Protein AF-A0A1M5CLH4-F1 (afdb_monomer_lite)

InterPro domains:
  IPR026444 Secretion system, C-terminal sorting domain [PF18962] (395-452)
  IPR026444 Secretion system, C-terminal sorting domain [TIGR04183] (397-453)

pLDDT: mean 80.22, std 15.1, range [28.3, 97.81]

Organism: Salegentibacter echinorum (NCBI:txid1073325)

Foldseek 3Di:
DPDQVPADFDKDKDWDWDAAFADPDFFAWGIWTWIWIWGQHVVPDTDIDTPDTDIDTHDPPDDRQFPFDAAWAQVVVVDPLVPDDPVVSVPCPDRDITHPGQPCRVQCFQVVVDDDDPCNRNDDAFLVCADDPSRGGPDNHDAQDADQPPVDRHHHHPPDDDPLVVVCVVCVVVVNNDGHDLPLVVPVWAFDWDQEDLAFKTKTFGPDFPKDKDKPDVCQWDWDDDTRMIIIHGDHFDKMKIKIWAPADSNYHIDIHIHIHGYHWDWDWDWDQDPALFKTKIKIDIPAQPDQKDKDWPDKDADKDWDWDDDPPRIIIIMIGHPGQPMKTWMWIWTQGPSGIDIDTDITGHDHPDPDFDWAFDAPDVQKTFTDGPPNTPVRPPPDPPDPDDDDDDDDDDPDPPWFKKKWKAFPVRDTDDIDRDRMDGRPPPDFHKMKIWMATPNDIDIDIDGRD

Sequence (453 aa):
MFFTGILPGSSKYNYDIWAKTVPTSSNQQVYKGRIVYTKKLLFLFPIDVVVMNKNLNAPAGSLPIETYPGGYYNVKSQIDLDSLPSFIGDRITHIENFNFIPVTSSLDIGEGNLNLDEQDYLRAYSGVTPPSSPRQTPFDNFITAFNTNLNLNANQQHISFEVRNANWLADELKNNFPIAGCTYLCNVSEIVGPSVICNGTKIYSFPASNITWSISNSSQASIVPNGNTVAVTRKTNGTVKLRADIPKSDCGPAITIFKTIALGSSVKMRLLPDVRSTEAKLHITGHGITTTPTYTVLSGSGYATLSMRNNYNGSYTLWGRGSTNNWDKWVRITVKSSCGTSTSDNRITPPAASGGCTYVLSSTAQNIYALRPPIDDPCGSNLGTATLAGISNGTISANTTRDTFSIKVFNMSGALILETDTQSIDLKDLKKGIYIIKAIWNGNEITKKIAKK

Secondary structure (DSSP, 8-state):
--SSSSS-S-EEEEEEEEE-PPPSSTT-EEEEEEEEEEEEETTTEEEEEEEEEEEEEPPTT---GGGSSEEEEEGGGT--GGGS-HHHHTT-----EEEEEEHHHHTTTTTTSS---HHHHHS---TTSPPPTTS--S-SS----EESTTSS-EEPBTTPPPHHHHHHHHHHTTT-------HHHHTTPPPBS-SEE-SSEEEEE-S-SS-EEEES-TTTEEEEEETTEEEEEE-SSEEEEEEEEEPPBTTBS-EEEEEEEEES--EEEEEEPPSSTTEEEEEEEETTB-SPPEEEEEEEES-EEEEEEEETTTEEEEEEEESSS--EEEEEEEEEETTEEEEEEEEE-PPP--SSPPPEEEEEETTEEEEE--TT-GGGG-S---------S--------PPPEEEEEEETTS-EEEEESSSEEE-TTSPSEEEEEEEEETTEEEEEEEEE-

Radius of gyration: 39.67 Å; chains: 1; bounding box: 79×84×104 Å

Structure (mmCIF, N/CA/C/O backbone):
data_AF-A0A1M5CLH4-F1
#
_entry.id   AF-A0A1M5CLH4-F1
#
loop_
_atom_site.group_PDB
_atom_site.id
_atom_site.type_symbol
_atom_site.label_atom_id
_atom_site.label_alt_id
_atom_site.label_comp_id
_atom_site.label_asym_id
_atom_site.label_entity_id
_atom_site.label_seq_id
_atom_site.pdbx_PDB_ins_code
_atom_site.Cartn_x
_atom_site.Cartn_y
_atom_site.Cartn_z
_atom_site.occupancy
_atom_site.B_iso_or_equiv
_atom_site.auth_seq_id
_atom_site.auth_comp_id
_atom_site.auth_asym_id
_atom_site.auth_atom_id
_atom_site.pdbx_PDB_model_num
ATOM 1 N N . MET A 1 1 ? 19.577 11.589 -63.924 1.00 47.91 1 MET A N 1
ATOM 2 C CA . MET A 1 1 ? 19.720 12.606 -62.858 1.00 47.91 1 MET A CA 1
ATOM 3 C C . MET A 1 1 ? 21.054 13.351 -63.024 1.00 47.91 1 MET A C 1
ATOM 5 O O . MET A 1 1 ? 21.918 13.214 -62.179 1.00 47.91 1 MET A O 1
ATOM 9 N N . PHE A 1 2 ? 21.269 14.076 -64.135 1.00 49.38 2 PHE A N 1
ATOM 10 C CA . PHE A 1 2 ? 22.594 14.665 -64.446 1.00 49.38 2 PHE A CA 1
ATOM 11 C C . PHE A 1 2 ? 22.580 16.082 -65.064 1.00 49.38 2 PHE A C 1
ATOM 13 O O . PHE A 1 2 ? 23.643 16.655 -65.263 1.00 49.38 2 PHE A O 1
ATOM 20 N N . PHE A 1 3 ? 21.420 16.707 -65.307 1.00 54.44 3 PHE A N 1
ATOM 21 C CA . PHE A 1 3 ? 21.358 18.032 -65.959 1.00 54.44 3 PHE A CA 1
ATOM 22 C C . PHE A 1 3 ? 21.243 19.237 -65.004 1.00 54.44 3 PHE A C 1
ATOM 24 O O . PHE A 1 3 ? 21.340 20.379 -65.441 1.00 54.44 3 PHE A O 1
ATOM 31 N N . THR A 1 4 ? 21.069 19.029 -63.696 1.00 54.56 4 THR A N 1
ATOM 32 C CA . THR A 1 4 ? 20.827 20.122 -62.730 1.00 54.56 4 THR A CA 1
ATOM 33 C C . THR A 1 4 ? 22.097 20.765 -62.158 1.00 54.56 4 THR A C 1
ATOM 35 O O . THR A 1 4 ? 22.025 21.876 -61.632 1.00 54.56 4 THR A O 1
ATOM 38 N N . GLY A 1 5 ? 23.259 20.110 -62.275 1.00 58.59 5 GLY A N 1
ATOM 39 C CA . GLY A 1 5 ? 24.538 20.610 -61.745 1.00 58.59 5 GLY A CA 1
ATOM 40 C C . GLY A 1 5 ? 25.197 21.707 -62.591 1.00 58.59 5 GLY A C 1
ATOM 41 O O . GLY A 1 5 ? 25.944 22.518 -62.057 1.00 58.59 5 GLY A O 1
ATOM 42 N N . ILE A 1 6 ? 24.883 21.761 -63.889 1.00 65.00 6 ILE A N 1
ATOM 43 C CA . ILE A 1 6 ? 25.520 22.661 -64.871 1.00 65.00 6 ILE A CA 1
ATOM 44 C C . ILE A 1 6 ? 24.808 24.026 -64.932 1.00 65.00 6 ILE A C 1
ATOM 46 O O . ILE A 1 6 ? 25.347 25.009 -65.433 1.00 65.00 6 ILE A O 1
ATOM 50 N N . LEU A 1 7 ? 23.590 24.118 -64.392 1.00 68.81 7 LEU A N 1
ATOM 51 C CA . LEU A 1 7 ? 22.785 25.334 -64.460 1.00 68.81 7 LEU A CA 1
ATOM 52 C C . LEU A 1 7 ? 23.230 26.357 -63.392 1.00 68.81 7 LEU A C 1
ATOM 54 O O . LEU A 1 7 ? 23.355 25.993 -62.216 1.00 68.81 7 LEU A O 1
ATOM 58 N N . PRO A 1 8 ? 23.447 27.638 -63.750 1.00 69.69 8 PRO A N 1
ATOM 59 C CA . PRO A 1 8 ? 23.852 28.675 -62.804 1.00 69.69 8 PRO A CA 1
ATOM 60 C C . PRO A 1 8 ? 22.743 29.001 -61.790 1.00 69.69 8 PRO A C 1
ATOM 62 O O . PRO A 1 8 ? 21.552 29.001 -62.113 1.00 69.69 8 PRO A O 1
ATOM 65 N N . GLY A 1 9 ? 23.154 29.292 -60.552 1.00 76.94 9 GLY A N 1
ATOM 66 C CA . GLY A 1 9 ? 22.278 29.664 -59.436 1.00 76.94 9 GLY A CA 1
ATOM 67 C C . GLY A 1 9 ? 22.494 28.824 -58.173 1.00 76.94 9 GLY A C 1
ATOM 68 O O . GLY A 1 9 ? 23.304 27.890 -58.156 1.00 76.94 9 GLY A O 1
ATOM 69 N N . SER A 1 10 ? 21.781 29.154 -57.093 1.00 82.50 10 SER A N 1
ATOM 70 C CA . SER A 1 10 ? 21.969 28.523 -55.780 1.00 82.50 10 SER A CA 1
ATOM 71 C C . SER A 1 10 ? 21.236 27.188 -55.646 1.00 82.50 10 SER A C 1
ATOM 73 O O . SER A 1 10 ? 20.193 26.955 -56.260 1.00 82.50 10 SER A O 1
ATOM 75 N N . SER A 1 11 ? 21.800 26.299 -54.830 1.00 83.75 11 SER A N 1
ATOM 76 C CA . SER A 1 11 ? 21.244 24.974 -54.553 1.00 83.75 11 SER A CA 1
ATOM 77 C C . SER A 1 11 ? 20.995 24.821 -53.058 1.00 83.75 11 SER A C 1
ATOM 79 O O . SER A 1 11 ? 21.797 25.291 -52.253 1.00 83.75 11 SER A O 1
ATOM 81 N N . LYS A 1 12 ? 19.910 24.148 -52.683 1.00 85.00 12 LYS A N 1
ATOM 82 C CA . LYS A 1 12 ? 19.581 23.833 -51.293 1.00 85.00 12 LYS A CA 1
ATOM 83 C C . LYS A 1 12 ? 19.116 22.387 -51.186 1.00 85.00 12 LYS A C 1
ATOM 85 O O . LYS A 1 12 ? 18.342 21.927 -52.017 1.00 85.00 12 LYS A O 1
ATOM 90 N N . TYR A 1 13 ? 19.541 21.701 -50.133 1.00 83.50 13 TYR A N 1
ATOM 91 C CA . TYR A 1 13 ? 18.959 20.426 -49.730 1.00 83.50 13 TYR A CA 1
ATOM 92 C C . TYR A 1 13 ? 18.005 20.655 -48.559 1.00 83.50 13 TYR A C 1
ATOM 94 O O . TYR A 1 13 ? 18.352 21.321 -47.584 1.00 83.50 13 TYR A O 1
ATOM 102 N N . ASN A 1 14 ? 16.802 20.103 -48.660 1.00 84.38 14 ASN A N 1
ATOM 103 C CA . ASN A 1 14 ? 15.844 20.022 -47.570 1.00 84.38 14 ASN A CA 1
ATOM 104 C C . ASN A 1 14 ? 15.685 18.549 -47.189 1.00 84.38 14 ASN A C 1
ATOM 106 O O . ASN A 1 14 ? 15.376 17.714 -48.041 1.00 84.38 14 ASN A O 1
ATOM 110 N N . TYR A 1 15 ? 15.896 18.246 -45.913 1.00 85.12 15 TYR A N 1
ATOM 111 C CA . TYR A 1 15 ? 15.773 16.908 -45.350 1.00 85.12 15 TYR A CA 1
ATOM 112 C C . TYR A 1 15 ? 14.713 16.905 -44.246 1.00 85.12 15 TYR A C 1
ATOM 114 O O . TYR A 1 15 ? 14.671 17.808 -43.412 1.00 85.12 15 TYR A O 1
ATOM 122 N N . ASP A 1 16 ? 13.861 15.887 -44.263 1.00 86.25 16 ASP A N 1
ATOM 123 C CA . ASP A 1 16 ? 12.889 15.555 -43.221 1.00 86.25 16 ASP A CA 1
ATOM 124 C C . ASP A 1 16 ? 12.977 14.042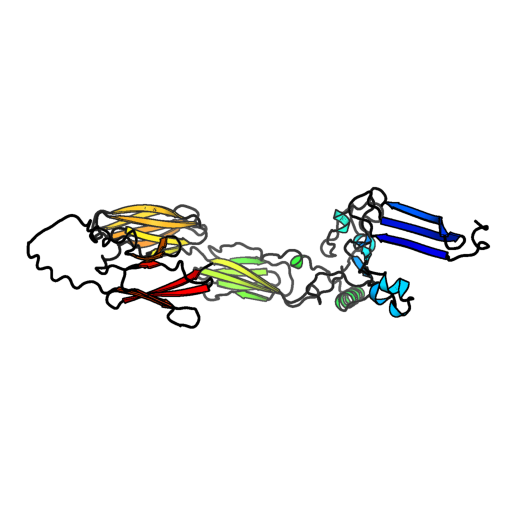 -43.011 1.00 86.25 16 ASP A C 1
ATOM 126 O O . ASP A 1 16 ? 12.440 13.255 -43.797 1.00 86.25 16 ASP A O 1
ATOM 130 N N . ILE A 1 17 ? 13.785 13.653 -42.025 1.00 83.88 17 ILE A N 1
ATOM 131 C CA . ILE A 1 17 ? 14.105 12.261 -41.724 1.00 83.88 17 ILE A CA 1
ATOM 132 C C . ILE A 1 17 ? 13.844 12.033 -40.243 1.00 83.88 17 ILE A C 1
ATOM 134 O O . ILE A 1 17 ? 14.424 12.715 -39.401 1.00 83.88 17 ILE A O 1
ATOM 138 N N . TRP A 1 18 ? 12.991 11.065 -39.936 1.00 83.06 18 TRP A N 1
ATOM 139 C CA . TRP A 1 18 ? 12.760 10.605 -38.576 1.00 83.06 18 TRP A CA 1
ATOM 140 C C . TRP A 1 18 ? 12.371 9.131 -38.559 1.00 83.06 18 TRP A C 1
ATOM 142 O O . TRP A 1 18 ? 11.772 8.603 -39.501 1.00 83.06 18 TRP A O 1
ATOM 152 N N . ALA A 1 19 ? 12.701 8.487 -37.448 1.00 81.88 19 ALA A N 1
ATOM 153 C CA . ALA A 1 19 ? 12.267 7.149 -37.099 1.00 81.88 19 ALA A CA 1
ATOM 154 C C . ALA A 1 19 ? 11.668 7.193 -35.689 1.00 81.88 19 ALA A C 1
ATOM 156 O O . ALA A 1 19 ? 12.137 7.950 -34.841 1.00 81.88 19 ALA A O 1
ATOM 157 N N . LYS A 1 20 ? 10.612 6.420 -35.465 1.00 77.94 20 LYS A N 1
ATOM 158 C CA . LYS A 1 20 ? 9.930 6.267 -34.180 1.00 77.94 20 LYS A CA 1
ATOM 159 C C . LYS A 1 20 ? 9.991 4.809 -33.757 1.00 77.94 20 LYS A C 1
ATOM 161 O O . LYS A 1 20 ? 10.123 3.926 -34.604 1.00 77.94 20 LYS A O 1
ATOM 166 N N . THR A 1 21 ? 9.841 4.585 -32.461 1.00 75.94 21 THR A N 1
ATOM 167 C CA . THR A 1 21 ? 9.568 3.258 -31.922 1.00 75.94 21 THR A CA 1
ATOM 168 C C . THR A 1 21 ? 8.246 2.721 -32.479 1.00 75.94 21 THR A C 1
ATOM 170 O O . THR A 1 21 ? 7.328 3.474 -32.829 1.00 75.94 21 THR A O 1
ATOM 173 N N . VAL A 1 22 ? 8.181 1.404 -32.619 1.00 79.12 22 VAL A N 1
ATOM 174 C CA . VAL A 1 22 ? 6.982 0.637 -32.909 1.00 79.12 22 VAL A CA 1
ATOM 175 C C . VAL A 1 22 ? 5.950 0.956 -31.821 1.00 79.12 22 VAL A C 1
ATOM 177 O O . VAL A 1 22 ? 6.252 0.863 -30.632 1.00 79.12 22 VAL A O 1
ATOM 180 N N . PRO A 1 23 ? 4.733 1.375 -32.191 1.00 72.31 23 PRO A N 1
ATOM 181 C CA . PRO A 1 23 ? 3.687 1.668 -31.226 1.00 72.31 23 PRO A CA 1
ATOM 182 C C . PRO A 1 23 ? 2.939 0.402 -30.810 1.00 72.31 23 PRO A C 1
ATOM 184 O O . PRO A 1 23 ? 2.889 -0.584 -31.540 1.00 72.31 23 PRO A O 1
ATOM 187 N N . THR A 1 24 ? 2.233 0.483 -29.683 1.00 65.94 24 THR A N 1
ATOM 188 C CA . THR A 1 24 ? 1.294 -0.549 -29.201 1.00 65.94 24 THR A CA 1
ATOM 189 C C . THR A 1 24 ? 0.068 -0.746 -30.108 1.00 65.94 24 THR A C 1
ATOM 191 O O . THR A 1 24 ? -0.718 -1.663 -29.897 1.00 65.94 24 THR A O 1
ATOM 194 N N . SER A 1 25 ? -0.125 0.102 -31.128 1.00 61.47 25 SER A N 1
ATOM 195 C CA . SER A 1 25 ? -1.231 0.007 -32.091 1.00 61.47 25 SER A CA 1
ATOM 196 C C . SER A 1 25 ? -0.710 -0.105 -33.524 1.00 61.47 25 SER A C 1
ATOM 198 O O . SER A 1 25 ? 0.170 0.645 -33.949 1.00 61.47 25 SER A O 1
ATOM 200 N N . SER A 1 26 ? -1.267 -1.046 -34.289 1.00 64.56 26 SER A N 1
ATOM 201 C CA . SER A 1 26 ? -0.883 -1.288 -35.684 1.00 64.56 26 SER A CA 1
ATOM 202 C C . SER A 1 26 ? -1.195 -0.090 -36.595 1.00 64.56 26 SER A C 1
ATOM 204 O O . SER A 1 26 ? -2.162 0.632 -36.356 1.00 64.56 26 SER A O 1
ATOM 206 N N . ASN A 1 27 ? -0.441 0.056 -37.693 1.00 68.75 27 ASN A N 1
ATOM 207 C CA . ASN A 1 27 ? -0.623 1.044 -38.774 1.00 68.75 27 ASN A CA 1
ATOM 208 C C . ASN A 1 27 ? -0.208 2.500 -38.497 1.00 68.75 27 ASN A C 1
ATOM 210 O O . ASN A 1 27 ? -0.526 3.381 -39.299 1.00 68.75 27 ASN A O 1
ATOM 214 N N . GLN A 1 28 ? 0.543 2.789 -37.434 1.00 81.44 28 GLN A N 1
ATOM 215 C CA . GLN A 1 28 ? 1.144 4.120 -37.288 1.00 81.44 28 GLN A CA 1
ATOM 216 C C . GLN A 1 28 ? 2.433 4.252 -38.111 1.00 81.44 28 GLN A C 1
ATOM 218 O O . GLN A 1 28 ? 3.182 3.288 -38.284 1.00 81.44 28 GLN A O 1
ATOM 223 N N . GLN A 1 29 ? 2.710 5.461 -38.605 1.00 86.00 29 GLN A N 1
ATOM 224 C CA . GLN A 1 29 ? 3.935 5.754 -39.346 1.00 86.00 29 GLN A CA 1
ATOM 225 C C . GLN A 1 29 ? 5.149 5.758 -38.405 1.00 86.00 29 GLN A C 1
ATOM 227 O O . GLN A 1 29 ? 5.263 6.634 -37.545 1.00 86.00 29 GLN A O 1
ATOM 232 N N . VAL A 1 30 ? 6.067 4.812 -38.612 1.00 87.62 30 VAL A N 1
ATOM 233 C CA . VAL A 1 30 ? 7.299 4.645 -37.817 1.00 87.62 30 VAL A CA 1
ATOM 234 C C . VAL A 1 30 ? 8.525 5.233 -38.500 1.00 87.62 30 VAL A C 1
ATOM 236 O O . VAL A 1 30 ? 9.524 5.493 -37.845 1.00 87.62 30 VAL A O 1
ATOM 239 N N . TYR A 1 31 ? 8.460 5.493 -39.805 1.00 90.00 31 TYR A N 1
ATOM 240 C CA . TYR A 1 31 ? 9.568 6.095 -40.537 1.00 90.00 31 TYR A CA 1
ATOM 241 C C . TYR A 1 31 ? 9.084 7.091 -41.583 1.00 90.00 31 TYR A C 1
ATOM 243 O O . TYR A 1 31 ? 8.127 6.842 -42.328 1.00 90.00 31 TYR A O 1
ATOM 251 N N . LYS A 1 32 ? 9.816 8.198 -41.679 1.00 92.12 32 LYS A N 1
ATOM 252 C CA . LYS A 1 32 ? 9.760 9.145 -42.785 1.00 92.12 32 LYS A CA 1
ATOM 253 C C . LYS A 1 32 ? 11.177 9.469 -43.213 1.00 92.12 32 LYS A C 1
ATOM 255 O O . LYS A 1 32 ? 11.998 9.860 -42.394 1.00 92.12 32 LYS A O 1
ATOM 260 N N . GLY A 1 33 ? 11.439 9.347 -44.503 1.00 92.31 33 GLY A N 1
ATOM 261 C CA . GLY A 1 33 ? 12.671 9.795 -45.128 1.00 92.31 33 GLY A CA 1
ATOM 262 C C . GLY A 1 33 ? 12.340 10.592 -46.373 1.00 92.31 33 GLY A C 1
ATOM 263 O O . GLY A 1 33 ? 11.959 10.019 -47.396 1.00 92.31 33 GLY A O 1
ATOM 264 N N . ARG A 1 34 ? 12.474 11.915 -46.294 1.00 92.00 34 ARG A N 1
ATOM 265 C CA . ARG A 1 34 ? 12.271 12.811 -47.428 1.00 92.00 34 ARG A CA 1
ATOM 266 C C . ARG A 1 34 ? 13.494 13.694 -47.639 1.00 92.00 34 ARG A C 1
ATOM 268 O O . ARG A 1 34 ? 13.889 14.439 -46.749 1.00 92.00 34 ARG A O 1
ATOM 275 N N . ILE A 1 35 ? 14.047 13.637 -48.847 1.00 89.31 35 ILE A N 1
ATOM 276 C CA . ILE A 1 35 ? 15.159 14.473 -49.303 1.00 89.31 35 ILE A CA 1
ATOM 277 C C . ILE A 1 35 ? 14.715 15.180 -50.579 1.00 89.31 35 ILE A C 1
ATOM 279 O O . ILE A 1 35 ? 14.391 14.540 -51.583 1.00 89.31 35 ILE A O 1
ATOM 283 N N . VAL A 1 36 ? 14.698 16.508 -50.532 1.00 91.25 36 VAL A N 1
ATOM 284 C CA . VAL A 1 36 ? 14.361 17.373 -51.663 1.00 91.25 36 VAL A CA 1
ATOM 285 C C . VAL A 1 36 ? 15.558 18.251 -51.979 1.00 91.25 36 VAL A C 1
ATOM 287 O O . VAL A 1 36 ? 16.062 18.969 -51.117 1.00 91.25 36 VAL A O 1
ATOM 290 N N . TYR A 1 37 ? 16.002 18.196 -53.225 1.00 88.44 37 TYR A N 1
ATOM 291 C CA . TYR A 1 37 ? 16.996 19.097 -53.777 1.00 88.44 37 TYR A CA 1
ATOM 292 C C . TYR A 1 37 ? 16.288 20.236 -54.507 1.00 88.44 37 TYR A C 1
ATOM 294 O O . TYR A 1 37 ? 15.591 19.999 -55.487 1.00 88.44 37 TYR A O 1
ATOM 302 N N . THR A 1 38 ? 16.476 21.466 -54.045 1.00 87.88 38 THR A N 1
ATOM 303 C CA . THR A 1 38 ? 15.936 22.673 -54.673 1.00 87.88 38 THR A CA 1
ATOM 304 C C . THR A 1 38 ? 17.059 23.409 -55.397 1.00 87.88 38 THR A C 1
ATOM 306 O O . THR A 1 38 ? 18.019 23.858 -54.764 1.00 87.88 38 THR A O 1
ATOM 309 N N . LYS A 1 39 ? 16.936 23.593 -56.712 1.00 86.06 39 LYS A N 1
ATOM 310 C CA . LYS A 1 39 ? 17.845 24.412 -57.528 1.00 86.06 39 LYS A CA 1
ATOM 311 C C . LYS A 1 39 ? 17.131 25.673 -57.982 1.00 86.06 39 LYS A C 1
ATOM 313 O O . LYS A 1 39 ? 16.108 25.584 -58.645 1.00 86.06 39 LYS A O 1
ATOM 318 N N . LYS A 1 40 ? 17.672 26.851 -57.673 1.00 85.50 40 LYS A N 1
ATOM 319 C CA . LYS A 1 40 ? 17.176 28.106 -58.250 1.00 85.50 40 LYS A CA 1
ATOM 320 C C . LYS A 1 40 ? 17.868 28.361 -59.581 1.00 85.50 40 LYS A C 1
ATOM 322 O O . LYS A 1 40 ? 19.051 28.690 -59.594 1.00 85.50 40 LYS A O 1
ATOM 327 N N . LEU A 1 41 ? 17.138 28.232 -60.682 1.00 79.62 41 LEU A N 1
ATOM 328 C CA . LEU A 1 41 ? 17.630 28.599 -62.005 1.00 79.62 41 LEU A CA 1
ATOM 329 C C . LEU A 1 41 ? 17.681 30.126 -62.123 1.00 79.62 41 LEU A C 1
ATOM 331 O O . LEU A 1 41 ? 16.668 30.791 -61.893 1.00 79.62 41 LEU A O 1
ATOM 335 N N . LEU A 1 42 ? 18.858 30.675 -62.454 1.00 79.88 42 LEU A N 1
ATOM 336 C CA . LEU A 1 42 ? 19.076 32.122 -62.626 1.00 79.88 42 LEU A CA 1
ATOM 337 C C . LEU A 1 42 ? 18.568 32.961 -61.437 1.00 79.88 42 LEU A C 1
ATOM 339 O O . LEU A 1 42 ? 18.110 34.083 -61.610 1.00 79.88 42 LEU A O 1
ATOM 343 N N . PHE A 1 43 ? 18.609 32.401 -60.222 1.00 71.31 43 PHE A N 1
ATOM 344 C CA . PHE A 1 43 ? 18.116 33.021 -58.980 1.00 71.31 43 PHE A CA 1
ATOM 345 C C . PHE A 1 43 ? 16.596 33.283 -58.906 1.00 71.31 43 PHE A C 1
ATOM 347 O O . PHE A 1 43 ? 16.117 33.689 -57.847 1.00 71.31 43 PHE A O 1
ATOM 354 N N . LEU A 1 44 ? 15.836 32.992 -59.966 1.00 76.56 44 LEU A N 1
ATOM 355 C CA . LEU A 1 44 ? 14.420 33.350 -60.111 1.00 76.56 44 LEU A CA 1
ATOM 356 C C . LEU A 1 44 ? 13.480 32.163 -59.876 1.00 76.56 44 LEU A C 1
ATOM 358 O O . LEU A 1 44 ? 12.518 32.282 -59.121 1.00 76.56 44 LEU A O 1
ATOM 362 N N . PHE A 1 45 ? 13.769 31.006 -60.478 1.00 80.75 45 PHE A N 1
ATOM 363 C CA . PHE A 1 45 ? 12.817 29.892 -60.527 1.00 80.75 45 PHE A CA 1
ATOM 364 C C . PHE A 1 45 ? 13.319 28.687 -59.723 1.00 80.75 45 PHE A C 1
ATOM 366 O O . PHE A 1 45 ? 14.330 28.089 -60.106 1.00 80.75 45 PHE A O 1
ATOM 373 N N . PRO A 1 46 ? 12.664 28.317 -58.605 1.00 83.62 46 PRO A N 1
ATOM 374 C CA . PRO A 1 46 ? 13.016 27.113 -57.865 1.00 83.62 46 PRO A CA 1
ATOM 375 C C . PRO A 1 46 ? 12.533 25.859 -58.606 1.00 83.62 46 PRO A C 1
ATOM 377 O O . PRO A 1 46 ? 11.372 25.756 -58.991 1.00 83.62 46 PRO A O 1
ATOM 380 N N . ILE A 1 47 ? 13.434 24.896 -58.775 1.00 83.81 47 ILE A N 1
ATOM 381 C CA . ILE A 1 47 ? 13.168 23.560 -59.306 1.00 83.81 47 ILE A CA 1
ATOM 382 C C . ILE A 1 47 ? 13.414 22.567 -58.176 1.00 83.81 47 ILE A C 1
ATOM 384 O O . ILE A 1 47 ? 14.553 22.409 -57.730 1.00 83.81 47 ILE A O 1
ATOM 388 N N . ASP A 1 48 ? 12.354 21.897 -57.736 1.00 86.94 48 ASP A N 1
ATOM 389 C CA . ASP A 1 48 ? 12.420 20.872 -56.700 1.00 86.94 48 ASP A CA 1
ATOM 390 C C . ASP A 1 48 ? 12.534 19.482 -57.325 1.00 86.94 48 ASP A C 1
ATOM 392 O O . ASP A 1 48 ? 11.667 19.030 -58.071 1.00 86.94 48 ASP A O 1
ATOM 396 N N . VAL A 1 49 ? 13.604 18.778 -56.979 1.00 87.00 49 VAL A N 1
ATOM 397 C CA . VAL A 1 49 ? 13.822 17.376 -57.317 1.00 87.00 49 VAL A CA 1
ATOM 398 C C . VAL A 1 49 ? 13.713 16.570 -56.035 1.00 87.00 49 VAL A C 1
ATOM 400 O O . VAL A 1 49 ? 14.544 16.680 -55.132 1.00 87.00 49 VAL A O 1
ATOM 403 N N . VAL A 1 50 ? 12.676 15.744 -55.945 1.00 88.31 50 VAL A N 1
ATOM 404 C CA . VAL A 1 50 ? 12.543 14.778 -54.855 1.00 88.31 50 VAL A CA 1
ATOM 405 C C . VAL A 1 50 ? 13.534 13.647 -55.112 1.00 88.31 50 VAL A C 1
ATOM 407 O O . VAL A 1 50 ? 13.356 12.853 -56.029 1.00 88.31 50 VAL A O 1
ATOM 410 N N . VAL A 1 51 ? 14.596 13.600 -54.312 1.00 88.31 51 VAL A N 1
ATOM 411 C CA . VAL A 1 51 ? 15.633 12.560 -54.386 1.00 88.31 51 VAL A CA 1
ATOM 412 C C . VAL A 1 51 ? 15.147 11.294 -53.688 1.00 88.31 51 VAL A C 1
ATOM 414 O O . VAL A 1 51 ? 15.346 10.187 -54.176 1.00 88.31 51 VAL A O 1
ATOM 417 N N . MET A 1 52 ? 14.476 11.467 -52.549 1.00 90.00 52 MET A N 1
ATOM 418 C CA . MET A 1 52 ? 13.909 10.384 -51.757 1.00 90.00 52 MET A CA 1
ATOM 419 C C . MET A 1 52 ? 12.607 10.855 -51.117 1.00 90.00 52 MET A C 1
ATOM 421 O O . MET A 1 52 ? 12.531 11.970 -50.602 1.00 90.00 52 MET A O 1
ATOM 425 N N . ASN A 1 53 ? 11.588 10.002 -51.133 1.00 92.69 53 ASN A N 1
ATOM 426 C CA . ASN A 1 53 ? 10.363 10.193 -50.366 1.00 92.69 53 ASN A CA 1
ATOM 427 C C . ASN A 1 53 ? 9.801 8.823 -49.996 1.00 92.69 53 ASN A C 1
ATOM 429 O O . ASN A 1 53 ? 9.145 8.175 -50.810 1.00 92.69 53 ASN A O 1
ATOM 433 N N . LYS A 1 54 ? 10.115 8.363 -48.787 1.00 93.69 54 LYS A N 1
ATOM 434 C CA . LYS A 1 54 ? 9.688 7.062 -48.286 1.00 93.69 54 LYS A CA 1
ATOM 435 C C . LYS A 1 54 ? 9.041 7.211 -46.920 1.00 93.69 54 LYS A C 1
ATOM 437 O O . LYS A 1 54 ? 9.620 7.798 -46.012 1.00 93.69 54 LYS A O 1
ATOM 442 N N . ASN A 1 55 ? 7.855 6.634 -46.796 1.00 91.88 55 ASN A N 1
ATOM 443 C CA . ASN A 1 55 ? 7.114 6.509 -45.551 1.00 91.88 55 ASN A CA 1
ATOM 444 C C . ASN A 1 55 ? 6.915 5.020 -45.285 1.00 91.88 55 ASN A C 1
ATOM 446 O O . ASN A 1 55 ? 6.592 4.281 -46.217 1.00 91.88 55 ASN A O 1
ATOM 450 N N . LEU A 1 56 ? 7.119 4.583 -44.046 1.00 90.19 56 LEU A N 1
ATOM 451 C CA . LEU A 1 56 ? 6.829 3.211 -43.635 1.00 90.19 56 LEU A CA 1
ATOM 452 C C . LEU A 1 56 ? 5.982 3.231 -42.366 1.00 90.19 56 LEU A C 1
ATOM 454 O O . LEU A 1 56 ? 6.266 3.982 -41.427 1.00 90.19 56 LEU A O 1
ATOM 458 N N . ASN A 1 57 ? 4.953 2.389 -42.361 1.00 88.31 57 ASN A N 1
ATOM 459 C CA . ASN A 1 57 ? 4.111 2.135 -41.201 1.00 88.31 57 ASN A CA 1
ATOM 460 C C . ASN A 1 57 ? 4.593 0.881 -40.470 1.00 88.31 57 ASN A C 1
ATOM 462 O O . ASN A 1 57 ? 5.219 0.014 -41.081 1.00 88.31 57 ASN A O 1
ATOM 466 N N . ALA A 1 58 ? 4.287 0.792 -39.176 1.00 84.69 58 ALA A N 1
ATOM 467 C CA . ALA A 1 58 ? 4.500 -0.422 -38.400 1.00 84.69 58 ALA A CA 1
ATOM 468 C C . ALA A 1 58 ? 3.740 -1.600 -39.048 1.00 84.69 58 ALA A C 1
ATOM 470 O O . ALA A 1 58 ? 2.559 -1.430 -39.380 1.00 84.69 58 ALA A O 1
ATOM 471 N N . PRO A 1 59 ? 4.382 -2.768 -39.240 1.00 83.12 59 PRO A N 1
ATOM 472 C CA . PRO A 1 59 ? 3.704 -3.978 -39.697 1.00 83.12 59 PRO A CA 1
ATOM 473 C C . PRO A 1 59 ? 2.516 -4.349 -38.798 1.00 83.12 59 PRO A C 1
ATOM 475 O O . PRO A 1 59 ? 2.517 -4.088 -37.597 1.00 83.12 59 PRO A O 1
ATOM 478 N N . ALA A 1 60 ? 1.489 -4.988 -39.358 1.00 79.12 60 ALA A N 1
ATOM 479 C CA . ALA A 1 60 ? 0.388 -5.499 -38.545 1.00 79.12 60 ALA A CA 1
ATOM 480 C C . ALA A 1 60 ? 0.892 -6.601 -37.596 1.00 79.12 60 ALA A C 1
ATOM 482 O O . ALA A 1 60 ? 1.657 -7.470 -38.009 1.00 79.12 60 ALA A O 1
ATOM 483 N N . GLY A 1 61 ? 0.464 -6.558 -36.331 1.00 75.81 61 GLY A N 1
ATOM 484 C CA . GLY A 1 61 ? 0.884 -7.525 -35.311 1.00 75.81 61 GLY A CA 1
ATOM 485 C C . GLY A 1 61 ? 2.304 -7.320 -34.770 1.00 75.81 61 GLY A C 1
ATOM 486 O O . GLY A 1 61 ? 2.776 -8.162 -34.014 1.00 75.81 61 GLY A O 1
ATOM 487 N N . SER A 1 62 ? 2.993 -6.228 -35.125 1.00 79.81 62 SER A N 1
ATOM 488 C CA . SER A 1 62 ? 4.287 -5.905 -34.521 1.00 79.81 62 SER A CA 1
ATOM 489 C C . SER A 1 62 ? 4.115 -5.522 -33.052 1.00 79.81 62 SER A C 1
ATOM 491 O O . SER A 1 62 ? 3.355 -4.602 -32.744 1.00 79.81 62 SER A O 1
ATOM 493 N N . LEU A 1 63 ? 4.854 -6.187 -32.168 1.00 83.19 63 LEU A N 1
ATOM 494 C CA . LEU A 1 63 ? 4.930 -5.815 -30.762 1.00 83.19 63 LEU A CA 1
ATOM 495 C C . LEU A 1 63 ? 6.010 -4.737 -30.544 1.00 83.19 63 LEU A C 1
ATOM 497 O O . LEU A 1 63 ? 7.057 -4.797 -31.193 1.00 83.19 63 LEU A O 1
ATOM 501 N N . PRO A 1 64 ? 5.796 -3.772 -29.633 1.00 85.25 64 PRO A N 1
ATOM 502 C CA . PRO A 1 64 ? 6.758 -2.719 -29.307 1.00 85.25 64 PRO A CA 1
ATOM 503 C C . PRO A 1 64 ? 7.861 -3.226 -28.359 1.00 85.25 64 PRO A C 1
ATOM 505 O O . PRO A 1 64 ? 7.964 -2.800 -27.205 1.00 85.25 64 PRO A O 1
ATOM 508 N N . ILE A 1 65 ? 8.677 -4.165 -28.843 1.00 84.31 65 ILE A N 1
ATOM 509 C CA . ILE A 1 65 ? 9.697 -4.909 -28.081 1.00 84.31 65 ILE A CA 1
ATOM 510 C C . ILE A 1 65 ? 10.654 -3.980 -27.316 1.00 84.31 65 ILE A C 1
ATOM 512 O O . ILE A 1 65 ? 11.025 -4.252 -26.173 1.00 84.31 65 ILE A O 1
ATOM 516 N N . GLU A 1 66 ? 11.008 -2.856 -27.924 1.00 79.50 66 GLU A N 1
ATOM 517 C CA . GLU A 1 66 ? 11.890 -1.822 -27.389 1.00 79.50 66 GLU A CA 1
ATOM 518 C C . GLU A 1 66 ? 11.320 -1.073 -26.171 1.00 79.50 66 GLU A C 1
ATOM 520 O O . GLU A 1 66 ? 12.075 -0.407 -25.462 1.00 79.50 66 GLU A O 1
ATOM 525 N N . THR A 1 67 ? 10.011 -1.185 -25.921 1.00 80.44 67 THR A N 1
ATOM 526 C CA . THR A 1 67 ? 9.318 -0.549 -24.785 1.00 80.44 67 THR A CA 1
ATOM 527 C C . THR A 1 67 ? 9.044 -1.508 -23.631 1.00 80.44 67 THR A C 1
ATOM 529 O O . THR A 1 67 ? 8.702 -1.071 -22.531 1.00 80.44 67 THR A O 1
ATOM 532 N N . TYR A 1 68 ? 9.193 -2.814 -23.858 1.00 85.75 68 TYR A N 1
ATOM 533 C CA . TYR A 1 68 ? 8.911 -3.812 -22.837 1.00 85.75 68 TYR A CA 1
ATOM 534 C C . TYR A 1 68 ? 10.016 -3.916 -21.780 1.00 85.75 68 TYR A C 1
ATOM 536 O O . TYR A 1 68 ? 11.160 -3.524 -22.022 1.00 85.75 68 TYR A O 1
ATOM 544 N N . PRO A 1 69 ? 9.698 -4.456 -20.588 1.00 83.06 69 PRO A N 1
ATOM 545 C CA . PRO A 1 69 ? 10.695 -4.722 -19.564 1.00 83.06 69 PRO A CA 1
ATOM 546 C C . PRO A 1 69 ? 11.833 -5.635 -20.050 1.00 83.06 69 PRO A C 1
ATOM 548 O O . PRO A 1 69 ? 11.619 -6.654 -20.712 1.00 83.06 69 PRO A O 1
ATOM 551 N N . GLY A 1 70 ? 13.058 -5.285 -19.669 1.00 83.62 70 GLY A N 1
ATOM 552 C CA . GLY A 1 70 ? 14.286 -5.966 -20.068 1.00 83.62 70 GLY A CA 1
ATOM 553 C C . GLY A 1 70 ? 15.508 -5.087 -19.831 1.00 83.62 70 GLY A C 1
ATOM 554 O O . GLY A 1 70 ? 15.386 -3.957 -19.357 1.00 83.62 70 GLY A O 1
ATOM 555 N N . GLY A 1 71 ? 16.698 -5.609 -20.119 1.00 83.69 71 GLY A N 1
ATOM 556 C CA . GLY A 1 71 ? 17.932 -4.844 -19.939 1.00 83.69 71 GLY A CA 1
ATOM 557 C C . GLY A 1 71 ? 17.945 -3.620 -20.855 1.00 83.69 71 GLY A C 1
ATOM 558 O O . GLY A 1 71 ? 17.793 -3.762 -22.068 1.00 83.69 71 GLY A O 1
ATOM 559 N N . TYR A 1 72 ? 18.124 -2.420 -20.298 1.00 80.56 72 TYR A N 1
ATOM 560 C CA . TYR A 1 72 ? 18.126 -1.200 -21.108 1.00 80.56 72 TYR A CA 1
ATOM 561 C C . TYR A 1 72 ? 19.522 -0.882 -21.642 1.00 80.56 72 TYR A C 1
ATOM 563 O O . TYR A 1 72 ? 20.534 -1.204 -21.018 1.00 80.56 72 TYR A O 1
ATOM 571 N N . TYR A 1 73 ? 19.584 -0.184 -22.769 1.00 80.25 73 TYR A N 1
ATOM 572 C CA . TYR A 1 73 ? 20.817 0.387 -23.292 1.00 80.25 73 TYR A CA 1
ATOM 573 C C . TYR A 1 73 ? 20.720 1.913 -23.319 1.00 80.25 73 TYR A C 1
ATOM 575 O O . TYR A 1 73 ? 19.773 2.480 -23.868 1.00 80.25 73 TYR A O 1
ATOM 583 N N . ASN A 1 74 ? 21.693 2.589 -22.701 1.00 76.94 74 ASN A N 1
ATOM 584 C CA . ASN A 1 74 ? 21.739 4.049 -22.657 1.00 76.94 74 ASN A CA 1
ATOM 585 C C . ASN A 1 74 ? 22.482 4.595 -23.878 1.00 76.94 74 ASN A C 1
ATOM 587 O O . ASN A 1 74 ? 23.703 4.767 -23.854 1.00 76.94 74 ASN A O 1
ATOM 591 N N . VAL A 1 75 ? 21.729 4.918 -24.926 1.00 73.62 75 VAL A N 1
ATOM 592 C CA . VAL A 1 75 ? 22.271 5.471 -26.176 1.00 73.62 75 VAL A CA 1
ATOM 593 C C . VAL A 1 75 ? 22.940 6.826 -25.959 1.00 73.62 75 VAL A C 1
ATOM 595 O O . VAL A 1 75 ? 23.956 7.118 -26.585 1.00 73.62 75 VAL A O 1
ATOM 598 N N . LYS A 1 76 ? 22.427 7.644 -25.032 1.00 70.31 76 LYS A N 1
ATOM 599 C CA . LYS A 1 76 ? 22.964 8.984 -24.761 1.00 70.31 76 LYS A CA 1
ATOM 600 C C . LYS A 1 76 ? 24.405 8.932 -24.259 1.00 70.31 76 LYS A C 1
ATOM 602 O O . LYS A 1 76 ? 25.181 9.827 -24.556 1.00 70.31 76 LYS A O 1
ATOM 607 N N . SER A 1 77 ? 24.764 7.883 -23.523 1.00 68.62 77 SER A N 1
ATOM 608 C CA . SER A 1 77 ? 26.136 7.691 -23.038 1.00 68.62 77 SER A CA 1
ATOM 609 C C . SER A 1 77 ? 27.138 7.280 -24.125 1.00 68.62 77 SER A C 1
ATOM 611 O O . SER A 1 77 ? 28.335 7.303 -23.868 1.00 68.62 77 SER A O 1
ATOM 613 N N . GLN A 1 78 ? 26.658 6.874 -25.306 1.00 70.38 78 GLN A N 1
ATOM 614 C CA . GLN A 1 78 ? 27.476 6.279 -26.372 1.00 70.38 78 GLN A CA 1
ATOM 615 C C . GLN A 1 78 ? 27.584 7.162 -27.619 1.00 70.38 78 GLN A C 1
ATOM 617 O O . GLN A 1 78 ? 28.454 6.934 -28.455 1.00 70.38 78 GLN A O 1
ATOM 622 N N . ILE A 1 79 ? 26.706 8.157 -27.764 1.00 71.50 79 ILE A N 1
ATOM 623 C CA . ILE A 1 79 ? 26.776 9.127 -28.856 1.00 71.50 79 ILE A CA 1
ATOM 624 C C . ILE A 1 79 ? 27.468 10.382 -28.335 1.00 71.50 79 ILE A C 1
ATOM 626 O O . ILE A 1 79 ? 26.900 11.124 -27.535 1.00 71.50 79 ILE A O 1
ATOM 630 N N . ASP A 1 80 ? 28.674 10.636 -28.836 1.00 73.25 80 ASP A N 1
ATOM 631 C CA . ASP A 1 80 ? 29.333 11.929 -28.684 1.00 73.25 80 ASP A CA 1
ATOM 632 C C . ASP A 1 80 ? 28.638 12.949 -29.599 1.00 73.25 80 ASP A C 1
ATOM 634 O O . ASP A 1 80 ? 28.973 13.098 -30.776 1.00 73.25 80 ASP A O 1
ATOM 638 N N . LEU A 1 81 ? 27.612 13.613 -29.065 1.00 70.25 81 LEU A N 1
ATOM 639 C CA . LEU A 1 81 ? 26.868 14.645 -29.786 1.00 70.25 81 LEU A CA 1
ATOM 640 C C . LEU A 1 81 ? 27.745 15.841 -30.163 1.00 70.25 81 LEU A C 1
ATOM 642 O O . LEU A 1 81 ? 27.450 16.494 -31.162 1.00 70.25 81 LEU A O 1
ATOM 646 N N . ASP A 1 82 ? 28.825 16.087 -29.419 1.00 71.88 82 ASP A N 1
ATOM 647 C CA . ASP A 1 82 ? 29.749 17.193 -29.665 1.00 71.88 82 ASP A CA 1
ATOM 648 C C . ASP A 1 82 ? 30.687 16.889 -30.847 1.00 71.88 82 ASP A C 1
ATOM 650 O O . ASP A 1 82 ? 31.163 17.803 -31.522 1.00 71.88 82 ASP A O 1
ATOM 654 N N . SER A 1 83 ? 30.897 15.603 -31.161 1.00 75.81 83 SER A N 1
ATOM 655 C CA . SER A 1 83 ? 31.588 15.164 -32.383 1.00 75.81 83 SER A CA 1
ATOM 656 C C . SER A 1 83 ? 30.739 15.289 -33.653 1.00 75.81 83 SER A C 1
ATOM 658 O O . SER A 1 83 ? 31.272 15.253 -34.769 1.00 75.81 83 SER A O 1
ATOM 660 N N . LEU A 1 84 ? 29.416 15.431 -33.514 1.00 74.62 84 LEU A N 1
ATOM 661 C CA . LEU A 1 84 ? 28.532 15.609 -34.657 1.00 74.62 84 LEU A CA 1
ATOM 662 C C . LEU A 1 84 ? 28.557 17.073 -35.112 1.00 74.62 84 LEU A C 1
ATOM 664 O O . LEU A 1 84 ? 28.540 17.989 -34.291 1.00 74.62 84 LEU A O 1
ATOM 668 N N . PRO A 1 85 ? 28.521 17.339 -36.429 1.00 78.38 85 PRO A N 1
ATOM 669 C CA . PRO A 1 85 ? 28.312 18.692 -36.921 1.00 78.38 85 PRO A CA 1
ATOM 670 C C . PRO A 1 85 ? 27.065 19.317 -36.283 1.00 78.38 85 PRO A C 1
ATOM 672 O O . PRO A 1 85 ? 26.015 18.674 -36.231 1.00 78.38 85 PRO A O 1
ATOM 675 N N . SER A 1 86 ? 27.148 20.579 -35.852 1.00 72.50 86 SER A N 1
ATOM 676 C CA . SER A 1 86 ? 26.075 21.266 -35.105 1.00 72.50 86 SER A CA 1
ATOM 677 C C . SER A 1 86 ? 24.705 21.210 -35.795 1.00 72.50 86 SER A C 1
ATOM 679 O O . SER A 1 86 ? 23.676 21.043 -35.149 1.00 72.50 86 SER A O 1
ATOM 681 N N . PHE A 1 87 ? 24.677 21.224 -37.133 1.00 68.62 87 PHE A N 1
ATOM 682 C CA . PHE A 1 87 ? 23.441 21.098 -37.916 1.00 68.62 87 PHE A CA 1
ATOM 683 C C . PHE A 1 87 ? 22.737 19.726 -37.802 1.00 68.62 87 PHE A C 1
ATOM 685 O O . PHE A 1 87 ? 21.575 19.606 -38.212 1.00 68.62 87 PHE A O 1
ATOM 692 N N . ILE A 1 88 ? 23.435 18.706 -37.290 1.00 67.50 88 ILE A N 1
ATOM 693 C CA . ILE A 1 88 ? 22.932 17.366 -36.956 1.00 67.50 88 ILE A CA 1
ATOM 694 C C . ILE A 1 88 ? 22.684 17.269 -35.448 1.00 67.50 88 ILE A C 1
ATOM 696 O O . ILE A 1 88 ? 21.582 16.885 -35.060 1.00 67.50 88 ILE A O 1
ATOM 700 N N . GLY A 1 89 ? 23.670 17.649 -34.623 1.00 65.12 89 GLY A N 1
ATOM 701 C CA . GLY A 1 89 ? 23.607 17.547 -33.158 1.00 65.12 89 GLY A CA 1
ATOM 702 C C . GLY A 1 89 ? 22.378 18.240 -32.561 1.00 65.12 89 GLY A C 1
ATOM 703 O O . GLY A 1 89 ? 21.614 17.609 -31.833 1.00 65.12 89 GLY A O 1
ATOM 704 N N . ASP A 1 90 ? 22.090 19.475 -32.990 1.00 66.44 90 ASP A N 1
ATOM 705 C CA . ASP A 1 90 ? 20.949 20.274 -32.507 1.00 66.44 90 ASP A CA 1
ATOM 706 C C . ASP A 1 90 ? 19.573 19.706 -32.911 1.00 66.44 90 ASP A C 1
ATOM 708 O O . ASP A 1 90 ? 18.531 20.158 -32.432 1.00 66.44 90 ASP A O 1
ATOM 712 N N . ARG A 1 91 ? 19.537 18.734 -33.834 1.00 64.12 91 ARG A N 1
ATOM 713 C CA . ARG A 1 91 ? 18.301 18.138 -34.370 1.00 64.12 91 ARG A CA 1
ATOM 714 C C . ARG A 1 91 ? 17.998 16.750 -33.811 1.00 64.12 91 ARG A C 1
ATOM 716 O O . ARG A 1 91 ? 16.944 16.199 -34.128 1.00 64.12 91 ARG A O 1
ATOM 723 N N . ILE A 1 92 ? 18.873 16.194 -32.973 1.00 67.00 92 ILE A N 1
ATOM 724 C CA . ILE A 1 92 ? 18.625 14.945 -32.249 1.00 67.00 92 ILE A CA 1
ATOM 725 C C . ILE A 1 92 ? 17.920 15.304 -30.936 1.00 67.00 92 ILE A C 1
ATOM 727 O O . ILE A 1 92 ? 18.548 15.619 -29.932 1.00 67.00 92 ILE A O 1
ATOM 731 N N . THR A 1 93 ? 16.586 15.314 -30.957 1.00 61.25 93 THR A N 1
ATOM 732 C CA . THR A 1 93 ? 15.783 15.870 -29.853 1.00 61.25 93 THR A CA 1
ATOM 733 C C . THR A 1 93 ? 15.381 14.852 -28.786 1.00 61.25 93 THR A C 1
ATOM 735 O O . THR A 1 93 ? 15.004 15.270 -27.697 1.00 61.25 93 THR A O 1
ATOM 738 N N . HIS A 1 94 ? 15.452 13.544 -29.063 1.00 60.69 94 HIS A N 1
ATOM 739 C CA . HIS A 1 94 ? 15.115 12.473 -28.114 1.00 60.69 94 HIS A CA 1
ATOM 740 C C . HIS A 1 94 ? 16.108 11.312 -28.251 1.00 60.69 94 HIS A C 1
ATOM 742 O O . HIS A 1 94 ? 16.075 10.573 -29.233 1.00 60.69 94 HIS A O 1
ATOM 748 N N . ILE A 1 95 ? 16.991 11.158 -27.262 1.00 61.97 95 ILE A N 1
ATOM 749 C CA . ILE A 1 95 ? 17.827 9.965 -27.088 1.00 61.97 95 ILE A CA 1
ATOM 750 C C . ILE A 1 95 ? 17.360 9.294 -25.803 1.00 61.97 95 ILE A C 1
ATOM 752 O O . ILE A 1 95 ? 17.718 9.723 -24.705 1.00 61.97 95 ILE A O 1
ATOM 756 N N . GLU A 1 96 ? 16.503 8.291 -25.950 1.00 66.75 96 GLU A N 1
ATOM 757 C CA . GLU A 1 96 ? 15.935 7.548 -24.828 1.00 66.75 96 GLU A CA 1
ATOM 758 C C . GLU A 1 96 ? 16.734 6.269 -24.543 1.00 66.75 96 GLU A C 1
ATOM 760 O O . GLU A 1 96 ? 17.545 5.811 -25.354 1.00 66.75 96 GLU A O 1
ATOM 765 N N . ASN A 1 97 ? 16.504 5.692 -23.363 1.00 73.69 97 ASN A N 1
ATOM 766 C CA . ASN A 1 97 ? 16.896 4.315 -23.095 1.00 73.69 97 ASN A CA 1
ATOM 767 C C . ASN A 1 97 ? 15.954 3.399 -23.881 1.00 73.69 97 ASN A C 1
ATOM 769 O O . ASN A 1 97 ? 14.741 3.563 -23.782 1.00 73.69 97 ASN A O 1
ATOM 773 N N . PHE A 1 98 ? 16.492 2.423 -24.607 1.00 77.06 98 PHE A N 1
ATOM 774 C CA . PHE A 1 98 ? 15.677 1.398 -25.261 1.00 77.06 98 PHE A CA 1
ATOM 775 C C . PHE A 1 98 ? 15.934 0.034 -24.625 1.00 77.06 98 PHE A C 1
ATOM 777 O O . PHE A 1 98 ? 17.032 -0.227 -24.119 1.00 77.06 98 PHE A O 1
ATOM 784 N N . ASN A 1 99 ? 14.923 -0.833 -24.630 1.00 80.44 99 ASN A N 1
ATOM 785 C CA . ASN A 1 99 ? 15.094 -2.221 -24.227 1.00 80.44 99 ASN A CA 1
ATOM 786 C C . ASN A 1 99 ? 15.955 -2.956 -25.264 1.00 80.44 99 ASN A C 1
ATOM 788 O O . ASN A 1 99 ? 15.574 -3.057 -26.429 1.00 80.44 99 ASN A O 1
ATOM 792 N N . PHE A 1 100 ? 17.114 -3.453 -24.840 1.00 76.19 100 PHE A N 1
ATOM 793 C CA . PHE A 1 100 ? 18.051 -4.154 -25.712 1.00 76.19 100 PHE A CA 1
ATOM 794 C C . PHE A 1 100 ? 17.618 -5.604 -25.934 1.00 76.19 100 PHE A C 1
ATOM 796 O O . PHE A 1 100 ? 17.545 -6.059 -27.073 1.00 76.19 100 PHE A O 1
ATOM 803 N N . ILE A 1 101 ? 17.291 -6.313 -24.847 1.00 85.88 101 ILE A N 1
ATOM 804 C CA . ILE A 1 101 ? 16.758 -7.679 -24.877 1.00 85.88 101 ILE A CA 1
ATOM 805 C C . ILE A 1 101 ? 15.642 -7.781 -23.821 1.00 85.88 101 ILE A C 1
ATOM 807 O O . ILE A 1 101 ? 15.921 -7.630 -22.624 1.00 85.88 101 ILE A O 1
ATOM 811 N N . PRO A 1 102 ? 14.389 -8.070 -24.226 1.00 87.69 102 PRO A N 1
ATOM 812 C CA . PRO A 1 102 ? 13.291 -8.312 -23.296 1.00 87.69 102 PRO A CA 1
ATOM 813 C C . PRO A 1 102 ? 13.556 -9.477 -22.348 1.00 87.69 102 PRO A C 1
ATOM 815 O O . PRO A 1 102 ? 14.259 -10.434 -22.686 1.00 87.69 102 PRO A O 1
ATOM 818 N N . VAL A 1 103 ? 12.901 -9.448 -21.186 1.00 88.19 103 VAL A N 1
ATOM 819 C CA . VAL A 1 103 ? 12.960 -10.557 -20.216 1.00 88.19 103 VAL A CA 1
ATOM 820 C C . VAL A 1 103 ? 12.507 -11.876 -20.846 1.00 88.19 103 VAL A C 1
ATOM 822 O O . VAL A 1 103 ? 13.163 -12.894 -20.653 1.00 88.19 103 VAL A O 1
ATOM 825 N N . THR A 1 104 ? 11.440 -11.859 -21.648 1.00 90.94 104 THR A N 1
ATOM 826 C CA . THR A 1 104 ? 10.909 -13.056 -22.321 1.00 90.94 104 THR A CA 1
ATOM 827 C C . THR A 1 104 ? 11.920 -13.715 -23.255 1.00 90.94 104 THR A C 1
ATOM 829 O O . THR A 1 104 ? 12.035 -14.935 -23.259 1.00 90.94 104 THR A O 1
ATOM 832 N N . SER A 1 105 ? 12.689 -12.915 -24.000 1.00 90.19 105 SER A N 1
ATOM 833 C CA . SER A 1 105 ? 13.764 -13.416 -24.861 1.00 90.19 105 SER A CA 1
ATOM 834 C C . SER A 1 105 ? 14.963 -13.902 -24.051 1.00 90.19 105 SER A C 1
ATOM 836 O O . SER A 1 105 ? 15.574 -14.896 -24.421 1.00 90.19 105 SER A O 1
ATOM 838 N N . SER A 1 106 ? 15.305 -13.217 -22.956 1.00 89.50 106 SER A N 1
ATOM 839 C CA . SER A 1 106 ? 16.439 -13.597 -22.100 1.00 89.50 106 SER A CA 1
ATOM 840 C C . SER A 1 106 ? 16.195 -14.916 -21.364 1.00 89.50 106 SER A C 1
ATOM 842 O O . SER A 1 106 ? 17.138 -15.650 -21.092 1.00 89.50 106 SER A O 1
ATOM 844 N N . LEU A 1 107 ? 14.935 -15.200 -21.026 1.00 90.81 107 LEU A N 1
ATOM 845 C CA . LEU A 1 107 ? 14.510 -16.411 -20.325 1.00 90.81 107 LEU A CA 1
ATOM 846 C C . LEU A 1 107 ? 14.012 -17.517 -21.264 1.00 90.81 107 LEU A C 1
ATOM 848 O O . LEU A 1 107 ? 13.566 -18.546 -20.768 1.00 90.81 107 LEU A O 1
ATOM 852 N N . ASP A 1 108 ? 14.054 -17.305 -22.581 1.00 93.06 108 ASP A N 1
ATOM 853 C CA . ASP A 1 108 ? 13.529 -18.238 -23.587 1.00 93.06 108 ASP A CA 1
ATOM 854 C C . ASP A 1 108 ? 12.117 -18.757 -23.245 1.00 93.06 108 ASP A C 1
ATOM 856 O O . ASP A 1 108 ? 11.844 -19.955 -23.151 1.00 93.06 108 ASP A O 1
ATOM 860 N N . ILE A 1 109 ? 11.208 -17.820 -22.961 1.00 93.19 109 ILE A N 1
ATOM 861 C CA . ILE A 1 109 ? 9.840 -18.147 -22.550 1.00 93.19 109 ILE A CA 1
ATOM 862 C C . ILE A 1 109 ? 9.102 -18.839 -23.697 1.00 93.19 109 ILE A C 1
ATOM 864 O O . ILE A 1 109 ? 8.898 -18.255 -24.760 1.00 93.19 109 ILE A O 1
ATOM 868 N N . GLY A 1 110 ? 8.656 -20.072 -23.452 1.00 91.44 110 GLY A N 1
ATOM 869 C CA . GLY A 1 110 ? 7.991 -20.905 -24.452 1.00 91.44 110 GLY A CA 1
ATOM 870 C C . GLY A 1 110 ? 8.943 -21.591 -25.438 1.00 91.44 110 GLY A C 1
ATOM 871 O O . GLY A 1 110 ? 8.460 -22.137 -26.432 1.00 91.44 110 GLY A O 1
ATOM 872 N N . GLU A 1 111 ? 10.258 -21.576 -25.176 1.00 91.25 111 GLU A N 1
ATOM 873 C CA . GLU A 1 111 ? 11.291 -22.337 -25.907 1.00 91.25 111 GLU A CA 1
ATOM 874 C C . GLU A 1 111 ? 11.263 -22.107 -27.431 1.00 91.25 111 GLU A C 1
ATOM 876 O O . GLU A 1 111 ? 11.391 -23.038 -28.229 1.00 91.25 111 GLU A O 1
ATOM 881 N N . GLY A 1 112 ? 10.967 -20.875 -27.857 1.00 85.12 112 GLY A N 1
ATOM 882 C CA . GLY A 1 112 ? 10.818 -20.502 -29.271 1.00 85.12 112 GLY A CA 1
ATOM 883 C C . GLY A 1 112 ? 9.638 -21.146 -30.019 1.00 85.12 112 GLY A C 1
ATOM 884 O O . GLY A 1 112 ? 9.447 -20.872 -31.203 1.00 85.12 112 GLY A O 1
ATOM 885 N N . ASN A 1 113 ? 8.825 -21.970 -29.353 1.00 86.69 113 ASN A N 1
ATOM 886 C CA . ASN A 1 113 ? 7.711 -22.712 -29.954 1.00 86.69 113 ASN A CA 1
ATOM 887 C C . ASN A 1 113 ? 6.353 -22.019 -29.768 1.00 86.69 113 ASN A C 1
ATOM 889 O O . ASN A 1 113 ? 5.339 -22.470 -30.307 1.00 86.69 113 ASN A O 1
ATOM 893 N N . LEU A 1 114 ? 6.319 -20.932 -28.995 1.00 90.88 114 LEU A N 1
ATOM 894 C CA . LEU A 1 114 ? 5.112 -20.187 -28.670 1.00 90.88 114 LEU A CA 1
ATOM 895 C C . LEU A 1 114 ? 5.186 -18.759 -29.219 1.00 90.88 114 LEU A C 1
ATOM 897 O O . LEU A 1 114 ? 6.155 -18.040 -28.995 1.00 90.88 114 LEU A O 1
ATOM 901 N N . ASN A 1 115 ? 4.112 -18.320 -29.876 1.00 89.75 115 ASN A N 1
ATOM 902 C CA . ASN A 1 115 ? 3.922 -16.904 -30.177 1.00 89.75 115 ASN A CA 1
ATOM 903 C C . ASN A 1 115 ? 3.517 -16.178 -28.889 1.00 89.75 115 ASN A C 1
ATOM 905 O O . ASN A 1 115 ? 2.409 -16.385 -28.392 1.00 89.75 115 ASN A O 1
ATOM 909 N N . LEU A 1 116 ? 4.420 -15.356 -28.359 1.00 90.31 116 LEU A N 1
ATOM 910 C CA . LEU A 1 116 ? 4.179 -14.545 -27.168 1.00 90.31 116 LEU A CA 1
ATOM 911 C C . LEU A 1 116 ? 3.348 -13.306 -27.508 1.00 90.31 116 LEU A C 1
ATOM 913 O O . LEU A 1 116 ? 3.516 -12.707 -28.572 1.00 90.31 116 LEU A O 1
ATOM 917 N N . ASP A 1 117 ? 2.476 -12.912 -26.585 1.00 89.12 117 ASP A N 1
ATOM 918 C CA . ASP A 1 117 ? 1.663 -11.703 -26.699 1.00 89.12 117 ASP A CA 1
ATOM 919 C C . ASP A 1 117 ? 2.130 -10.593 -25.742 1.00 89.12 117 ASP A C 1
ATOM 921 O O . ASP A 1 117 ? 3.055 -10.758 -24.949 1.00 89.12 117 ASP A O 1
ATOM 925 N N . GLU A 1 118 ? 1.483 -9.429 -25.804 1.00 87.06 118 GLU A N 1
ATOM 926 C CA . GLU A 1 118 ? 1.806 -8.289 -24.940 1.00 87.06 118 GLU A CA 1
ATOM 927 C C . GLU A 1 118 ? 1.754 -8.625 -23.437 1.00 87.06 118 GLU A C 1
ATOM 929 O O . GLU A 1 118 ? 2.568 -8.113 -22.666 1.00 87.06 118 GLU A O 1
ATOM 934 N N . GLN A 1 119 ? 0.846 -9.506 -23.001 1.00 88.44 119 GLN A N 1
ATOM 935 C CA . GLN A 1 119 ? 0.754 -9.888 -21.590 1.00 88.44 119 GLN A CA 1
ATOM 936 C C . GLN A 1 119 ? 1.981 -10.688 -21.160 1.00 88.44 119 GLN A C 1
ATOM 938 O O . GLN A 1 119 ? 2.478 -10.494 -20.049 1.00 88.44 119 GLN A O 1
ATOM 943 N N . ASP A 1 120 ? 2.499 -11.543 -22.041 1.00 90.12 120 ASP A N 1
ATOM 944 C CA . ASP A 1 120 ? 3.719 -12.306 -21.792 1.00 90.12 120 ASP A CA 1
ATOM 945 C C . ASP A 1 120 ? 4.939 -11.391 -21.622 1.00 90.12 120 ASP A C 1
ATOM 947 O O . ASP A 1 120 ? 5.752 -11.617 -20.722 1.00 90.12 120 ASP A O 1
ATOM 951 N N . TYR A 1 121 ? 5.049 -10.328 -22.424 1.00 88.81 121 TYR A N 1
ATOM 952 C CA . TYR A 1 121 ? 6.139 -9.349 -22.318 1.00 88.81 121 TYR A CA 1
ATOM 953 C C . TYR A 1 121 ? 6.024 -8.418 -21.103 1.00 88.81 121 TYR A C 1
ATOM 955 O O . TYR A 1 121 ? 7.045 -7.966 -20.584 1.00 88.81 121 TYR A O 1
ATOM 963 N N . LEU A 1 122 ? 4.809 -8.139 -20.626 1.00 85.94 122 LEU A N 1
ATOM 964 C CA . LEU A 1 122 ? 4.569 -7.307 -19.438 1.00 85.94 122 LEU A CA 1
ATOM 965 C C . LEU A 1 122 ? 4.588 -8.101 -18.123 1.00 85.94 122 LEU A C 1
ATOM 967 O O . LEU A 1 122 ? 4.548 -7.515 -17.037 1.00 85.94 122 LEU A O 1
ATOM 971 N N . ARG A 1 123 ? 4.645 -9.433 -18.194 1.00 82.56 123 ARG A N 1
ATOM 972 C CA . ARG A 1 123 ? 4.652 -10.306 -17.021 1.00 82.56 123 ARG A CA 1
ATOM 973 C C . ARG A 1 123 ? 5.958 -10.184 -16.231 1.00 82.56 123 ARG A C 1
ATOM 975 O O . ARG A 1 123 ? 7.053 -10.154 -16.784 1.00 82.56 123 ARG A O 1
ATOM 982 N N . ALA A 1 124 ? 5.844 -10.203 -14.903 1.00 78.69 124 ALA A N 1
ATOM 983 C CA . ALA A 1 124 ? 6.991 -10.355 -14.015 1.00 78.69 124 ALA A CA 1
ATOM 984 C C . ALA A 1 124 ? 7.392 -11.835 -13.899 1.00 78.69 124 ALA A C 1
ATOM 986 O O . ALA A 1 124 ? 6.579 -12.679 -13.512 1.00 78.69 124 ALA A O 1
ATOM 987 N N . TYR A 1 125 ? 8.656 -12.135 -14.193 1.00 80.50 125 TYR A N 1
ATOM 988 C CA . TYR A 1 125 ? 9.242 -13.470 -14.072 1.00 80.50 125 TYR A CA 1
ATOM 989 C C . TYR A 1 125 ? 10.150 -13.546 -12.838 1.00 80.50 125 TYR A C 1
ATOM 991 O O . TYR A 1 125 ? 10.892 -12.608 -12.533 1.00 80.50 125 TYR A O 1
ATOM 999 N N . SER A 1 126 ? 10.092 -14.668 -12.120 1.00 79.38 126 SER A N 1
ATOM 1000 C CA . SER A 1 126 ? 10.922 -14.944 -10.943 1.00 79.38 126 SER A CA 1
ATOM 1001 C C . SER A 1 126 ? 11.270 -16.426 -10.881 1.00 79.38 126 SER A C 1
ATOM 1003 O O . SER A 1 126 ? 10.397 -17.260 -11.119 1.00 79.38 126 SER A O 1
ATOM 1005 N N . GLY A 1 127 ? 12.510 -16.737 -10.490 1.00 75.62 127 GLY A N 1
ATOM 1006 C CA . GLY A 1 127 ? 12.974 -18.112 -10.290 1.00 75.62 127 GLY A CA 1
ATOM 1007 C C . GLY A 1 127 ? 12.240 -18.872 -9.176 1.00 75.62 127 GLY A C 1
ATOM 1008 O O . GLY A 1 127 ? 12.304 -20.091 -9.136 1.00 75.62 127 GLY A O 1
ATOM 1009 N N . VAL A 1 128 ? 11.488 -18.194 -8.293 1.00 73.44 128 VAL A N 1
ATOM 1010 C CA . VAL A 1 128 ? 10.656 -18.859 -7.260 1.00 73.44 128 VAL A CA 1
ATOM 1011 C C . VAL A 1 128 ? 9.454 -19.571 -7.881 1.00 73.44 128 VAL A C 1
ATOM 1013 O O . VAL A 1 128 ? 9.006 -20.607 -7.400 1.00 73.44 128 VAL A O 1
ATOM 1016 N N . THR A 1 129 ? 8.872 -18.953 -8.906 1.00 72.00 129 THR A N 1
ATOM 1017 C CA . THR A 1 129 ? 7.644 -19.408 -9.560 1.00 72.00 129 THR A CA 1
ATOM 1018 C C . THR A 1 129 ? 7.846 -19.317 -11.069 1.00 72.00 129 THR A C 1
ATOM 1020 O O . THR A 1 129 ? 7.245 -18.440 -11.708 1.00 72.00 129 THR A O 1
ATOM 1023 N N . PRO A 1 130 ? 8.728 -20.159 -11.641 1.00 78.81 130 PRO A N 1
ATOM 1024 C CA . PRO A 1 130 ? 8.916 -20.202 -13.079 1.00 78.81 130 PRO A CA 1
ATOM 1025 C C . PRO A 1 130 ? 7.572 -20.530 -13.749 1.00 78.81 130 PRO A C 1
ATOM 1027 O O . PRO A 1 130 ? 6.748 -21.253 -13.172 1.00 78.81 130 PRO A O 1
ATOM 1030 N N . PRO A 1 131 ? 7.287 -19.972 -14.934 1.00 81.69 131 PRO A N 1
ATOM 1031 C CA . PRO A 1 131 ? 6.046 -20.288 -15.619 1.00 81.69 131 PRO A CA 1
ATOM 1032 C C . PRO A 1 131 ? 6.014 -21.774 -15.996 1.00 81.69 131 PRO A C 1
ATOM 1034 O O . PRO A 1 131 ? 7.037 -22.373 -16.313 1.00 81.69 131 PRO A O 1
ATOM 1037 N N . SER A 1 132 ? 4.826 -22.372 -15.966 1.00 83.94 132 SER A N 1
ATOM 1038 C CA . SER A 1 132 ? 4.614 -23.752 -16.398 1.00 83.94 132 SER A CA 1
ATOM 1039 C C . SER A 1 132 ? 4.332 -23.832 -17.899 1.00 83.94 132 SER A C 1
ATOM 1041 O O . SER A 1 132 ? 4.021 -22.829 -18.550 1.00 83.94 132 SER A O 1
ATOM 1043 N N . SER A 1 133 ? 4.353 -25.055 -18.432 1.00 84.94 133 SER A N 1
ATOM 1044 C CA . SER A 1 133 ? 3.977 -25.315 -19.821 1.00 84.94 133 SER A CA 1
ATOM 1045 C C . SER A 1 133 ? 2.611 -24.722 -20.191 1.00 84.94 133 SER A C 1
ATOM 1047 O O . SER A 1 133 ? 1.690 -24.792 -19.369 1.00 84.94 133 SER A O 1
ATOM 1049 N N . PRO A 1 134 ? 2.463 -24.083 -21.376 1.00 87.00 134 PRO A N 1
ATOM 1050 C CA . PRO A 1 134 ? 3.410 -24.009 -22.507 1.00 87.00 134 PRO A CA 1
ATOM 1051 C C . PRO A 1 134 ? 4.370 -22.800 -22.503 1.00 87.00 134 PRO A C 1
ATOM 1053 O O . PRO A 1 134 ? 5.022 -22.539 -23.507 1.00 87.00 134 PRO A O 1
ATOM 1056 N N . ARG A 1 135 ? 4.429 -22.018 -21.418 1.00 89.50 135 ARG A N 1
ATOM 1057 C CA . ARG A 1 135 ? 5.272 -20.808 -21.299 1.00 89.50 135 ARG A CA 1
ATOM 1058 C C . ARG A 1 135 ? 6.514 -21.054 -20.449 1.00 89.50 135 ARG A C 1
ATOM 1060 O O . ARG A 1 135 ? 7.037 -20.120 -19.845 1.00 89.50 135 ARG A O 1
ATOM 1067 N N . GLN A 1 136 ? 6.931 -22.310 -20.326 1.00 90.12 136 GLN A N 1
ATOM 1068 C CA . GLN A 1 136 ? 8.059 -22.655 -19.478 1.00 90.12 136 GLN A CA 1
ATOM 1069 C C . GLN A 1 136 ? 9.348 -21.985 -19.958 1.00 90.12 136 GLN A C 1
ATOM 1071 O O . GLN A 1 136 ? 9.454 -21.549 -21.103 1.00 90.12 136 GLN A O 1
ATOM 1076 N N . THR A 1 137 ? 10.303 -21.891 -19.046 1.00 90.88 137 THR A N 1
ATOM 1077 C CA . THR A 1 137 ? 11.680 -21.504 -19.337 1.00 90.88 137 THR A CA 1
ATOM 1078 C C . THR A 1 137 ? 12.563 -22.745 -19.201 1.00 90.88 137 THR A C 1
ATOM 1080 O O . THR A 1 137 ? 12.288 -23.560 -18.316 1.00 90.88 137 THR A O 1
ATOM 1083 N N . PRO A 1 138 ? 13.611 -22.907 -20.028 1.00 91.69 138 PRO A N 1
ATOM 1084 C CA . PRO A 1 138 ? 14.554 -24.017 -19.896 1.00 91.69 138 PRO A CA 1
ATOM 1085 C C . PRO A 1 138 ? 15.521 -23.849 -18.712 1.00 91.69 138 PRO A C 1
ATOM 1087 O O . PRO A 1 138 ? 16.301 -24.753 -18.428 1.00 91.69 138 PRO A O 1
ATOM 1090 N N . PHE A 1 139 ? 15.521 -22.691 -18.041 1.00 89.19 139 PHE A N 1
ATOM 1091 C CA . PHE A 1 139 ? 16.409 -22.424 -16.915 1.00 89.19 139 PHE A CA 1
ATOM 1092 C C . PHE A 1 139 ? 15.841 -22.989 -15.609 1.00 89.19 139 PHE A C 1
ATOM 1094 O O . PHE A 1 139 ? 14.768 -22.576 -15.167 1.00 89.19 139 PHE A O 1
ATOM 1101 N N . ASP A 1 140 ? 16.611 -23.860 -14.950 1.00 84.31 140 ASP A N 1
ATOM 1102 C CA . ASP A 1 140 ? 16.274 -24.402 -13.625 1.00 84.31 140 ASP A CA 1
ATOM 1103 C C . ASP A 1 140 ? 16.191 -23.303 -12.550 1.00 84.31 140 ASP A C 1
ATOM 1105 O O . ASP A 1 140 ? 15.368 -23.371 -11.636 1.00 84.31 140 ASP A O 1
ATOM 1109 N N . ASN A 1 141 ? 17.032 -22.268 -12.665 1.00 84.25 141 ASN A N 1
ATOM 1110 C CA . ASN A 1 141 ? 17.055 -21.109 -11.779 1.00 84.25 141 ASN A CA 1
ATOM 1111 C C . ASN A 1 141 ? 17.518 -19.859 -12.541 1.00 84.25 141 ASN A C 1
ATOM 1113 O O . ASN A 1 141 ? 18.360 -19.928 -13.437 1.00 84.25 141 ASN A O 1
ATOM 1117 N N . PHE A 1 142 ? 16.967 -18.698 -12.193 1.00 86.81 142 PHE A N 1
ATOM 1118 C CA . PHE A 1 142 ? 17.329 -17.427 -12.816 1.00 86.81 142 PHE A CA 1
ATOM 1119 C C . PHE A 1 142 ? 17.029 -16.242 -11.899 1.00 86.81 142 PHE A C 1
ATOM 1121 O O . PHE A 1 142 ? 16.091 -16.254 -11.097 1.00 86.81 142 PHE A O 1
ATOM 1128 N N . ILE A 1 143 ? 17.789 -15.164 -12.089 1.00 81.88 143 ILE A N 1
ATOM 1129 C CA . ILE A 1 143 ? 17.574 -13.875 -11.434 1.00 81.88 143 ILE A CA 1
ATOM 1130 C C . ILE A 1 143 ? 17.153 -12.820 -12.454 1.00 81.88 143 ILE A C 1
ATOM 1132 O O . ILE A 1 143 ? 17.810 -12.604 -13.468 1.00 81.88 143 ILE A O 1
ATOM 1136 N N . THR A 1 144 ? 16.069 -12.105 -12.158 1.00 78.94 144 THR A N 1
ATOM 1137 C CA . THR A 1 144 ? 15.733 -10.859 -12.853 1.00 78.94 144 THR A CA 1
ATOM 1138 C C . THR A 1 144 ? 16.361 -9.689 -12.105 1.00 78.94 144 THR A C 1
ATOM 1140 O O . THR A 1 144 ? 16.286 -9.592 -10.873 1.00 78.94 144 THR A O 1
ATOM 1143 N N . ALA A 1 145 ? 17.055 -8.824 -12.842 1.00 73.31 145 ALA A N 1
ATOM 1144 C CA . ALA A 1 145 ? 17.855 -7.751 -12.276 1.00 73.31 145 ALA A CA 1
ATOM 1145 C C . ALA A 1 145 ? 17.138 -6.402 -12.419 1.00 73.31 145 ALA A C 1
ATOM 1147 O O . ALA A 1 145 ? 16.665 -6.040 -13.494 1.00 73.31 145 ALA A O 1
ATOM 1148 N N . PHE A 1 146 ? 17.063 -5.655 -11.321 1.00 71.69 146 PHE A N 1
ATOM 1149 C CA . PHE A 1 146 ? 16.457 -4.327 -11.262 1.00 71.69 146 PHE A CA 1
ATOM 1150 C C . PHE A 1 146 ? 17.324 -3.404 -10.407 1.00 71.69 146 PHE A C 1
ATOM 1152 O O . PHE A 1 146 ? 18.083 -3.855 -9.544 1.00 71.69 146 PHE A O 1
ATOM 1159 N N . ASN A 1 147 ? 17.272 -2.108 -10.687 1.00 66.12 147 ASN A N 1
ATOM 1160 C CA . ASN A 1 147 ? 18.039 -1.110 -9.963 1.00 66.12 147 ASN A CA 1
ATOM 1161 C C . ASN A 1 147 ? 17.285 -0.705 -8.688 1.00 66.12 147 ASN A C 1
ATOM 1163 O O . ASN A 1 147 ? 16.237 -0.067 -8.748 1.00 66.12 147 ASN A O 1
ATOM 1167 N N . THR A 1 148 ? 17.829 -1.061 -7.524 1.00 58.38 148 THR A N 1
ATOM 1168 C CA . THR A 1 148 ? 17.250 -0.721 -6.213 1.00 58.38 148 THR A CA 1
ATOM 1169 C C . THR A 1 148 ? 17.596 0.691 -5.737 1.00 58.38 148 THR A C 1
ATOM 1171 O O . THR A 1 148 ? 17.019 1.161 -4.760 1.00 58.38 148 THR A O 1
ATOM 1174 N N . ASN A 1 149 ? 18.561 1.363 -6.372 1.00 56.00 149 ASN A N 1
ATOM 1175 C CA . ASN A 1 149 ? 19.140 2.617 -5.880 1.00 56.00 149 ASN A CA 1
ATOM 1176 C C . ASN A 1 149 ? 18.341 3.866 -6.280 1.00 56.00 149 ASN A C 1
ATOM 1178 O O . ASN A 1 149 ? 18.626 4.945 -5.767 1.00 56.00 149 ASN A O 1
ATOM 1182 N N . LEU A 1 150 ? 17.351 3.753 -7.173 1.00 49.19 150 LEU A N 1
ATOM 1183 C CA . LEU A 1 150 ? 16.703 4.922 -7.781 1.00 49.19 150 LEU A CA 1
ATOM 1184 C C . LEU A 1 150 ? 15.267 5.216 -7.318 1.00 49.19 150 LEU A C 1
ATOM 1186 O O . LEU A 1 150 ? 14.631 6.074 -7.919 1.00 49.19 150 LEU A O 1
ATOM 1190 N N . ASN A 1 151 ? 14.718 4.558 -6.284 1.00 47.50 151 ASN A N 1
ATOM 1191 C CA . ASN A 1 151 ? 13.278 4.649 -5.921 1.00 47.50 151 ASN A CA 1
ATOM 1192 C C . ASN A 1 151 ? 12.312 4.374 -7.098 1.00 47.50 151 ASN A C 1
ATOM 1194 O O . ASN A 1 151 ? 11.110 4.618 -7.017 1.00 47.50 151 ASN A O 1
ATOM 1198 N N . LEU A 1 152 ? 12.849 3.850 -8.191 1.00 50.81 152 LEU A N 1
ATOM 1199 C CA . LEU A 1 152 ? 12.176 3.475 -9.411 1.00 50.81 152 LEU A CA 1
ATOM 1200 C C . LEU A 1 152 ? 12.586 2.025 -9.597 1.00 50.81 152 LEU A C 1
ATOM 1202 O O . LEU A 1 152 ? 13.779 1.748 -9.698 1.00 50.81 152 LEU A O 1
ATOM 1206 N N . ASN A 1 153 ? 11.620 1.109 -9.590 1.00 57.19 153 ASN A N 1
ATOM 1207 C CA . ASN A 1 153 ? 11.820 -0.285 -9.984 1.00 57.19 153 ASN A CA 1
ATOM 1208 C C . ASN A 1 153 ? 12.174 -0.320 -11.480 1.00 57.19 153 ASN A C 1
ATOM 1210 O O . ASN A 1 153 ? 11.347 -0.663 -12.319 1.00 57.19 153 ASN A O 1
ATOM 1214 N N . ALA A 1 154 ? 13.369 0.151 -11.816 1.00 66.19 154 ALA A N 1
ATOM 1215 C CA . ALA A 1 154 ? 13.856 0.297 -13.170 1.00 66.19 154 ALA A CA 1
ATOM 1216 C C . ALA A 1 154 ? 14.696 -0.923 -13.526 1.00 66.19 154 ALA A C 1
ATOM 1218 O O . ALA A 1 154 ? 15.393 -1.488 -12.677 1.00 66.19 154 ALA A O 1
ATOM 1219 N N . ASN A 1 155 ? 14.656 -1.315 -14.793 1.00 74.62 155 ASN A N 1
ATOM 1220 C CA . ASN A 1 155 ? 15.547 -2.350 -15.292 1.00 74.62 155 ASN A CA 1
ATOM 1221 C C . ASN A 1 155 ? 17.007 -1.906 -15.138 1.00 74.62 155 ASN A C 1
ATOM 1223 O O . ASN A 1 155 ? 17.291 -0.712 -15.064 1.00 74.62 155 ASN A O 1
ATOM 1227 N N . GLN A 1 156 ? 17.937 -2.855 -15.077 1.00 78.56 156 GLN A N 1
ATOM 1228 C CA . GLN A 1 156 ? 19.370 -2.548 -15.098 1.00 78.56 156 GLN A CA 1
ATOM 1229 C C . GLN A 1 156 ? 19.872 -2.337 -16.531 1.00 78.56 156 GLN A C 1
ATOM 1231 O O . GLN A 1 156 ? 19.226 -2.754 -17.498 1.00 78.56 156 GLN A O 1
ATOM 1236 N N . GLN A 1 157 ? 21.034 -1.694 -16.662 1.00 78.75 157 GLN A N 1
ATOM 1237 C CA . GLN A 1 157 ? 21.703 -1.564 -17.948 1.00 78.75 157 GLN A CA 1
ATOM 1238 C C . GLN A 1 157 ? 22.199 -2.941 -18.421 1.00 78.75 157 GLN A C 1
ATOM 1240 O O . GLN A 1 157 ? 22.761 -3.725 -17.659 1.00 78.75 157 GLN A O 1
ATOM 1245 N N . HIS A 1 158 ? 22.012 -3.251 -19.695 1.00 75.69 158 HIS A N 1
ATOM 1246 C CA . HIS A 1 158 ? 22.645 -4.403 -20.334 1.00 75.69 158 HIS A CA 1
ATOM 1247 C C . HIS A 1 158 ? 24.061 -4.009 -20.794 1.00 75.69 158 HIS A C 1
ATOM 1249 O O . HIS A 1 158 ? 24.224 -2.928 -21.355 1.00 75.69 158 HIS A O 1
ATOM 1255 N N . ILE A 1 159 ? 25.157 -4.756 -20.628 1.00 74.88 159 ILE A N 1
ATOM 1256 C CA . ILE A 1 159 ? 25.502 -6.071 -20.043 1.00 74.88 159 ILE A CA 1
ATOM 1257 C C . ILE A 1 159 ? 26.183 -5.902 -18.665 1.00 74.88 159 ILE A C 1
ATOM 1259 O O . ILE A 1 159 ? 27.227 -6.497 -18.395 1.00 74.88 159 ILE A O 1
ATOM 1263 N N . SER A 1 160 ? 25.681 -5.013 -17.806 1.00 75.50 160 SER A N 1
ATOM 1264 C CA . SER A 1 160 ? 26.358 -4.752 -16.530 1.00 75.50 160 SER A CA 1
ATOM 1265 C C . SER A 1 160 ? 26.003 -5.789 -15.465 1.00 75.50 160 SER A C 1
ATOM 1267 O O . SER A 1 160 ? 24.843 -6.175 -15.314 1.00 75.50 160 SER A O 1
ATOM 1269 N N . PHE A 1 161 ? 27.007 -6.189 -14.686 1.00 76.94 161 PHE A N 1
ATOM 1270 C CA . PHE A 1 161 ? 26.796 -6.872 -13.417 1.00 76.94 161 PHE A CA 1
ATOM 1271 C C . PHE A 1 161 ? 26.756 -5.835 -12.301 1.00 76.94 161 PHE A C 1
ATOM 1273 O O . PHE A 1 161 ? 27.716 -5.100 -12.081 1.00 76.94 161 PHE A O 1
ATOM 1280 N N . GLU A 1 162 ? 25.643 -5.800 -11.590 1.00 77.56 162 GLU A N 1
ATOM 1281 C CA . GLU A 1 162 ? 25.525 -5.136 -10.305 1.00 77.56 162 GLU A CA 1
ATOM 1282 C C . GLU A 1 162 ? 25.948 -6.103 -9.190 1.00 77.56 162 GLU A C 1
ATOM 1284 O O . GLU A 1 162 ? 26.042 -7.320 -9.365 1.00 77.56 162 GLU A O 1
ATOM 1289 N N . VAL A 1 163 ? 26.183 -5.577 -7.990 1.00 80.12 163 VAL A N 1
ATOM 1290 C CA . VAL A 1 163 ? 26.636 -6.406 -6.857 1.00 80.12 163 VAL A CA 1
ATOM 1291 C C . VAL A 1 163 ? 25.658 -7.556 -6.567 1.00 80.12 163 VAL A C 1
ATOM 1293 O O . VAL A 1 163 ? 26.081 -8.667 -6.261 1.00 80.12 163 VAL A O 1
ATOM 1296 N N . ARG A 1 164 ? 24.348 -7.321 -6.718 1.00 79.69 164 ARG A N 1
ATOM 1297 C CA . ARG A 1 164 ? 23.300 -8.320 -6.456 1.00 79.69 164 ARG A CA 1
ATOM 1298 C C . ARG A 1 164 ? 23.379 -9.528 -7.391 1.00 79.69 164 ARG A C 1
ATOM 1300 O O . ARG A 1 164 ? 23.422 -10.656 -6.916 1.00 79.69 164 ARG A O 1
ATOM 1307 N N . ASN A 1 165 ? 23.346 -9.310 -8.706 1.00 82.62 165 ASN A N 1
ATOM 1308 C CA . ASN A 1 165 ? 23.395 -10.406 -9.678 1.00 82.62 165 ASN A CA 1
ATOM 1309 C C . ASN A 1 165 ? 24.791 -11.034 -9.748 1.00 82.62 165 ASN A C 1
ATOM 1311 O O . ASN A 1 165 ? 24.875 -12.236 -9.972 1.00 82.62 165 ASN A O 1
ATOM 1315 N N . ALA A 1 166 ? 25.862 -10.276 -9.479 1.00 86.06 166 ALA A N 1
ATOM 1316 C CA . ALA A 1 166 ? 27.203 -10.840 -9.329 1.00 86.06 166 ALA A CA 1
ATOM 1317 C C . ALA A 1 166 ? 27.297 -11.805 -8.134 1.00 86.06 166 ALA A C 1
ATOM 1319 O O . ALA A 1 166 ? 27.786 -12.920 -8.293 1.00 86.06 166 ALA A O 1
ATOM 1320 N N . ASN A 1 167 ? 26.797 -11.411 -6.956 1.00 85.12 167 ASN A N 1
ATOM 1321 C CA . ASN A 1 167 ? 26.796 -12.270 -5.769 1.00 85.12 167 ASN A CA 1
ATOM 1322 C C . ASN A 1 167 ? 25.884 -13.485 -5.947 1.00 85.12 167 ASN A C 1
ATOM 1324 O O . ASN A 1 167 ? 26.304 -14.594 -5.643 1.00 85.12 167 ASN A O 1
ATOM 1328 N N . TRP A 1 168 ? 24.679 -13.289 -6.496 1.00 86.56 168 TRP A N 1
ATOM 1329 C CA . TRP A 1 168 ? 23.766 -14.389 -6.812 1.00 86.56 168 TRP A CA 1
ATOM 1330 C C . TRP A 1 168 ? 24.426 -15.414 -7.741 1.00 86.56 168 TRP A C 1
ATOM 1332 O O . TRP A 1 168 ? 24.418 -16.602 -7.440 1.00 86.56 168 TRP A O 1
ATOM 1342 N N . LEU A 1 169 ? 25.072 -14.954 -8.820 1.00 88.75 169 LEU A N 1
ATOM 1343 C CA . LEU A 1 169 ? 25.788 -15.833 -9.746 1.00 88.75 169 LEU A CA 1
ATOM 1344 C C . LEU A 1 169 ? 26.968 -16.531 -9.058 1.00 88.75 169 LEU A C 1
ATOM 1346 O O . LEU A 1 169 ? 27.198 -17.716 -9.276 1.00 88.75 169 LEU A O 1
ATOM 1350 N N . ALA A 1 170 ? 27.720 -15.813 -8.221 1.00 89.88 170 ALA A N 1
ATOM 1351 C CA . ALA A 1 170 ? 28.841 -16.382 -7.481 1.00 89.88 170 ALA A CA 1
ATOM 1352 C C . ALA A 1 170 ? 28.403 -17.447 -6.464 1.00 89.88 170 ALA A C 1
ATOM 1354 O O . ALA A 1 170 ? 29.147 -18.400 -6.241 1.00 89.88 170 ALA A O 1
ATOM 1355 N N . ASP A 1 171 ? 27.233 -17.290 -5.845 1.00 88.56 171 ASP A N 1
ATOM 1356 C CA . ASP A 1 171 ? 26.647 -18.290 -4.954 1.00 88.56 171 ASP A CA 1
ATOM 1357 C C . ASP A 1 171 ? 26.171 -19.513 -5.743 1.00 88.56 171 ASP A C 1
ATOM 1359 O O . ASP A 1 171 ? 26.555 -20.631 -5.387 1.00 88.56 171 ASP A O 1
ATOM 1363 N N . GLU A 1 172 ? 25.465 -19.305 -6.861 1.00 88.25 172 GLU A N 1
ATOM 1364 C CA . GLU A 1 172 ? 25.004 -20.383 -7.748 1.00 88.25 172 GLU A CA 1
ATOM 1365 C C . GLU A 1 172 ? 26.186 -21.253 -8.215 1.00 88.25 172 GLU A C 1
ATOM 1367 O O . GLU A 1 172 ? 26.161 -22.479 -8.109 1.00 88.25 172 GLU A O 1
ATOM 1372 N N . LEU A 1 173 ? 27.294 -20.617 -8.622 1.00 90.81 173 LEU A N 1
ATOM 1373 C CA . LEU A 1 173 ? 28.537 -21.296 -9.015 1.00 90.81 173 LEU A CA 1
ATOM 1374 C C . LEU A 1 173 ? 29.220 -22.061 -7.866 1.00 90.81 173 LEU A C 1
ATOM 1376 O O . LEU A 1 173 ? 30.036 -22.947 -8.118 1.00 90.81 173 LEU A O 1
ATOM 1380 N N . LYS A 1 174 ? 28.910 -21.739 -6.606 1.00 93.12 174 LYS A N 1
ATOM 1381 C CA . LYS A 1 174 ? 29.400 -22.450 -5.412 1.00 93.12 174 LYS A CA 1
ATOM 1382 C C . LYS A 1 174 ? 28.460 -23.572 -4.956 1.00 93.12 174 LYS A C 1
ATOM 1384 O O . LYS A 1 174 ? 28.705 -24.147 -3.895 1.00 93.12 174 LYS A O 1
ATOM 1389 N N . ASN A 1 175 ? 27.414 -23.898 -5.719 1.00 85.50 175 ASN A N 1
ATOM 1390 C CA . ASN A 1 175 ? 26.334 -24.815 -5.324 1.00 85.50 175 ASN A CA 1
ATOM 1391 C C . ASN A 1 175 ? 25.559 -24.359 -4.074 1.00 85.50 175 ASN A C 1
ATOM 1393 O O . ASN A 1 175 ? 24.942 -25.168 -3.380 1.00 85.50 175 ASN A O 1
ATOM 1397 N N . ASN A 1 176 ? 25.603 -23.066 -3.759 1.00 83.00 176 ASN A N 1
ATOM 1398 C CA . ASN A 1 176 ? 24.622 -22.445 -2.888 1.00 83.00 176 ASN A CA 1
ATOM 1399 C C . ASN A 1 176 ? 23.559 -21.917 -3.845 1.00 83.00 176 ASN A C 1
ATOM 1401 O O . ASN A 1 176 ? 23.901 -21.052 -4.626 1.00 83.00 176 ASN A O 1
ATOM 1405 N N . PHE A 1 177 ? 22.343 -22.466 -3.868 1.00 79.44 177 PHE A N 1
ATOM 1406 C CA . PHE A 1 177 ? 21.337 -22.128 -4.888 1.00 79.44 177 PHE A CA 1
ATOM 1407 C C . PHE A 1 177 ? 20.371 -21.041 -4.377 1.00 79.44 177 PHE A C 1
ATOM 1409 O O . PHE A 1 177 ? 19.277 -21.374 -3.898 1.00 79.44 177 PHE A O 1
ATOM 1416 N N . PRO A 1 178 ? 20.744 -19.741 -4.365 1.00 72.06 178 PRO A N 1
ATOM 1417 C CA . PRO A 1 178 ? 19.881 -18.690 -3.860 1.00 72.06 178 PRO A CA 1
ATOM 1418 C C . PRO A 1 178 ? 18.642 -18.551 -4.738 1.00 72.06 178 PRO A C 1
ATOM 1420 O O . PRO A 1 178 ? 18.702 -18.342 -5.952 1.00 72.06 178 PRO A O 1
ATOM 1423 N N . ILE A 1 179 ? 17.483 -18.578 -4.093 1.00 67.94 179 ILE A N 1
ATOM 1424 C CA . ILE A 1 179 ? 16.218 -18.333 -4.773 1.00 67.94 179 ILE A CA 1
ATOM 1425 C C . ILE A 1 179 ? 16.072 -16.822 -5.012 1.00 67.94 179 ILE A C 1
ATOM 1427 O O . ILE A 1 179 ? 15.911 -16.039 -4.072 1.00 67.94 179 ILE A O 1
ATOM 1431 N N . ALA A 1 180 ? 16.084 -16.398 -6.277 1.00 67.75 180 ALA A N 1
ATOM 1432 C CA . ALA A 1 180 ? 15.880 -15.001 -6.658 1.00 67.75 180 ALA A CA 1
ATOM 1433 C C . ALA A 1 180 ? 14.382 -14.636 -6.710 1.00 67.75 180 ALA A C 1
ATOM 1435 O O . ALA A 1 180 ? 13.713 -14.729 -7.747 1.00 67.75 180 ALA A O 1
ATOM 1436 N N . GLY A 1 181 ? 13.847 -14.187 -5.571 1.00 67.31 181 GLY A N 1
ATOM 1437 C CA . GLY A 1 181 ? 12.425 -13.891 -5.399 1.00 67.31 181 GLY A CA 1
ATOM 1438 C C . GLY A 1 181 ? 12.129 -12.599 -4.657 1.00 67.31 181 GLY A C 1
ATOM 1439 O O . GLY A 1 181 ? 12.222 -12.566 -3.437 1.00 67.31 181 GLY A O 1
ATOM 1440 N N . CYS A 1 182 ? 11.685 -11.564 -5.373 1.00 65.81 182 CYS A N 1
ATOM 1441 C CA . CYS A 1 182 ? 11.225 -10.300 -4.776 1.00 65.81 182 CYS A CA 1
ATOM 1442 C C . CYS A 1 182 ? 9.710 -10.094 -4.917 1.00 65.81 182 CYS A C 1
ATOM 1444 O O . CYS A 1 182 ? 9.196 -8.999 -4.699 1.00 65.81 182 CYS A O 1
ATOM 1446 N N . THR A 1 183 ? 8.980 -11.154 -5.271 1.00 63.72 183 THR A N 1
ATOM 1447 C CA . THR A 1 183 ? 7.534 -11.128 -5.537 1.00 63.72 183 THR A CA 1
ATOM 1448 C C . THR A 1 183 ? 6.711 -10.622 -4.348 1.00 63.72 183 THR A C 1
ATOM 1450 O O . THR A 1 183 ? 5.676 -9.993 -4.558 1.00 63.72 183 THR A O 1
ATOM 1453 N N . TYR A 1 184 ? 7.196 -10.794 -3.112 1.00 59.28 184 TYR A N 1
ATOM 1454 C CA . TYR A 1 184 ? 6.566 -10.255 -1.900 1.00 59.28 184 TYR A CA 1
ATOM 1455 C C . TYR A 1 184 ? 6.587 -8.721 -1.791 1.00 59.28 184 TYR A C 1
ATOM 1457 O O . TYR A 1 184 ? 5.823 -8.170 -0.998 1.00 59.28 184 TYR A O 1
ATOM 1465 N N . LEU A 1 185 ? 7.447 -8.039 -2.560 1.00 63.31 185 LEU A N 1
ATOM 1466 C CA . LEU A 1 185 ? 7.518 -6.574 -2.643 1.00 63.31 185 LEU A CA 1
ATOM 1467 C C . LEU A 1 185 ? 6.681 -5.997 -3.789 1.00 63.31 185 LEU A C 1
ATOM 1469 O O . LEU A 1 185 ? 6.267 -4.844 -3.715 1.00 63.31 185 LEU A O 1
ATOM 1473 N N . CYS A 1 186 ? 6.453 -6.772 -4.854 1.00 57.97 186 CYS A N 1
ATOM 1474 C CA . CYS A 1 186 ? 5.753 -6.300 -6.054 1.00 57.97 186 CYS A CA 1
ATOM 1475 C C . CYS A 1 186 ? 4.252 -6.094 -5.815 1.00 57.97 186 CYS A C 1
ATOM 1477 O O . CYS A 1 186 ? 3.652 -5.189 -6.386 1.00 57.97 186 CYS A O 1
ATOM 1479 N N . ASN A 1 187 ? 3.666 -6.896 -4.928 1.00 57.06 187 ASN A N 1
ATOM 1480 C CA . ASN A 1 187 ? 2.376 -6.618 -4.315 1.00 57.06 187 ASN A CA 1
ATOM 1481 C C . ASN A 1 187 ? 2.675 -6.185 -2.887 1.00 57.06 187 ASN A C 1
ATOM 1483 O O . ASN A 1 187 ? 3.449 -6.871 -2.223 1.00 57.06 187 ASN A O 1
ATOM 1487 N N . VAL A 1 188 ? 2.104 -5.077 -2.405 1.00 56.00 188 VAL A N 1
ATOM 1488 C CA . VAL A 1 188 ? 2.233 -4.677 -0.994 1.00 56.00 188 VAL A CA 1
ATOM 1489 C C . VAL A 1 188 ? 1.541 -5.754 -0.162 1.00 56.00 188 VAL A C 1
ATOM 1491 O O . VAL A 1 188 ? 0.345 -5.689 0.108 1.00 56.00 188 VAL A O 1
ATOM 1494 N N . SER A 1 189 ? 2.273 -6.825 0.123 1.00 61.34 189 SER A N 1
ATOM 1495 C CA . SER A 1 189 ? 1.734 -8.012 0.752 1.00 61.34 189 SER A CA 1
ATOM 1496 C C . SER A 1 189 ? 1.273 -7.567 2.135 1.00 61.34 189 SER A C 1
ATOM 1498 O O . SER A 1 189 ? 2.022 -6.946 2.884 1.00 61.34 189 SER A O 1
ATOM 1500 N N . GLU A 1 190 ? 0.012 -7.778 2.485 1.00 79.19 190 GLU A N 1
ATOM 1501 C CA . GLU A 1 190 ? -0.402 -7.538 3.862 1.00 79.19 190 GLU A CA 1
ATOM 1502 C C . GLU A 1 190 ? 0.087 -8.695 4.736 1.00 79.19 190 GLU A C 1
ATOM 1504 O O . GLU A 1 190 ? 0.246 -9.827 4.275 1.00 79.19 190 GLU A O 1
ATOM 1509 N N . ILE A 1 191 ? 0.299 -8.437 6.028 1.00 87.56 191 ILE A N 1
ATOM 1510 C CA . ILE A 1 191 ? 0.507 -9.525 6.987 1.00 87.56 191 ILE A CA 1
ATOM 1511 C C . ILE A 1 191 ? -0.753 -10.404 6.974 1.00 87.56 191 ILE A C 1
ATOM 1513 O O . ILE A 1 191 ? -1.855 -9.949 7.311 1.00 87.56 191 ILE A O 1
ATOM 1517 N N . VAL A 1 192 ? -0.596 -11.674 6.613 1.00 89.44 192 VAL A N 1
ATOM 1518 C CA . VAL A 1 192 ? -1.691 -12.643 6.535 1.00 89.44 192 VAL A CA 1
ATOM 1519 C C . VAL A 1 192 ? -2.022 -13.129 7.940 1.00 89.44 192 VAL A C 1
ATOM 1521 O O . VAL A 1 192 ? -1.134 -13.414 8.739 1.00 89.44 192 VAL A O 1
ATOM 1524 N N . GLY A 1 193 ? -3.311 -13.184 8.262 1.00 89.81 193 GLY A N 1
ATOM 1525 C CA . GLY A 1 193 ? -3.813 -13.606 9.567 1.00 89.81 193 GLY A CA 1
ATOM 1526 C C . GLY A 1 193 ? -5.147 -12.938 9.912 1.00 89.81 193 GLY A C 1
ATOM 1527 O O . GLY A 1 193 ? -5.548 -11.973 9.247 1.00 89.81 193 GLY A O 1
ATOM 1528 N N . PRO A 1 194 ? -5.852 -13.434 10.942 1.00 89.06 194 PRO A N 1
ATOM 1529 C CA . PRO A 1 194 ? -7.155 -12.908 11.334 1.00 89.06 194 PRO A CA 1
ATOM 1530 C C . PRO A 1 194 ? -7.055 -11.458 11.832 1.00 89.06 194 PRO A C 1
ATOM 1532 O O . PRO A 1 194 ? -6.058 -11.052 12.414 1.00 89.06 194 PRO A O 1
ATOM 1535 N N . SER A 1 195 ? -8.104 -10.659 11.638 1.00 87.88 195 SER A N 1
ATOM 1536 C CA . SER A 1 195 ? -8.178 -9.285 12.170 1.00 87.88 195 SER A CA 1
ATOM 1537 C C . SER A 1 195 ? -8.586 -9.228 13.648 1.00 87.88 195 SER A C 1
ATOM 1539 O O . SER A 1 195 ? -8.466 -8.183 14.291 1.00 87.88 195 SER A O 1
ATOM 1541 N N . VAL A 1 196 ? -9.060 -10.351 14.198 1.00 88.00 196 VAL A N 1
ATOM 1542 C CA . VAL A 1 196 ? -9.572 -10.459 15.565 1.00 88.00 196 VAL A CA 1
ATOM 1543 C C . VAL A 1 196 ? -9.068 -11.744 16.228 1.00 88.00 196 VAL A C 1
ATOM 1545 O O . VAL A 1 196 ? -9.176 -12.830 15.657 1.00 88.00 196 VAL A O 1
ATOM 1548 N N . ILE A 1 197 ? -8.562 -11.641 17.459 1.00 90.75 197 ILE A N 1
ATOM 1549 C CA . ILE A 1 197 ? -8.217 -12.785 18.312 1.00 90.75 197 ILE A CA 1
ATOM 1550 C C . ILE A 1 197 ? -9.191 -12.823 19.481 1.00 90.75 197 ILE A C 1
ATOM 1552 O O . ILE A 1 197 ? -9.053 -12.068 20.444 1.00 90.75 197 ILE A O 1
ATOM 1556 N N . CYS A 1 198 ? -10.171 -13.721 19.410 1.00 87.69 198 CYS A N 1
ATOM 1557 C CA . CYS A 1 198 ? -11.135 -13.880 20.490 1.00 87.69 198 CYS A CA 1
ATOM 1558 C C . CYS A 1 198 ? -10.521 -14.613 21.674 1.00 87.69 198 CYS A C 1
ATOM 1560 O O . CYS A 1 198 ? -10.496 -14.047 22.752 1.00 87.69 198 CYS A O 1
ATOM 1562 N N . ASN A 1 199 ? -9.952 -15.802 21.474 1.00 85.12 199 ASN A N 1
ATOM 1563 C CA . ASN A 1 199 ? -9.267 -16.572 22.514 1.00 85.12 199 ASN A CA 1
ATOM 1564 C C . ASN A 1 199 ? -8.006 -17.242 21.950 1.00 85.12 199 ASN A C 1
ATOM 1566 O O . ASN A 1 199 ? -7.943 -17.552 20.756 1.00 85.12 199 ASN A O 1
ATOM 1570 N N . GLY A 1 200 ? -7.036 -17.486 22.834 1.00 87.69 200 GLY A N 1
ATOM 1571 C CA . GLY A 1 200 ? -5.823 -18.246 22.543 1.00 87.69 200 GLY A CA 1
ATOM 1572 C C . GLY A 1 200 ? -4.814 -17.523 21.648 1.00 87.69 200 GLY A C 1
ATOM 1573 O O . GLY A 1 200 ? -4.679 -16.295 21.679 1.00 87.69 200 GLY A O 1
ATOM 1574 N N . THR A 1 201 ? -4.099 -18.329 20.867 1.00 93.88 201 THR A N 1
ATOM 1575 C CA . THR A 1 201 ? -3.000 -17.918 19.990 1.00 93.88 201 THR A CA 1
ATOM 1576 C C . THR A 1 201 ? -3.429 -18.000 18.530 1.00 93.88 201 THR A C 1
ATOM 1578 O O . THR A 1 201 ? -4.096 -18.957 18.128 1.00 93.88 201 THR A O 1
ATOM 1581 N N . LYS A 1 202 ? -3.046 -17.011 17.718 1.00 95.31 202 LYS A N 1
ATOM 1582 C CA . LYS A 1 202 ? -3.229 -17.028 16.259 1.00 95.31 202 LYS A CA 1
ATOM 1583 C C . LYS A 1 202 ? -1.901 -16.800 15.555 1.00 95.31 202 LYS A C 1
ATOM 1585 O O . LYS A 1 202 ? -1.075 -16.031 16.038 1.00 95.31 202 LYS A O 1
ATOM 1590 N N . ILE A 1 203 ? -1.715 -17.478 14.428 1.00 95.00 203 ILE A N 1
ATOM 1591 C CA . ILE A 1 203 ? -0.512 -17.359 13.609 1.00 95.00 203 ILE A CA 1
ATOM 1592 C C . ILE A 1 203 ? -0.732 -16.283 12.553 1.00 95.00 203 ILE A C 1
ATOM 1594 O O . ILE A 1 203 ? -1.797 -16.212 11.936 1.00 95.00 203 ILE A O 1
ATOM 1598 N N . TYR A 1 204 ? 0.289 -15.457 12.377 1.00 94.44 204 TYR A N 1
ATOM 1599 C CA . TYR A 1 204 ? 0.396 -14.469 11.320 1.00 94.44 204 TYR A CA 1
ATOM 1600 C C . TYR A 1 204 ? 1.632 -14.783 10.492 1.00 94.44 204 TYR A C 1
ATOM 1602 O O . TYR A 1 204 ? 2.611 -15.310 11.020 1.00 94.44 204 TYR A O 1
ATOM 1610 N N . SER A 1 205 ? 1.595 -14.465 9.207 1.00 91.12 205 SER A N 1
ATOM 1611 C CA . SER A 1 205 ? 2.695 -14.749 8.292 1.00 91.12 205 SER A CA 1
ATOM 1612 C C . SER A 1 205 ? 2.900 -13.615 7.307 1.00 91.12 205 SER A C 1
ATOM 1614 O O . SER A 1 205 ? 1.960 -12.910 6.935 1.00 91.12 205 SER A O 1
ATOM 1616 N N . PHE A 1 206 ? 4.135 -13.466 6.855 1.00 85.56 206 PHE A N 1
ATOM 1617 C CA . PHE A 1 206 ? 4.492 -12.547 5.788 1.00 85.56 206 PHE A CA 1
ATOM 1618 C C . PHE A 1 206 ? 5.522 -13.225 4.872 1.00 85.56 206 PHE A C 1
ATOM 1620 O O . PHE A 1 206 ? 6.427 -13.875 5.391 1.00 85.56 206 PHE A O 1
ATOM 1627 N N . PRO A 1 207 ? 5.399 -13.132 3.536 1.00 79.25 207 PRO A N 1
ATOM 1628 C CA . PRO A 1 207 ? 6.220 -13.909 2.606 1.00 79.25 207 PRO A CA 1
ATOM 1629 C C . PRO A 1 207 ? 7.636 -13.329 2.404 1.00 79.25 207 PRO A C 1
ATOM 1631 O O . PRO A 1 207 ? 8.068 -13.135 1.277 1.00 79.25 207 PRO A O 1
ATOM 1634 N N . ALA A 1 208 ? 8.376 -13.068 3.486 1.00 77.25 208 ALA A N 1
ATOM 1635 C CA . ALA A 1 208 ? 9.793 -12.691 3.446 1.00 77.25 208 ALA A CA 1
ATOM 1636 C C . ALA A 1 208 ? 10.619 -13.468 4.481 1.00 77.25 208 ALA A C 1
ATOM 1638 O O . ALA A 1 208 ? 10.083 -14.006 5.451 1.00 77.25 208 ALA A O 1
ATOM 1639 N N . SER A 1 209 ? 11.934 -13.520 4.279 1.00 76.56 209 SER A N 1
ATOM 1640 C CA . SER A 1 209 ? 12.896 -14.062 5.242 1.00 76.56 209 SER A CA 1
ATOM 1641 C C . SER A 1 209 ? 13.402 -12.973 6.201 1.00 76.56 209 SER A C 1
ATOM 1643 O O . SER A 1 209 ? 13.253 -11.778 5.945 1.00 76.56 209 SER A O 1
ATOM 1645 N N . ASN A 1 210 ? 13.995 -13.388 7.328 1.00 81.38 210 ASN A N 1
ATOM 1646 C CA . ASN A 1 210 ? 14.667 -12.507 8.299 1.00 81.38 210 ASN A CA 1
ATOM 1647 C C . ASN A 1 210 ? 13.796 -11.373 8.876 1.00 81.38 210 ASN A C 1
ATOM 1649 O O . ASN A 1 210 ? 14.280 -10.275 9.146 1.00 81.38 210 ASN A O 1
ATOM 1653 N N . ILE A 1 211 ? 12.506 -11.640 9.084 1.00 88.62 211 ILE A N 1
ATOM 1654 C CA . ILE A 1 211 ? 11.556 -10.655 9.608 1.00 88.62 211 ILE A CA 1
ATOM 1655 C C . ILE A 1 211 ? 11.769 -10.449 11.106 1.00 88.62 211 ILE A C 1
ATOM 1657 O O . ILE A 1 211 ? 11.733 -11.397 11.892 1.00 88.62 211 ILE A O 1
ATOM 1661 N N . THR A 1 212 ? 11.892 -9.189 11.516 1.00 94.56 212 THR A N 1
ATOM 1662 C CA . THR A 1 212 ? 11.808 -8.806 12.926 1.00 94.56 212 THR A CA 1
ATOM 1663 C C . THR A 1 212 ? 10.369 -8.435 13.267 1.00 94.56 212 THR A C 1
ATOM 1665 O O . THR A 1 212 ? 9.811 -7.472 12.743 1.00 94.56 212 THR A O 1
ATOM 1668 N N . TRP A 1 213 ? 9.750 -9.209 14.156 1.00 95.81 213 TRP A N 1
ATOM 1669 C CA . TRP A 1 213 ? 8.373 -8.986 14.591 1.00 95.81 213 TRP A CA 1
ATOM 1670 C C . TRP A 1 213 ? 8.326 -8.191 15.894 1.00 95.81 213 TRP A C 1
ATOM 1672 O O . TRP A 1 213 ? 9.061 -8.476 16.837 1.00 95.81 213 TRP A O 1
ATOM 1682 N N . SER A 1 214 ? 7.409 -7.232 15.985 1.00 96.25 214 SER A N 1
ATOM 1683 C CA . SER A 1 214 ? 7.129 -6.505 17.226 1.00 96.25 214 SER A CA 1
ATOM 1684 C C . SER A 1 214 ? 5.642 -6.182 17.374 1.00 96.25 214 SER A C 1
ATOM 1686 O O . SER A 1 214 ? 4.867 -6.245 16.419 1.00 96.25 214 SER A O 1
ATOM 1688 N N . ILE A 1 215 ? 5.212 -5.875 18.600 1.00 96.81 215 ILE A N 1
ATOM 1689 C CA . ILE A 1 215 ? 3.813 -5.576 18.919 1.00 96.81 215 ILE A CA 1
ATOM 1690 C C . ILE A 1 215 ? 3.711 -4.292 19.736 1.00 96.81 215 ILE A C 1
ATOM 1692 O O . ILE A 1 215 ? 4.504 -4.064 20.646 1.00 96.81 215 ILE A O 1
ATOM 1696 N N . SER A 1 216 ? 2.722 -3.452 19.430 1.00 95.75 216 SER A N 1
ATOM 1697 C CA . SER A 1 216 ? 2.606 -2.117 20.032 1.00 95.75 216 SER A CA 1
ATOM 1698 C C . SER A 1 216 ? 2.339 -2.108 21.540 1.00 95.75 216 SER A C 1
ATOM 1700 O O . SER A 1 216 ? 2.557 -1.084 22.177 1.00 95.75 216 SER A O 1
ATOM 1702 N N . ASN A 1 217 ? 1.805 -3.196 22.111 1.00 93.12 217 ASN A N 1
ATOM 1703 C CA . ASN A 1 217 ? 1.521 -3.279 23.543 1.00 93.12 217 ASN A CA 1
ATOM 1704 C C . ASN A 1 217 ? 1.630 -4.720 24.076 1.00 93.12 217 ASN A C 1
ATOM 1706 O O . ASN A 1 217 ? 0.706 -5.526 23.938 1.00 93.12 217 ASN A O 1
ATOM 1710 N N . SER A 1 218 ? 2.747 -5.017 24.745 1.00 93.56 218 SER A N 1
ATOM 1711 C CA . SER A 1 218 ? 3.064 -6.338 25.309 1.00 93.56 218 SER A CA 1
ATOM 1712 C C . SER A 1 218 ? 2.225 -6.728 26.540 1.00 93.56 218 SER A C 1
ATOM 1714 O O . SER A 1 218 ? 2.181 -7.908 26.920 1.00 93.56 218 SER A O 1
ATOM 1716 N N . SER A 1 219 ? 1.538 -5.755 27.157 1.00 92.19 219 SER A N 1
ATOM 1717 C CA . SER A 1 219 ? 0.577 -6.001 28.246 1.00 92.19 219 SER A CA 1
ATOM 1718 C C . SER A 1 219 ? -0.752 -6.569 27.733 1.00 92.19 219 SER A C 1
ATOM 1720 O O . SER A 1 219 ? -1.448 -7.274 28.463 1.00 92.19 219 SER A O 1
ATOM 1722 N N . GLN A 1 220 ? -1.087 -6.317 26.461 1.00 91.44 220 GLN A N 1
ATOM 1723 C CA . GLN A 1 220 ? -2.340 -6.760 25.844 1.00 91.44 220 GLN A CA 1
ATOM 1724 C C . GLN A 1 220 ? -2.187 -8.051 25.039 1.00 91.44 220 GLN A C 1
ATOM 1726 O O . GLN A 1 220 ? -3.091 -8.888 25.047 1.00 91.44 220 GLN A O 1
ATOM 1731 N N . ALA A 1 221 ? -1.035 -8.255 24.401 1.00 95.38 221 ALA A N 1
ATOM 1732 C CA . ALA A 1 221 ? -0.700 -9.493 23.706 1.00 95.38 221 ALA A CA 1
ATOM 1733 C C . ALA A 1 221 ? 0.805 -9.781 23.759 1.00 95.38 221 ALA A C 1
ATOM 1735 O O . ALA A 1 221 ? 1.617 -8.867 23.858 1.00 95.38 221 ALA A O 1
ATOM 1736 N N . SER A 1 222 ? 1.182 -11.055 23.684 1.00 96.38 222 SER A N 1
ATOM 1737 C CA . SER A 1 222 ? 2.572 -11.491 23.489 1.00 96.38 222 SER A CA 1
ATOM 1738 C C . SER A 1 222 ? 2.766 -12.069 22.098 1.00 96.38 222 SER A C 1
ATOM 1740 O O . SER A 1 222 ? 1.814 -12.559 21.491 1.00 96.38 222 SER A O 1
ATOM 1742 N N . ILE A 1 223 ? 4.009 -12.038 21.623 1.00 97.81 223 ILE A N 1
ATOM 1743 C CA . ILE A 1 223 ? 4.400 -12.628 20.348 1.00 97.81 223 ILE A CA 1
ATOM 1744 C C . ILE A 1 223 ? 5.501 -13.665 20.546 1.00 97.81 223 ILE A C 1
ATOM 1746 O O . ILE A 1 223 ? 6.361 -13.489 21.407 1.00 97.81 223 ILE A O 1
ATOM 1750 N N . VAL A 1 224 ? 5.474 -14.723 19.741 1.00 97.12 224 VAL A N 1
ATOM 1751 C CA . VAL A 1 224 ? 6.553 -15.709 19.615 1.00 97.12 224 VAL A CA 1
ATOM 1752 C C . VAL A 1 224 ? 6.912 -15.797 18.128 1.00 97.12 224 VAL A C 1
ATOM 1754 O O . VAL A 1 224 ? 6.169 -16.420 17.362 1.00 97.12 224 VAL A O 1
ATOM 1757 N N . PRO A 1 225 ? 7.971 -15.097 17.685 1.00 95.06 225 PRO A N 1
ATOM 1758 C CA . PRO A 1 225 ? 8.430 -15.141 16.299 1.00 95.06 225 PRO A CA 1
ATOM 1759 C C . PRO A 1 225 ? 8.982 -16.521 15.922 1.00 95.06 225 PRO A C 1
ATOM 1761 O O . PRO A 1 225 ? 9.652 -17.160 16.729 1.00 95.06 225 PRO A O 1
ATOM 1764 N N . ASN A 1 226 ? 8.737 -16.952 14.686 1.00 91.44 226 ASN A N 1
ATOM 1765 C CA . ASN A 1 226 ? 9.338 -18.138 14.082 1.00 91.44 226 ASN A CA 1
ATOM 1766 C C . ASN A 1 226 ? 9.574 -17.884 12.582 1.00 91.44 226 ASN A C 1
ATOM 1768 O O . ASN A 1 226 ? 8.736 -18.204 11.732 1.00 91.44 226 ASN A O 1
ATOM 1772 N N . GLY A 1 227 ? 10.696 -17.229 12.272 1.00 88.44 227 GLY A N 1
ATOM 1773 C CA . GLY A 1 227 ? 11.069 -16.852 10.909 1.00 88.44 227 GLY A CA 1
ATOM 1774 C C . GLY A 1 227 ? 10.041 -15.930 10.243 1.00 88.44 227 GLY A C 1
ATOM 1775 O O . GLY A 1 227 ? 9.783 -14.816 10.702 1.00 88.44 227 GLY A O 1
ATOM 1776 N N . ASN A 1 228 ? 9.443 -16.408 9.152 1.00 88.19 228 ASN A N 1
ATOM 1777 C CA . ASN A 1 228 ? 8.440 -15.683 8.366 1.00 88.19 228 ASN A CA 1
ATOM 1778 C C . ASN A 1 228 ? 7.029 -15.693 8.993 1.00 88.19 228 ASN A C 1
ATOM 1780 O O . ASN A 1 228 ? 6.098 -15.080 8.461 1.00 88.19 228 ASN A O 1
ATOM 1784 N N . THR A 1 229 ? 6.863 -16.378 10.126 1.00 92.81 229 THR A N 1
ATOM 1785 C CA . THR A 1 229 ? 5.617 -16.427 10.891 1.00 92.81 229 THR A CA 1
ATOM 1786 C C . THR A 1 229 ? 5.797 -15.883 12.302 1.00 92.81 229 THR A C 1
ATOM 1788 O O . THR A 1 229 ? 6.900 -15.834 12.847 1.00 92.81 229 THR A O 1
ATOM 1791 N N . VAL A 1 230 ? 4.692 -15.477 12.921 1.00 96.62 230 VAL A N 1
ATOM 1792 C CA . VAL A 1 230 ? 4.648 -15.081 14.327 1.00 96.62 230 VAL A CA 1
ATOM 1793 C C . VAL A 1 230 ? 3.355 -15.561 14.968 1.00 96.62 230 VAL A C 1
ATOM 1795 O O . VAL A 1 230 ? 2.255 -15.364 14.448 1.00 96.62 230 VAL A O 1
ATOM 1798 N N . ALA A 1 231 ? 3.483 -16.187 16.131 1.00 97.25 231 ALA A N 1
ATOM 1799 C CA . ALA A 1 231 ? 2.346 -16.528 16.965 1.00 97.25 231 ALA A CA 1
ATOM 1800 C C . ALA A 1 231 ? 2.001 -15.335 17.862 1.00 97.25 231 ALA A C 1
ATOM 1802 O O . ALA A 1 231 ? 2.850 -14.873 18.618 1.00 97.25 231 ALA A O 1
ATOM 1803 N N . VAL A 1 232 ? 0.767 -14.836 17.794 1.00 97.62 232 VAL A N 1
ATOM 1804 C CA . VAL A 1 232 ? 0.263 -13.754 18.651 1.00 97.62 232 VAL A CA 1
ATOM 1805 C C . VAL A 1 232 ? -0.747 -14.332 19.635 1.00 97.62 232 VAL A C 1
ATOM 1807 O O . VAL A 1 232 ? -1.779 -14.873 19.230 1.00 97.62 232 VAL A O 1
ATOM 1810 N N . THR A 1 233 ? -0.471 -14.187 20.928 1.00 96.12 233 THR A N 1
ATOM 1811 C CA . THR A 1 233 ? -1.320 -14.670 22.023 1.00 96.12 233 THR A CA 1
ATOM 1812 C C . THR A 1 233 ? -1.982 -13.494 22.721 1.00 96.12 233 THR A C 1
ATOM 1814 O O . THR A 1 233 ? -1.304 -12.588 23.212 1.00 96.12 233 THR A O 1
ATOM 1817 N N . ARG A 1 234 ? -3.315 -13.513 22.806 1.00 93.25 234 ARG A N 1
ATOM 1818 C CA . ARG A 1 234 ? -4.076 -12.518 23.574 1.00 93.25 234 ARG A CA 1
ATOM 1819 C C . ARG A 1 234 ? -3.826 -12.701 25.076 1.00 93.25 234 ARG A C 1
ATOM 1821 O O . ARG A 1 234 ? -3.953 -13.811 25.582 1.00 93.25 234 ARG A O 1
ATOM 1828 N N . LYS A 1 235 ? -3.561 -11.600 25.789 1.00 92.31 235 LYS A N 1
ATOM 1829 C CA . LYS A 1 235 ? -3.551 -11.541 27.263 1.00 92.31 235 LYS A CA 1
ATOM 1830 C C . LYS A 1 235 ? -4.789 -10.831 27.807 1.00 92.31 235 LYS A C 1
ATOM 1832 O O . LYS A 1 235 ? -5.455 -11.350 28.693 1.00 92.31 235 LYS A O 1
ATOM 1837 N N . THR A 1 236 ? -5.124 -9.663 27.258 1.00 89.56 236 THR A N 1
ATOM 1838 C CA . THR A 1 236 ? -6.270 -8.847 27.697 1.00 89.56 236 THR A CA 1
ATOM 1839 C C . THR A 1 236 ? -7.041 -8.268 26.506 1.00 89.56 236 THR A C 1
ATOM 1841 O O . THR A 1 236 ? -6.689 -8.498 25.347 1.00 89.56 236 THR A O 1
ATOM 1844 N N . ASN A 1 237 ? -8.156 -7.579 26.769 1.00 87.06 237 ASN A N 1
ATOM 1845 C CA . ASN A 1 237 ? -8.943 -6.913 25.727 1.00 87.06 237 ASN A CA 1
ATOM 1846 C C . ASN A 1 237 ? -8.261 -5.634 25.233 1.00 87.06 237 ASN A C 1
ATOM 1848 O O . ASN A 1 237 ? -7.672 -4.888 26.017 1.00 87.06 237 ASN A O 1
ATOM 1852 N N . GLY A 1 238 ? -8.411 -5.333 23.944 1.00 86.38 238 GLY A N 1
ATOM 1853 C CA . GLY A 1 238 ? -7.916 -4.083 23.376 1.00 86.38 238 GLY A CA 1
ATOM 1854 C C . GLY A 1 238 ? -7.623 -4.153 21.887 1.00 86.38 238 GLY A C 1
ATOM 1855 O O . GLY A 1 238 ? -8.135 -5.013 21.179 1.00 86.38 238 GLY A O 1
ATOM 1856 N N . THR A 1 239 ? -6.775 -3.239 21.426 1.00 89.44 239 THR A N 1
ATOM 1857 C CA . THR A 1 239 ? -6.335 -3.154 20.033 1.00 89.44 239 THR A CA 1
ATOM 1858 C C . THR A 1 239 ? -4.822 -3.019 20.022 1.00 89.44 239 THR A C 1
ATOM 1860 O O . THR A 1 239 ? -4.277 -2.147 20.696 1.00 89.44 239 THR A O 1
ATOM 1863 N N . VAL A 1 240 ? -4.150 -3.866 19.250 1.00 93.94 240 VAL A N 1
ATOM 1864 C CA . VAL A 1 240 ? -2.690 -3.870 19.107 1.00 93.94 240 VAL A CA 1
ATOM 1865 C C . VAL A 1 240 ? -2.306 -3.765 17.637 1.00 93.94 240 VAL A C 1
ATOM 1867 O O . VAL A 1 240 ? -3.046 -4.206 16.761 1.00 93.94 240 VAL A O 1
ATOM 1870 N N . LYS A 1 241 ? -1.145 -3.175 17.353 1.00 95.31 241 LYS A N 1
ATOM 1871 C CA . LYS A 1 241 ? -0.535 -3.190 16.022 1.00 95.31 241 LYS A CA 1
ATOM 1872 C C . LYS A 1 241 ? 0.603 -4.200 16.019 1.00 95.31 241 LYS A C 1
ATOM 1874 O O . LYS A 1 241 ? 1.534 -4.070 16.814 1.00 95.31 241 LYS A O 1
ATOM 1879 N N . LEU A 1 242 ? 0.509 -5.189 15.141 1.00 96.56 242 LEU A N 1
ATOM 1880 C CA . LEU A 1 242 ? 1.597 -6.095 14.803 1.00 96.56 242 LEU A CA 1
ATOM 1881 C C . LEU A 1 242 ? 2.454 -5.428 13.731 1.00 96.56 242 LEU A C 1
ATOM 1883 O O . LEU A 1 242 ? 1.923 -4.959 12.724 1.00 96.56 242 LEU A O 1
ATOM 1887 N N . ARG A 1 243 ? 3.757 -5.363 13.973 1.00 94.81 243 ARG A N 1
ATOM 1888 C CA . ARG A 1 243 ? 4.756 -4.748 13.104 1.00 94.81 243 ARG A CA 1
ATOM 1889 C C . ARG A 1 243 ? 5.707 -5.833 12.606 1.00 94.81 243 ARG A C 1
ATOM 1891 O O . ARG A 1 243 ? 6.208 -6.617 13.410 1.00 94.81 243 ARG A O 1
ATOM 1898 N N . ALA A 1 244 ? 5.930 -5.856 11.298 1.00 91.81 244 ALA A N 1
ATOM 1899 C CA . ALA A 1 244 ? 6.938 -6.669 10.633 1.00 91.81 244 ALA A CA 1
ATOM 1900 C C . ALA A 1 244 ? 7.977 -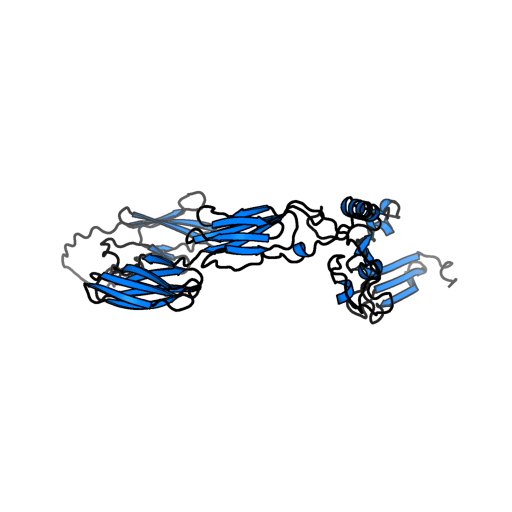5.729 10.019 1.00 91.81 244 ALA A C 1
ATOM 1902 O O . ALA A 1 244 ? 7.650 -4.945 9.127 1.00 91.81 244 ALA A O 1
ATOM 1903 N N . ASP A 1 245 ? 9.204 -5.785 10.524 1.00 89.81 245 ASP A N 1
ATOM 1904 C CA . ASP A 1 245 ? 10.352 -5.085 9.961 1.00 89.81 245 ASP A CA 1
ATOM 1905 C C . ASP A 1 245 ? 11.151 -6.071 9.111 1.00 89.81 245 ASP A C 1
ATOM 1907 O O . ASP A 1 245 ? 11.706 -7.046 9.623 1.00 89.81 245 ASP A O 1
ATOM 1911 N N . ILE A 1 246 ? 11.183 -5.825 7.804 1.00 86.00 246 ILE A N 1
ATOM 1912 C CA . ILE A 1 246 ? 11.984 -6.594 6.861 1.00 86.00 246 ILE A CA 1
ATOM 1913 C C . ILE A 1 246 ? 13.269 -5.795 6.636 1.00 86.00 246 ILE A C 1
ATOM 1915 O O . ILE A 1 246 ? 13.197 -4.649 6.171 1.00 86.00 246 ILE A O 1
ATOM 1919 N N . PRO A 1 247 ? 14.441 -6.345 7.003 1.00 81.19 247 PRO A N 1
ATOM 1920 C CA . PRO A 1 247 ? 15.703 -5.648 6.833 1.00 81.19 247 PRO A CA 1
ATOM 1921 C C . PRO A 1 247 ? 15.973 -5.394 5.351 1.00 81.19 247 PRO A C 1
ATOM 1923 O O . PRO A 1 247 ? 15.351 -5.989 4.465 1.00 81.19 247 PRO A O 1
ATOM 1926 N N . LYS A 1 248 ? 16.939 -4.512 5.082 1.00 73.19 248 LYS A N 1
ATOM 1927 C CA . LYS A 1 248 ? 17.460 -4.347 3.726 1.00 73.19 248 LYS A CA 1
ATOM 1928 C C . LYS A 1 248 ? 17.845 -5.729 3.198 1.00 73.19 248 LYS A C 1
ATOM 1930 O O . LYS A 1 248 ? 18.567 -6.469 3.862 1.00 73.19 248 LYS A O 1
ATOM 1935 N N . SER A 1 249 ? 17.330 -6.054 2.025 1.00 69.88 249 SER A N 1
ATOM 1936 C CA . SER A 1 249 ? 17.562 -7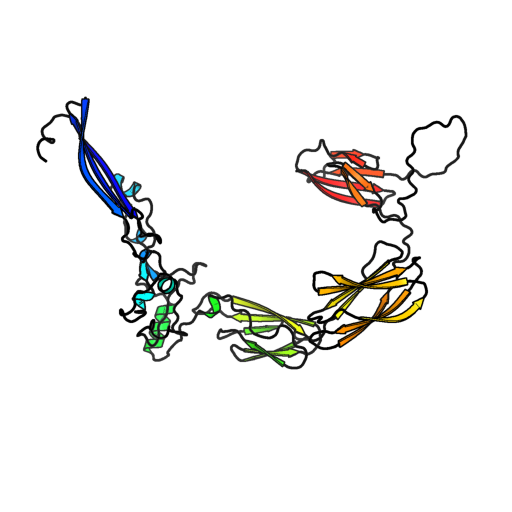.330 1.360 1.00 69.88 249 SER A CA 1
ATOM 1937 C C . SER A 1 249 ? 18.043 -7.064 -0.055 1.00 69.88 249 SER A C 1
ATOM 1939 O O . SER A 1 249 ? 17.995 -5.930 -0.539 1.00 69.88 249 SER A O 1
ATOM 1941 N N . ASP A 1 250 ? 18.425 -8.125 -0.754 1.00 62.09 250 ASP A N 1
ATOM 1942 C CA . ASP A 1 250 ? 18.702 -8.062 -2.188 1.00 62.09 250 ASP A CA 1
ATOM 1943 C C . ASP A 1 250 ? 17.493 -7.579 -2.997 1.00 62.09 250 ASP A C 1
ATOM 1945 O O . ASP A 1 250 ? 17.625 -7.230 -4.163 1.00 62.09 250 ASP A O 1
ATOM 1949 N N . CYS A 1 251 ? 16.303 -7.539 -2.399 1.00 65.56 251 CYS A N 1
ATOM 1950 C CA . CYS A 1 251 ? 15.089 -7.092 -3.054 1.00 65.56 251 CYS A CA 1
ATOM 1951 C C . CYS A 1 251 ? 14.794 -5.592 -2.901 1.00 65.56 251 CYS A C 1
ATOM 1953 O O . CYS A 1 251 ? 13.873 -5.099 -3.548 1.00 65.56 251 CYS A O 1
ATOM 1955 N N . GLY A 1 252 ? 15.556 -4.845 -2.093 1.00 65.19 252 GLY A N 1
ATOM 1956 C CA . GLY A 1 252 ? 15.352 -3.405 -1.939 1.00 65.19 252 GLY A CA 1
ATOM 1957 C C . GLY A 1 252 ? 15.653 -2.864 -0.539 1.00 65.19 252 GLY A C 1
ATOM 1958 O O . GLY A 1 252 ? 16.253 -3.555 0.294 1.00 65.19 252 GLY A O 1
ATOM 1959 N N . PRO A 1 253 ? 15.272 -1.601 -0.265 1.00 68.75 253 PRO A N 1
ATOM 1960 C CA . PRO A 1 253 ? 15.475 -0.990 1.043 1.00 68.75 253 PRO A CA 1
ATOM 1961 C C . PRO A 1 253 ? 14.716 -1.745 2.142 1.00 68.75 253 PRO A C 1
ATOM 1963 O O . PRO A 1 253 ? 13.810 -2.532 1.871 1.00 68.75 253 PRO A O 1
ATOM 1966 N N . ALA A 1 254 ? 15.086 -1.489 3.398 1.00 78.06 254 ALA A N 1
ATOM 1967 C CA . ALA A 1 254 ? 14.327 -2.001 4.533 1.00 78.06 254 ALA A CA 1
ATOM 1968 C C . ALA A 1 254 ? 12.884 -1.477 4.477 1.00 78.06 254 ALA A C 1
ATOM 1970 O O . ALA A 1 254 ? 12.662 -0.293 4.207 1.00 78.06 254 ALA A O 1
ATOM 1971 N N . ILE A 1 255 ? 11.916 -2.349 4.751 1.00 81.12 255 ILE A N 1
ATOM 1972 C CA . ILE A 1 255 ? 10.493 -2.002 4.746 1.00 81.12 255 ILE A CA 1
ATOM 1973 C C . ILE A 1 255 ? 9.854 -2.353 6.088 1.00 81.12 255 ILE A C 1
ATOM 1975 O O . ILE A 1 255 ? 10.235 -3.320 6.750 1.00 81.12 255 ILE A O 1
ATOM 1979 N N . THR A 1 256 ? 8.838 -1.583 6.471 1.00 87.19 256 THR A N 1
ATOM 1980 C CA . THR A 1 256 ? 8.048 -1.832 7.679 1.00 87.19 256 THR A CA 1
ATOM 1981 C C . THR A 1 256 ? 6.576 -1.927 7.309 1.00 87.19 256 THR A C 1
ATOM 1983 O O . THR A 1 256 ? 6.024 -1.016 6.692 1.00 87.19 256 THR A O 1
ATOM 1986 N N . ILE A 1 257 ? 5.927 -3.015 7.725 1.00 87.56 257 ILE A N 1
ATOM 1987 C CA . ILE A 1 257 ? 4.505 -3.279 7.473 1.00 87.56 257 ILE A CA 1
ATOM 1988 C C . ILE A 1 257 ? 3.772 -3.443 8.805 1.00 87.56 257 ILE A C 1
ATOM 1990 O O . ILE A 1 257 ? 4.317 -3.968 9.779 1.00 87.56 257 ILE A O 1
ATOM 1994 N N . PHE A 1 258 ? 2.516 -2.991 8.850 1.00 91.81 258 PHE A N 1
ATOM 1995 C CA . PHE A 1 258 ? 1.675 -3.040 10.043 1.00 91.81 258 PHE A CA 1
ATOM 1996 C C . PHE A 1 258 ? 0.358 -3.770 9.789 1.00 91.81 258 PHE A C 1
ATOM 1998 O O . PHE A 1 258 ? -0.268 -3.595 8.748 1.00 91.81 258 PHE A O 1
ATOM 2005 N N . LYS A 1 259 ? -0.126 -4.498 10.800 1.00 91.88 259 LYS A N 1
ATOM 2006 C CA . LYS A 1 259 ? -1.496 -5.020 10.863 1.00 91.88 259 LYS A CA 1
ATOM 2007 C C . LYS A 1 259 ? -2.126 -4.673 12.202 1.00 91.88 259 LYS A C 1
ATOM 2009 O O . LYS A 1 259 ? -1.551 -4.934 13.256 1.00 91.88 259 LYS A O 1
ATOM 2014 N N . THR A 1 260 ? -3.320 -4.092 12.168 1.00 92.69 260 THR A N 1
ATOM 2015 C CA . THR A 1 260 ? -4.094 -3.825 13.387 1.00 92.69 260 THR A CA 1
ATOM 2016 C C . THR A 1 260 ? -4.916 -5.060 13.748 1.00 92.69 260 THR A C 1
ATOM 2018 O O . THR A 1 260 ? -5.629 -5.593 12.901 1.00 92.69 260 THR A O 1
ATOM 2021 N N . ILE A 1 261 ? -4.815 -5.508 14.998 1.00 91.81 261 ILE A N 1
ATOM 2022 C CA . ILE A 1 261 ? -5.480 -6.700 15.530 1.00 91.81 261 ILE A CA 1
ATOM 2023 C C . ILE A 1 261 ? -6.354 -6.283 16.714 1.00 91.81 261 ILE A C 1
ATOM 2025 O O . ILE A 1 261 ? -5.874 -5.659 17.665 1.00 91.81 261 ILE A O 1
ATOM 2029 N N . ALA A 1 262 ? -7.633 -6.655 16.677 1.00 88.88 262 ALA A N 1
ATOM 2030 C CA . ALA A 1 262 ? -8.527 -6.531 17.824 1.00 88.88 262 ALA A CA 1
ATOM 2031 C C . ALA A 1 262 ? -8.409 -7.767 18.732 1.00 88.88 262 ALA A C 1
ATOM 2033 O O . ALA A 1 262 ? -8.428 -8.908 18.268 1.00 88.88 262 ALA A O 1
ATOM 2034 N N . LEU A 1 263 ? -8.290 -7.546 20.038 1.00 90.06 263 LEU A N 1
ATOM 2035 C CA . LEU A 1 263 ? -8.142 -8.583 21.053 1.00 90.06 263 LEU A CA 1
ATOM 2036 C C . LEU A 1 263 ? -9.420 -8.663 21.888 1.00 90.06 263 LEU A C 1
ATOM 2038 O O . LEU A 1 263 ? -9.746 -7.736 22.634 1.00 90.06 263 LEU A O 1
ATOM 2042 N N . GLY A 1 264 ? -10.115 -9.794 21.778 1.00 84.44 264 GLY A N 1
ATOM 2043 C CA . GLY A 1 264 ? -11.381 -10.053 22.452 1.00 84.44 264 GLY A CA 1
ATOM 2044 C C . GLY A 1 264 ? -12.498 -9.093 22.038 1.00 84.44 264 GLY A C 1
ATOM 2045 O O . GLY A 1 264 ? -12.461 -8.463 20.982 1.00 84.44 264 GLY A O 1
ATOM 2046 N N . SER A 1 265 ? -13.518 -8.991 22.886 1.00 77.56 265 SER A N 1
ATOM 2047 C CA . SER A 1 265 ? -14.615 -8.042 22.719 1.00 77.56 265 SER A CA 1
ATOM 2048 C C . SER A 1 265 ? -14.248 -6.708 23.374 1.00 77.56 265 SER A C 1
ATOM 2050 O O . SER A 1 265 ? -14.265 -6.571 24.598 1.00 77.56 265 SER A O 1
ATOM 2052 N N . SER A 1 266 ? -13.918 -5.698 22.572 1.00 69.69 266 SER A N 1
ATOM 2053 C CA . SER A 1 266 ? -13.731 -4.330 23.063 1.00 69.69 266 SER A CA 1
ATOM 2054 C C . SER A 1 266 ? -14.980 -3.508 22.756 1.00 69.69 266 SER A C 1
ATOM 2056 O O . SER A 1 266 ? -15.066 -2.880 21.701 1.00 69.69 266 SER A O 1
ATOM 2058 N N . VAL A 1 267 ? -15.959 -3.526 23.656 1.00 76.56 267 VAL A N 1
ATOM 2059 C CA . VAL A 1 267 ? -17.106 -2.615 23.586 1.00 76.56 267 VAL A CA 1
ATOM 2060 C C . VAL A 1 267 ? -16.813 -1.430 24.492 1.00 76.56 267 VAL A C 1
ATOM 2062 O O . VAL A 1 267 ? -16.559 -1.595 25.682 1.00 76.56 267 VAL A O 1
ATOM 2065 N N . LYS A 1 268 ? -16.823 -0.231 23.921 1.00 81.94 268 LYS A N 1
ATOM 2066 C CA . LYS A 1 268 ? -16.696 1.030 24.641 1.00 81.94 268 LYS A CA 1
ATOM 2067 C C . LYS A 1 268 ? -18.031 1.748 24.594 1.00 81.94 268 LYS A C 1
ATOM 2069 O O . LYS A 1 268 ? -18.625 1.900 23.527 1.00 81.94 268 LYS A O 1
ATOM 2074 N N . MET A 1 269 ? -18.475 2.208 25.754 1.00 85.00 269 MET A N 1
ATOM 2075 C CA . MET A 1 269 ? -19.693 2.992 25.892 1.00 85.00 269 MET A CA 1
ATOM 2076 C C . MET A 1 269 ? -19.320 4.367 26.429 1.00 85.00 269 MET A C 1
ATOM 2078 O O . MET A 1 269 ? -18.493 4.483 27.333 1.00 85.00 269 MET A O 1
ATOM 2082 N N . ARG A 1 270 ? -19.872 5.416 25.823 1.00 85.75 270 ARG A N 1
ATOM 2083 C CA . ARG A 1 270 ? -19.607 6.804 26.205 1.00 85.75 270 ARG A CA 1
ATOM 2084 C C . ARG A 1 270 ? -20.897 7.604 26.141 1.00 85.75 270 ARG A C 1
ATOM 2086 O O . ARG A 1 270 ? -21.516 7.673 25.081 1.00 85.75 270 ARG A O 1
ATOM 2093 N N . LEU A 1 271 ? -21.273 8.239 27.247 1.00 85.25 271 LEU A N 1
ATOM 2094 C CA . LEU A 1 271 ? -22.322 9.257 27.245 1.00 85.25 271 LEU A CA 1
ATOM 2095 C C . LEU A 1 271 ? -21.850 10.443 26.407 1.00 85.25 271 LEU A C 1
ATOM 2097 O O . LEU A 1 271 ? -20.755 10.967 26.620 1.00 85.25 271 LEU A O 1
ATOM 2101 N N . LEU A 1 272 ? -22.646 10.829 25.419 1.00 81.94 272 LEU A N 1
ATOM 2102 C CA . LEU A 1 272 ? -22.406 12.045 24.663 1.00 81.94 272 LEU A CA 1
ATOM 2103 C C . LEU A 1 272 ? -23.132 13.192 25.366 1.00 81.94 272 LEU A C 1
ATOM 2105 O O . LEU A 1 272 ? -24.306 13.023 25.706 1.00 81.94 272 LEU A O 1
ATOM 2109 N N . PRO A 1 273 ? -22.472 14.345 25.561 1.00 65.38 273 PRO A N 1
ATOM 2110 C CA . PRO A 1 273 ? -23.185 15.554 25.928 1.00 65.38 273 PRO A CA 1
ATOM 2111 C C . PRO A 1 273 ? -24.174 15.867 24.802 1.00 65.38 273 PRO A C 1
ATOM 2113 O O . PRO A 1 273 ? -23.786 15.951 23.634 1.00 65.38 273 PRO A O 1
ATOM 2116 N N . ASP A 1 274 ? -25.452 15.959 25.150 1.00 67.69 274 ASP A N 1
ATOM 2117 C CA . ASP A 1 274 ? -26.484 16.439 24.241 1.00 67.69 274 ASP A CA 1
ATOM 2118 C C . ASP A 1 274 ? -26.770 17.907 24.550 1.00 67.69 274 ASP A C 1
ATOM 2120 O O . ASP A 1 274 ? -26.619 18.351 25.685 1.00 67.69 274 ASP A O 1
ATOM 2124 N N . VAL A 1 275 ? -27.156 18.668 23.535 1.00 57.94 275 VAL A N 1
ATOM 2125 C CA . VAL A 1 275 ? -27.488 20.094 23.690 1.00 57.94 275 VAL A CA 1
ATOM 2126 C C . VAL A 1 275 ? -28.945 20.299 24.100 1.00 57.94 275 VAL A C 1
ATOM 2128 O O . VAL A 1 275 ? -29.323 21.380 24.536 1.00 57.94 275 VAL A O 1
ATOM 2131 N N . ARG A 1 276 ? -29.774 19.257 23.986 1.00 64.38 276 ARG A N 1
ATOM 2132 C CA . ARG A 1 276 ? -31.185 19.299 24.369 1.00 64.38 276 ARG A CA 1
ATOM 2133 C C . ARG A 1 276 ? -31.342 18.869 25.816 1.00 64.38 276 ARG A C 1
ATOM 2135 O O . ARG A 1 276 ? -30.975 17.756 26.180 1.00 64.38 276 ARG A O 1
ATOM 2142 N N . SER A 1 277 ? -31.960 19.728 26.620 1.00 71.75 277 SER A N 1
ATOM 2143 C CA . SER A 1 277 ? -32.138 19.504 28.059 1.00 71.75 277 SER A CA 1
ATOM 2144 C C . SER A 1 277 ? -32.927 18.235 28.401 1.00 71.75 277 SER A C 1
ATOM 2146 O O . SER A 1 277 ? -32.816 17.749 29.516 1.00 71.75 277 SER A O 1
ATOM 2148 N N . THR A 1 278 ? -33.704 17.665 27.477 1.00 84.06 278 THR A N 1
ATOM 2149 C CA . THR A 1 278 ? -34.537 16.475 27.730 1.00 84.06 278 THR A CA 1
ATOM 2150 C C . THR A 1 278 ? -34.017 15.187 27.088 1.00 84.06 278 THR A C 1
ATOM 2152 O O . THR A 1 278 ? -34.638 14.130 27.253 1.00 84.06 278 THR A O 1
ATOM 2155 N N . GLU A 1 279 ? -32.888 15.244 26.373 1.00 88.50 279 GLU A N 1
ATOM 2156 C CA . GLU A 1 279 ? -32.309 14.110 25.648 1.00 88.50 279 GLU A CA 1
ATOM 2157 C C . GLU A 1 279 ? -30.969 13.668 26.255 1.00 88.50 279 GLU A C 1
ATOM 2159 O O . GLU A 1 279 ? -30.206 14.457 26.806 1.00 88.50 279 GLU A O 1
ATOM 2164 N N . ALA A 1 280 ? -30.675 12.375 26.141 1.00 89.56 280 ALA A N 1
ATOM 2165 C CA . ALA A 1 280 ? -29.375 11.810 26.472 1.00 89.56 280 ALA A CA 1
ATOM 2166 C C . ALA A 1 280 ? -28.998 10.742 25.447 1.00 89.56 280 ALA A C 1
ATOM 2168 O O . ALA A 1 280 ? -29.841 9.940 25.026 1.00 89.56 280 ALA A O 1
ATOM 2169 N N . LYS A 1 281 ? -27.719 10.696 25.056 1.00 92.00 281 LYS A N 1
ATOM 2170 C CA . LYS A 1 281 ? -27.220 9.695 24.103 1.00 92.00 281 LYS A CA 1
ATOM 2171 C C . LYS A 1 281 ? -26.093 8.880 24.719 1.00 92.00 281 LYS A C 1
ATOM 2173 O O . LYS A 1 281 ? -25.095 9.436 25.169 1.00 92.00 281 LYS A O 1
ATOM 2178 N N . LEU A 1 282 ? -26.209 7.558 24.670 1.00 92.19 282 LEU A N 1
ATOM 2179 C CA . LEU A 1 282 ? -25.119 6.638 24.985 1.00 92.19 282 LEU A CA 1
ATOM 2180 C C . LEU A 1 282 ? -24.565 6.071 23.678 1.00 92.19 282 LEU A C 1
ATOM 2182 O O . LEU A 1 282 ? -25.237 5.305 22.989 1.00 92.19 282 LEU A O 1
ATOM 2186 N N . HIS A 1 283 ? -23.343 6.460 23.330 1.00 92.06 283 HIS A N 1
ATOM 2187 C CA . HIS A 1 283 ? -22.658 5.973 22.141 1.00 92.06 283 HIS A CA 1
ATOM 2188 C C . HIS A 1 283 ? -21.933 4.665 22.441 1.00 92.06 283 HIS A C 1
ATOM 2190 O O . HIS A 1 283 ? -21.137 4.588 23.376 1.00 92.06 283 HIS A O 1
ATOM 2196 N N . ILE A 1 284 ? -22.197 3.648 21.631 1.00 90.50 284 ILE A N 1
ATOM 2197 C CA . ILE A 1 284 ? -21.678 2.291 21.753 1.00 90.50 284 ILE A CA 1
ATOM 2198 C C . ILE A 1 284 ? -20.787 2.043 20.539 1.00 90.50 284 ILE A C 1
ATOM 2200 O O . ILE A 1 284 ? -21.245 2.036 19.395 1.00 90.50 284 ILE A O 1
ATOM 2204 N N . THR A 1 285 ? -19.501 1.836 20.788 1.00 86.62 285 THR A N 1
ATOM 2205 C CA . THR A 1 285 ? -18.514 1.499 19.758 1.00 86.62 285 THR A CA 1
ATOM 2206 C C . THR A 1 285 ? -17.845 0.185 20.108 1.00 86.62 285 THR A C 1
ATOM 2208 O O . THR A 1 285 ? -17.643 -0.127 21.279 1.00 86.62 285 THR A O 1
ATOM 2211 N N . GLY A 1 286 ? -17.492 -0.609 19.106 1.00 76.44 286 GLY A N 1
ATOM 2212 C CA . GLY A 1 286 ? -16.751 -1.836 19.338 1.00 76.44 286 GLY A CA 1
ATOM 2213 C C . GLY A 1 286 ? -16.354 -2.528 18.049 1.00 76.44 286 GLY A C 1
ATOM 2214 O O . GLY A 1 286 ? -16.941 -2.288 16.997 1.00 76.44 286 GLY A O 1
ATOM 2215 N N . HIS A 1 287 ? -15.331 -3.372 18.130 1.00 73.75 287 HIS A N 1
ATOM 2216 C CA . HIS A 1 287 ? -14.873 -4.154 16.989 1.00 73.75 287 HIS A CA 1
ATOM 2217 C C . HIS A 1 287 ? -15.719 -5.417 16.819 1.00 73.75 287 HIS A C 1
ATOM 2219 O O . HIS A 1 287 ? -16.026 -6.104 17.793 1.00 73.75 287 HIS A O 1
ATOM 2225 N N . GLY A 1 288 ? -16.074 -5.720 15.568 1.00 72.75 288 GLY A N 1
ATOM 2226 C CA . GLY A 1 288 ? -16.750 -6.964 15.210 1.00 72.75 288 GLY A CA 1
ATOM 2227 C C . GLY A 1 288 ? -18.148 -7.108 15.807 1.00 72.75 288 GLY A C 1
ATOM 2228 O O . GLY A 1 288 ? -18.529 -8.228 16.128 1.00 72.75 288 GLY A O 1
ATOM 2229 N N . ILE A 1 289 ? -18.897 -6.014 15.998 1.00 82.50 289 ILE A N 1
ATOM 2230 C CA . ILE A 1 289 ? -20.308 -6.081 16.409 1.00 82.50 289 ILE A CA 1
ATOM 2231 C C . ILE A 1 289 ? -21.100 -6.762 15.286 1.00 82.50 289 ILE A C 1
ATOM 2233 O O . ILE A 1 289 ? -21.157 -6.249 14.172 1.00 82.50 289 ILE A O 1
ATOM 2237 N N . THR A 1 290 ? -21.681 -7.926 15.571 1.00 82.12 290 THR A N 1
ATOM 2238 C CA . THR A 1 290 ? -22.353 -8.765 14.563 1.00 82.12 290 THR A CA 1
ATOM 2239 C C . THR A 1 290 ? -23.859 -8.554 14.519 1.00 82.12 290 THR A C 1
ATOM 2241 O O . THR A 1 290 ? -24.491 -8.874 13.517 1.00 82.12 290 THR A O 1
ATOM 2244 N N . THR A 1 291 ? -24.446 -8.012 15.586 1.00 85.38 291 THR A N 1
ATOM 2245 C CA . THR A 1 291 ? -25.881 -7.726 15.668 1.00 85.38 291 THR A CA 1
ATOM 2246 C C . THR A 1 291 ? -26.126 -6.365 16.295 1.00 85.38 291 THR A C 1
ATOM 2248 O O . THR A 1 291 ? -25.302 -5.866 17.062 1.00 85.38 291 THR A O 1
ATOM 2251 N N . THR A 1 292 ? -27.294 -5.783 16.024 1.00 90.19 292 THR A N 1
ATOM 2252 C CA . THR A 1 292 ? -27.744 -4.580 16.728 1.00 90.19 292 THR A CA 1
ATOM 2253 C C . THR A 1 292 ? -27.727 -4.828 18.244 1.00 90.19 292 THR A C 1
ATOM 2255 O O . THR A 1 292 ? -28.298 -5.826 18.692 1.00 90.19 292 THR A O 1
ATOM 2258 N N . PRO A 1 293 ? -27.062 -3.969 19.040 1.00 91.88 293 PRO A N 1
ATOM 2259 C CA . PRO A 1 293 ? -27.101 -4.040 20.492 1.00 91.88 293 PRO A CA 1
ATOM 2260 C C . PRO A 1 293 ? -28.531 -4.008 21.020 1.00 91.88 293 PRO A C 1
ATOM 2262 O O . PRO A 1 293 ? -29.359 -3.233 20.541 1.00 91.88 293 PRO A O 1
ATOM 2265 N N . THR A 1 294 ? -28.806 -4.806 22.043 1.00 94.50 294 THR A N 1
ATOM 2266 C CA . THR A 1 294 ? -30.079 -4.764 22.766 1.00 94.50 294 THR A CA 1
ATOM 2267 C C . THR A 1 294 ? -29.898 -4.050 24.098 1.00 94.50 294 THR A C 1
ATOM 2269 O O . THR A 1 294 ? -28.782 -3.937 24.616 1.00 94.50 294 THR A O 1
ATOM 2272 N N . TYR A 1 295 ? -30.992 -3.533 24.652 1.00 95.31 295 TYR A N 1
ATOM 2273 C CA . TYR A 1 295 ? -30.987 -2.913 25.970 1.00 95.31 295 TYR A CA 1
ATOM 2274 C C . TYR A 1 295 ? -32.154 -3.412 26.817 1.00 95.31 295 TYR A C 1
ATOM 2276 O O . TYR A 1 295 ? -33.235 -3.699 26.305 1.00 95.31 295 TYR A O 1
ATOM 2284 N N . THR A 1 296 ? -31.932 -3.475 28.125 1.00 96.25 296 THR A N 1
ATOM 2285 C CA . THR A 1 296 ? -32.968 -3.738 29.127 1.00 96.25 296 THR A CA 1
ATOM 2286 C C . THR A 1 296 ? -32.909 -2.641 30.177 1.00 96.25 296 THR A C 1
ATOM 2288 O O . THR A 1 296 ? -31.829 -2.316 30.669 1.00 96.25 296 THR A O 1
ATOM 2291 N N . VAL A 1 297 ? -34.053 -2.046 30.513 1.00 95.31 297 VAL A N 1
ATOM 2292 C CA . VAL A 1 297 ? -34.137 -1.077 31.613 1.00 95.31 297 VAL A CA 1
ATOM 2293 C C . VAL A 1 297 ? -34.121 -1.852 32.926 1.00 95.31 297 VAL A C 1
ATOM 2295 O O . VAL A 1 297 ? -34.971 -2.709 33.139 1.00 95.31 297 VAL A O 1
ATOM 2298 N N . LEU A 1 298 ? -33.140 -1.566 33.779 1.00 95.12 298 LEU A N 1
ATOM 2299 C CA . LEU A 1 298 ? -32.986 -2.193 35.091 1.00 95.12 298 LEU A CA 1
ATOM 2300 C C . LEU A 1 298 ? -33.760 -1.423 36.165 1.00 95.12 298 LEU A C 1
ATOM 2302 O O . LEU A 1 298 ? -34.445 -2.017 36.990 1.00 95.12 298 LEU A O 1
ATOM 2306 N N . SER A 1 299 ? -33.640 -0.095 36.154 1.00 94.38 299 SER A N 1
ATOM 2307 C CA . SER A 1 299 ? -34.295 0.815 37.098 1.00 94.38 299 SER A CA 1
ATOM 2308 C C . SER A 1 299 ? -34.270 2.253 36.564 1.00 94.38 299 SER A C 1
ATOM 2310 O O . SER A 1 299 ? -33.655 2.534 35.531 1.00 94.38 299 SER A O 1
ATOM 2312 N N . GLY A 1 300 ? -34.942 3.181 37.246 1.00 91.50 300 GLY A N 1
ATOM 2313 C CA . GLY A 1 300 ? -34.836 4.612 36.958 1.00 91.50 300 GLY A CA 1
ATOM 2314 C C . GLY A 1 300 ? -36.089 5.411 37.298 1.00 91.50 300 GLY A C 1
ATOM 2315 O O . GLY A 1 300 ? -37.162 4.843 37.493 1.00 91.50 300 GLY A O 1
ATOM 2316 N N . SER A 1 301 ? -35.959 6.733 37.318 1.00 89.06 301 SE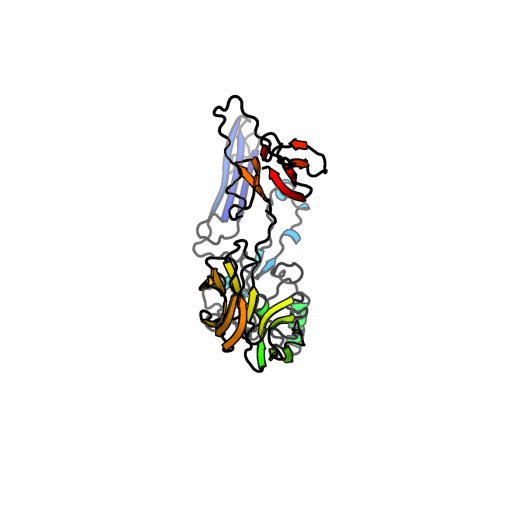R A N 1
ATOM 2317 C CA . SER A 1 301 ? -37.037 7.685 37.600 1.00 89.06 301 SER A CA 1
ATOM 2318 C C . SER A 1 301 ? -37.510 8.420 36.336 1.00 89.06 301 SER A C 1
ATOM 2320 O O . SER A 1 301 ? -36.866 8.356 35.285 1.00 89.06 301 SER A O 1
ATOM 2322 N N . GLY A 1 302 ? -38.675 9.073 36.409 1.00 88.19 302 GLY A N 1
ATOM 2323 C CA . GLY A 1 302 ? -39.241 9.882 35.321 1.00 88.19 302 GLY A CA 1
ATOM 2324 C C . GLY A 1 302 ? -39.720 9.096 34.088 1.00 88.19 302 GLY A C 1
ATOM 2325 O O . GLY A 1 302 ? -39.438 7.905 33.912 1.00 88.19 302 GLY A O 1
ATOM 2326 N N . TYR A 1 303 ? -40.462 9.774 33.209 1.00 87.75 303 TYR A N 1
ATOM 2327 C CA . TYR A 1 303 ? -40.913 9.216 31.931 1.00 87.75 303 TYR A CA 1
ATOM 2328 C C . TYR A 1 303 ? -39.902 9.538 30.828 1.00 87.75 303 TYR A C 1
ATOM 2330 O O . TYR A 1 303 ? -39.696 10.704 30.495 1.00 87.75 303 TYR A O 1
ATOM 2338 N N . ALA A 1 304 ? -39.293 8.498 30.250 1.00 89.62 304 ALA A N 1
ATOM 2339 C CA . ALA A 1 304 ? -38.399 8.618 29.104 1.00 89.62 304 ALA A CA 1
ATOM 2340 C C . ALA A 1 304 ? -38.543 7.422 28.160 1.00 89.62 304 ALA A C 1
ATOM 2342 O O . ALA A 1 304 ? -38.559 6.270 28.598 1.00 89.62 304 ALA A O 1
ATOM 2343 N N . THR A 1 305 ? -38.615 7.698 26.861 1.00 92.25 305 THR A N 1
ATOM 2344 C CA . THR A 1 305 ? -38.579 6.683 25.806 1.00 92.25 305 THR A CA 1
ATOM 2345 C C . THR A 1 305 ? -37.138 6.429 25.395 1.00 92.25 305 THR A C 1
ATOM 2347 O O . THR A 1 305 ? -36.403 7.380 25.122 1.00 92.25 305 THR A O 1
ATOM 2350 N N . LEU A 1 306 ? -36.748 5.157 25.323 1.00 94.44 306 LEU A N 1
ATOM 2351 C CA . LEU A 1 306 ? -35.437 4.735 24.842 1.00 94.44 306 LEU A CA 1
ATOM 2352 C C . LEU A 1 306 ? -35.557 4.138 23.435 1.00 94.44 306 LEU A C 1
ATOM 2354 O O . LEU A 1 306 ? -36.533 3.456 23.138 1.00 94.44 306 LEU A O 1
ATOM 2358 N N . SER A 1 307 ? -34.566 4.374 22.578 1.00 94.62 307 SER A N 1
ATOM 2359 C CA . SER A 1 307 ? -34.488 3.802 21.231 1.00 94.62 307 SER A CA 1
ATOM 2360 C C . SER A 1 307 ? -33.037 3.558 20.828 1.00 94.62 307 SER A C 1
ATOM 2362 O O . SER A 1 307 ? -32.200 4.454 20.916 1.00 94.62 307 SER A O 1
ATOM 2364 N N . MET A 1 308 ? -32.734 2.346 20.362 1.00 94.38 308 MET A N 1
ATOM 2365 C CA . MET A 1 308 ? -31.436 2.031 19.765 1.00 94.38 308 MET A CA 1
ATOM 2366 C C . MET A 1 308 ? -31.411 2.471 18.298 1.00 94.38 308 MET A C 1
ATOM 2368 O O . MET A 1 308 ? -32.300 2.115 17.526 1.00 94.38 308 MET A O 1
ATOM 2372 N N . ARG A 1 309 ? -30.376 3.213 17.897 1.00 92.06 309 ARG A N 1
ATOM 2373 C CA . ARG A 1 309 ? -30.140 3.627 16.507 1.00 92.06 309 ARG A CA 1
ATOM 2374 C C . ARG A 1 309 ? -28.791 3.129 16.007 1.00 92.06 309 ARG A C 1
ATOM 2376 O O . ARG A 1 309 ? -27.800 3.180 16.732 1.00 92.06 309 ARG A O 1
ATOM 2383 N N . ASN A 1 310 ? -28.765 2.670 14.759 1.00 90.06 310 ASN A N 1
ATOM 2384 C CA . ASN A 1 310 ? -27.537 2.333 14.046 1.00 90.06 310 ASN A CA 1
ATOM 2385 C C . ASN A 1 310 ? -26.949 3.600 13.409 1.00 90.06 310 ASN A C 1
ATOM 2387 O O . ASN A 1 310 ? -27.678 4.364 12.775 1.00 90.06 310 ASN A O 1
ATOM 2391 N N . ASN A 1 311 ? -25.649 3.820 13.572 1.00 84.56 311 ASN A N 1
ATOM 2392 C CA . ASN A 1 311 ? -24.913 4.861 12.867 1.00 84.56 311 ASN A CA 1
ATOM 2393 C C . ASN A 1 311 ? -24.157 4.221 11.689 1.00 84.56 311 ASN A C 1
ATOM 2395 O O . ASN A 1 311 ? -23.663 3.103 11.803 1.00 84.56 311 ASN A O 1
ATOM 2399 N N . TYR A 1 312 ? -23.971 4.951 10.586 1.00 74.88 312 TYR A N 1
ATOM 2400 C CA . TYR A 1 312 ? -23.381 4.442 9.331 1.00 74.88 312 TYR A CA 1
ATOM 2401 C C . TYR A 1 312 ? -21.988 3.777 9.438 1.00 74.88 312 TYR A C 1
ATOM 2403 O O . TYR A 1 312 ? -21.565 3.107 8.505 1.00 74.88 312 TYR A O 1
ATOM 2411 N N . ASN A 1 313 ? -21.295 3.891 10.576 1.00 75.38 313 ASN A N 1
ATOM 2412 C CA . ASN A 1 313 ? -19.922 3.413 10.773 1.00 75.38 313 ASN A CA 1
ATOM 2413 C C . ASN A 1 313 ? -19.816 2.184 11.696 1.00 75.38 313 ASN A C 1
ATOM 2415 O O . ASN A 1 313 ? -18.795 1.993 12.357 1.00 75.38 313 ASN A O 1
ATOM 2419 N N . GLY A 1 314 ? -20.880 1.383 11.811 1.00 74.25 314 GLY A N 1
ATOM 2420 C CA . GLY A 1 314 ? -20.888 0.203 12.686 1.00 74.25 314 GLY A CA 1
ATOM 2421 C C . GLY A 1 314 ? -20.857 0.541 14.183 1.00 74.25 314 GLY A C 1
ATOM 2422 O O . GLY A 1 314 ? -20.526 -0.309 15.009 1.00 74.25 314 GLY A O 1
ATOM 2423 N N . SER A 1 315 ? -21.194 1.784 14.538 1.00 86.75 315 SER A N 1
ATOM 2424 C CA . SER A 1 315 ? -21.443 2.211 15.913 1.00 86.75 315 SER A CA 1
ATOM 2425 C C . SER A 1 315 ? -22.937 2.359 16.152 1.00 86.75 315 SER A C 1
ATOM 2427 O O . SER A 1 315 ? -23.710 2.582 15.225 1.00 86.75 315 SER A O 1
ATOM 2429 N N . TYR A 1 316 ? -23.349 2.278 17.410 1.00 93.00 316 TYR A N 1
ATOM 2430 C CA . TYR A 1 316 ? -24.751 2.382 17.796 1.00 93.00 316 TYR A CA 1
ATOM 2431 C C . TYR A 1 316 ? -24.930 3.486 18.823 1.00 93.00 316 TYR A C 1
ATOM 2433 O O . TYR A 1 316 ? -24.005 3.837 19.552 1.00 93.00 316 TYR A O 1
ATOM 2441 N N . THR A 1 317 ? -26.125 4.050 18.878 1.00 93.62 317 THR A N 1
ATOM 2442 C CA . THR A 1 317 ? -26.475 5.063 19.866 1.00 93.62 317 THR A CA 1
ATOM 2443 C C . THR A 1 317 ? -27.777 4.653 20.529 1.00 93.62 317 THR A C 1
ATOM 2445 O O . THR A 1 317 ? -28.794 4.522 19.850 1.00 93.62 317 THR A O 1
ATOM 2448 N N . LEU A 1 318 ? -27.760 4.475 21.848 1.00 94.62 318 LEU A N 1
ATOM 2449 C CA . LEU A 1 318 ? -28.991 4.401 22.622 1.00 94.62 318 LEU A CA 1
ATOM 2450 C C . LEU A 1 318 ? -29.436 5.824 22.939 1.00 94.62 318 LEU A C 1
ATOM 2452 O O . LEU A 1 318 ? -28.721 6.579 23.600 1.00 94.62 318 LEU A O 1
ATOM 2456 N N . TRP A 1 319 ? -30.606 6.178 22.430 1.00 93.44 319 TRP A N 1
ATOM 2457 C CA . TRP A 1 319 ? -31.181 7.503 22.542 1.00 93.44 319 TRP A CA 1
ATOM 2458 C C . TRP A 1 319 ? -32.299 7.491 23.574 1.00 93.44 319 TRP A C 1
ATOM 2460 O O . TRP A 1 319 ? -33.229 6.699 23.449 1.00 93.44 319 TRP A O 1
ATOM 2470 N N . GLY A 1 320 ? -32.196 8.337 24.596 1.00 92.88 320 GLY A N 1
ATOM 2471 C CA . GLY A 1 320 ? -33.241 8.527 25.592 1.00 92.88 320 GLY A CA 1
ATOM 2472 C C . GLY A 1 320 ? -33.834 9.922 25.502 1.00 92.88 320 GLY A C 1
ATOM 2473 O O . GLY A 1 320 ? -33.091 10.897 25.423 1.00 92.88 320 GLY A O 1
ATOM 2474 N N . ARG A 1 321 ? -35.165 10.009 25.502 1.00 92.00 321 ARG A N 1
ATOM 2475 C CA . ARG A 1 321 ? -35.907 11.272 25.431 1.00 92.00 321 ARG A CA 1
ATOM 2476 C C . ARG A 1 321 ? -37.019 11.288 26.469 1.00 92.00 321 ARG A C 1
ATOM 2478 O O . ARG A 1 321 ? -37.888 10.418 26.438 1.00 92.00 321 ARG A O 1
ATOM 2485 N N . GLY A 1 322 ? -36.979 12.265 27.367 1.00 88.88 322 GLY A N 1
ATOM 2486 C CA . GLY A 1 322 ? -38.024 12.513 28.358 1.00 88.88 322 GLY A CA 1
ATOM 2487 C C . GLY A 1 322 ? -38.928 13.684 27.989 1.00 88.88 322 GLY A C 1
ATOM 2488 O O . GLY A 1 322 ? -38.620 14.468 27.091 1.00 88.88 322 GLY A O 1
ATOM 2489 N N . SER A 1 323 ? -40.051 13.812 28.699 1.00 85.00 323 SER A N 1
ATOM 2490 C CA . SER A 1 323 ? -40.893 15.018 28.646 1.00 85.00 323 SER A CA 1
ATOM 2491 C C . SER A 1 323 ? -40.262 16.201 29.388 1.00 85.00 323 SER A C 1
ATOM 2493 O O . SER A 1 323 ? -40.557 17.351 29.079 1.00 85.00 323 SER A O 1
ATOM 2495 N N . THR A 1 324 ? -39.372 15.922 30.343 1.00 85.56 324 THR A N 1
ATOM 24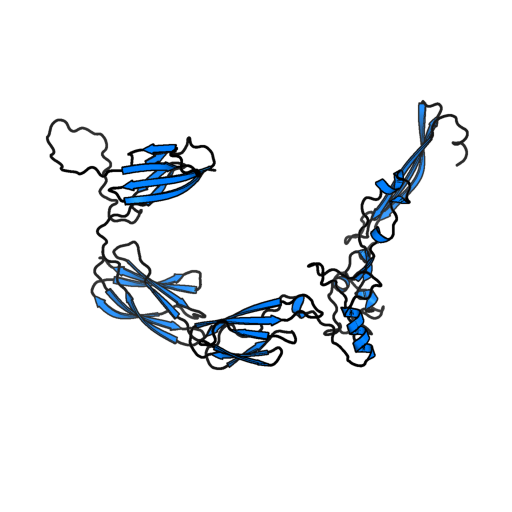96 C CA . THR A 1 324 ? -38.596 16.902 31.112 1.00 85.56 324 THR A CA 1
ATOM 2497 C C . THR A 1 324 ? -37.115 16.511 31.124 1.00 85.56 324 THR A C 1
ATOM 2499 O O . THR A 1 324 ? -36.724 15.497 30.546 1.00 85.56 324 THR A O 1
ATOM 2502 N N . ASN A 1 325 ? -36.272 17.313 31.774 1.00 85.31 325 ASN A N 1
ATOM 2503 C CA . ASN A 1 325 ? -34.871 16.990 32.057 1.00 85.31 325 ASN A CA 1
ATOM 2504 C C . ASN A 1 325 ? -34.691 16.212 33.377 1.00 85.31 325 ASN A C 1
ATOM 2506 O O . ASN A 1 325 ? -33.566 15.971 33.801 1.00 85.31 325 ASN A O 1
ATOM 2510 N N . ASN A 1 326 ? -35.787 15.850 34.051 1.00 87.88 326 ASN A N 1
ATOM 2511 C CA . ASN A 1 326 ? -35.761 15.164 35.337 1.00 87.88 326 ASN A CA 1
ATOM 2512 C C . ASN A 1 326 ? -36.154 13.694 35.162 1.00 87.88 326 ASN A C 1
ATOM 2514 O O . ASN A 1 326 ? -37.258 13.269 35.509 1.00 87.88 326 ASN A O 1
ATOM 2518 N N . TRP A 1 327 ? -35.259 12.929 34.546 1.00 91.44 327 TRP A N 1
ATOM 2519 C CA . TRP A 1 327 ? -35.386 11.484 34.427 1.00 91.44 327 TRP A CA 1
ATOM 2520 C C . TRP A 1 327 ? -34.008 10.844 34.451 1.00 91.44 327 TRP A C 1
ATOM 2522 O O . TRP A 1 327 ? -33.022 11.440 34.030 1.00 91.44 327 TRP A O 1
ATOM 2532 N N . ASP A 1 328 ? -33.942 9.597 34.890 1.00 92.38 328 ASP A N 1
ATOM 2533 C CA . ASP A 1 328 ? -32.752 8.778 34.733 1.00 92.38 328 ASP A CA 1
ATOM 2534 C C . ASP A 1 328 ? -33.143 7.328 34.468 1.00 92.38 328 ASP A C 1
ATOM 2536 O O . ASP A 1 328 ? -34.197 6.855 34.895 1.00 92.38 328 ASP A O 1
ATOM 2540 N N . LYS A 1 329 ? -32.320 6.617 33.701 1.00 94.06 329 LYS A N 1
ATOM 2541 C CA . LYS A 1 329 ? -32.509 5.193 33.414 1.00 94.06 329 LYS A CA 1
ATOM 2542 C C . LYS A 1 329 ? -31.195 4.459 33.597 1.00 94.06 329 LYS A C 1
ATOM 2544 O O . LYS A 1 329 ? -30.196 4.797 32.967 1.00 94.06 329 LYS A O 1
ATOM 2549 N N . TRP A 1 330 ? -31.209 3.423 34.423 1.00 94.75 330 TRP A N 1
ATOM 2550 C CA . TRP A 1 330 ? -30.169 2.407 34.441 1.00 94.75 330 TRP A CA 1
ATOM 2551 C C . TRP A 1 330 ? -30.506 1.360 33.395 1.00 94.75 330 TRP A C 1
ATOM 2553 O O . TRP A 1 330 ? -31.568 0.738 33.441 1.00 94.75 330 TRP A O 1
ATOM 2563 N N . VAL A 1 331 ? -29.614 1.188 32.428 1.00 95.25 331 VAL A N 1
ATOM 2564 C CA . VAL A 1 331 ? -29.814 0.279 31.303 1.00 95.25 331 VAL A CA 1
ATOM 2565 C C . VAL A 1 331 ? -28.680 -0.727 31.228 1.00 95.25 331 VAL A C 1
ATOM 2567 O O . VAL A 1 331 ? -27.508 -0.360 31.304 1.00 95.25 331 VAL A O 1
ATOM 2570 N N . ARG A 1 332 ? -29.031 -1.996 31.032 1.00 94.62 332 ARG A N 1
ATOM 2571 C CA . ARG A 1 332 ? -28.091 -3.045 30.648 1.00 94.62 332 ARG A CA 1
ATOM 2572 C C . ARG A 1 332 ? -28.025 -3.108 29.138 1.00 94.62 332 ARG A C 1
ATOM 2574 O O . ARG A 1 332 ? -29.017 -3.448 28.499 1.00 94.62 332 ARG A O 1
ATOM 2581 N N . ILE A 1 333 ? -26.867 -2.801 28.573 1.00 93.62 333 ILE A N 1
ATOM 2582 C CA . ILE A 1 333 ? -26.607 -2.933 27.141 1.00 93.62 333 ILE A CA 1
ATOM 2583 C C . ILE A 1 333 ? -25.958 -4.283 26.889 1.00 93.62 333 ILE A C 1
ATOM 2585 O O . ILE A 1 333 ? -24.928 -4.582 27.489 1.00 93.62 333 ILE A O 1
ATOM 2589 N N . THR A 1 334 ? -26.527 -5.064 25.975 1.00 91.62 334 THR A N 1
ATOM 2590 C CA . THR A 1 334 ? -25.974 -6.344 25.530 1.00 91.62 334 THR A CA 1
ATOM 2591 C C . THR A 1 334 ? -25.507 -6.213 24.087 1.00 91.62 334 THR A C 1
ATOM 2593 O O . THR A 1 334 ? -26.290 -5.902 23.190 1.00 91.62 334 THR A O 1
ATOM 2596 N N . VAL A 1 335 ? -24.219 -6.450 23.852 1.00 89.94 335 VAL A N 1
ATOM 2597 C CA . VAL A 1 335 ? -23.596 -6.377 22.528 1.00 89.94 335 VAL A CA 1
ATOM 2598 C C . VAL A 1 335 ? -23.061 -7.748 22.159 1.00 89.94 335 VAL A C 1
ATOM 2600 O O . VAL A 1 335 ? -22.224 -8.303 22.872 1.00 89.94 335 VAL A O 1
ATOM 2603 N N . LYS A 1 336 ? -23.508 -8.283 21.022 1.00 87.25 336 LYS A N 1
ATOM 2604 C CA . LYS A 1 336 ? -22.925 -9.487 20.434 1.00 87.25 336 LYS A CA 1
ATOM 2605 C C . LYS A 1 336 ? -21.827 -9.083 19.458 1.00 87.25 336 LYS A C 1
ATOM 2607 O O . LYS A 1 336 ? -22.050 -8.299 18.536 1.00 87.25 336 LYS A O 1
ATOM 2612 N N . SER A 1 337 ? -20.637 -9.613 19.687 1.00 85.00 337 SER A N 1
ATOM 2613 C CA . SER A 1 337 ? -19.484 -9.463 18.808 1.00 85.00 337 SER A CA 1
ATOM 2614 C C . SER A 1 337 ? -19.067 -10.814 18.232 1.00 85.00 337 SER A C 1
ATOM 2616 O O . SER A 1 337 ? -19.509 -11.867 18.700 1.00 85.00 337 SER A O 1
ATOM 2618 N N . SER A 1 338 ? -18.153 -10.802 17.265 1.00 80.88 338 SER A N 1
ATOM 2619 C CA . SER A 1 338 ? -17.480 -12.007 16.769 1.00 80.88 338 SER A CA 1
ATOM 2620 C C . SER A 1 338 ? -16.745 -12.784 17.873 1.00 80.88 338 SER A C 1
ATOM 2622 O O . SER A 1 338 ? -16.463 -13.963 17.695 1.00 80.88 338 SER A O 1
ATOM 2624 N N . CYS A 1 339 ? -16.461 -12.148 19.017 1.00 83.19 339 CYS A N 1
ATOM 2625 C CA . CYS A 1 339 ? -15.805 -12.758 20.175 1.00 83.19 339 CYS A CA 1
ATOM 2626 C C . CYS A 1 339 ? -16.740 -13.106 21.335 1.00 83.19 339 CYS A C 1
ATOM 2628 O O . CYS A 1 339 ? -16.263 -13.406 22.428 1.00 83.19 339 CYS A O 1
ATOM 2630 N N . GLY A 1 340 ? -18.052 -13.089 21.103 1.00 82.69 340 GLY A N 1
ATOM 2631 C CA . GLY A 1 340 ? -19.063 -13.412 22.103 1.00 82.69 340 GLY A CA 1
ATOM 2632 C C . GLY A 1 340 ? -19.858 -12.192 22.554 1.00 82.69 340 GLY A C 1
ATOM 2633 O O . GLY A 1 340 ? -19.842 -11.137 21.914 1.00 82.69 340 GLY A O 1
ATOM 2634 N N . THR A 1 341 ? -20.587 -12.362 23.650 1.00 85.31 341 THR A N 1
ATOM 2635 C CA . THR A 1 341 ? -21.534 -11.371 24.165 1.00 85.31 341 THR A CA 1
ATOM 2636 C C . THR A 1 341 ? -20.909 -10.584 25.312 1.00 85.31 341 THR A C 1
ATOM 2638 O O . THR A 1 341 ? -20.372 -11.169 26.247 1.00 85.31 341 THR A O 1
ATOM 2641 N N . SER A 1 342 ? -20.987 -9.257 25.256 1.00 84.88 342 SER A N 1
ATOM 2642 C CA . SER A 1 342 ? -20.601 -8.364 26.351 1.00 84.88 342 SER A CA 1
ATOM 2643 C C . SER A 1 342 ? -21.823 -7.631 26.883 1.00 84.88 342 SER A C 1
ATOM 2645 O O . SER A 1 342 ? -22.641 -7.148 26.100 1.00 84.88 342 SER A O 1
ATOM 2647 N N . THR A 1 343 ? -21.921 -7.512 28.205 1.00 89.06 343 THR A N 1
ATOM 2648 C CA . THR A 1 343 ? -22.957 -6.723 28.879 1.00 89.06 343 THR A CA 1
ATOM 2649 C C . THR A 1 343 ? -22.330 -5.590 29.675 1.00 89.06 343 THR A C 1
ATOM 2651 O O . THR A 1 343 ? -21.277 -5.774 30.283 1.00 89.06 343 THR A O 1
ATOM 2654 N N . SER A 1 344 ? -22.970 -4.425 29.697 1.00 88.56 344 SER A N 1
ATOM 2655 C CA . SER A 1 344 ? -22.539 -3.300 30.529 1.00 88.56 344 SER A CA 1
ATOM 2656 C C . SER A 1 344 ? -23.742 -2.512 31.026 1.00 88.56 344 SER A C 1
ATOM 2658 O O . SER A 1 344 ? -24.633 -2.167 30.246 1.00 88.56 344 SER A O 1
ATOM 2660 N N . ASP A 1 345 ? -23.734 -2.212 32.320 1.00 92.94 345 ASP A N 1
ATOM 2661 C CA . ASP A 1 345 ? -24.774 -1.434 32.978 1.00 92.94 345 ASP A CA 1
ATOM 2662 C C . ASP A 1 345 ? -24.351 0.035 32.996 1.00 92.94 345 ASP A C 1
ATOM 2664 O O . ASP A 1 345 ? -23.269 0.381 33.468 1.00 92.94 345 ASP A O 1
ATOM 2668 N N . ASN A 1 346 ? -25.187 0.900 32.427 1.00 92.88 346 ASN A N 1
ATOM 2669 C CA . ASN A 1 346 ? -24.897 2.318 32.263 1.00 92.88 346 ASN A CA 1
ATOM 2670 C C . ASN A 1 346 ? -26.070 3.148 32.770 1.00 92.88 346 ASN A C 1
ATOM 2672 O O . ASN A 1 346 ? -27.232 2.823 32.519 1.00 92.88 346 ASN A O 1
ATOM 2676 N N . ARG A 1 347 ? -25.759 4.256 33.440 1.00 92.75 347 ARG A N 1
ATOM 2677 C CA . ARG A 1 347 ? -26.750 5.270 33.791 1.00 92.75 347 ARG A CA 1
ATOM 2678 C C . ARG A 1 347 ? -26.877 6.263 32.645 1.00 92.75 347 ARG A C 1
ATOM 2680 O O . ARG A 1 347 ? -25.886 6.850 32.226 1.00 92.75 347 ARG A O 1
ATOM 2687 N N . ILE A 1 348 ? -28.091 6.465 32.157 1.00 92.25 348 ILE A N 1
ATOM 2688 C CA . ILE A 1 348 ? -28.424 7.480 31.163 1.00 92.25 348 ILE A CA 1
ATOM 2689 C C . ILE A 1 348 ? -29.263 8.544 31.858 1.00 92.25 348 ILE A C 1
ATOM 2691 O O . ILE A 1 348 ? -30.326 8.247 32.398 1.00 92.25 348 ILE A O 1
ATOM 2695 N N . THR A 1 349 ? -28.762 9.774 31.843 1.00 90.44 349 THR A N 1
ATOM 2696 C CA . THR A 1 349 ? -29.426 10.957 32.389 1.00 90.44 349 THR A CA 1
ATOM 2697 C C . THR A 1 349 ? -29.236 12.098 31.393 1.00 90.44 349 THR A C 1
ATOM 2699 O O . THR A 1 349 ? -28.146 12.204 30.817 1.00 90.44 349 THR A O 1
ATOM 2702 N N . PRO A 1 350 ? -30.260 12.930 31.150 1.00 87.25 350 PRO A N 1
ATOM 2703 C CA . PRO A 1 350 ? -30.084 14.157 30.395 1.00 87.25 350 PRO A CA 1
ATOM 2704 C C . PRO A 1 350 ? -29.139 15.095 31.161 1.00 87.25 350 PRO A C 1
ATOM 2706 O O . PRO A 1 350 ? -28.983 14.962 32.385 1.00 87.25 350 PRO A O 1
ATOM 2709 N N . PRO A 1 351 ? -28.467 16.019 30.460 1.00 80.44 351 PRO A N 1
ATOM 2710 C CA . PRO A 1 351 ? -27.648 17.029 31.110 1.00 80.44 351 PRO A CA 1
ATOM 2711 C C . PRO A 1 351 ? -28.512 17.881 32.048 1.00 80.44 351 PRO A C 1
ATOM 2713 O O . PRO A 1 351 ? -29.676 18.169 31.759 1.00 80.44 351 PRO A O 1
ATOM 2716 N N . ALA A 1 352 ? -27.935 18.300 33.179 1.00 69.81 352 ALA A N 1
ATOM 2717 C CA . ALA A 1 352 ? -28.580 19.278 34.048 1.00 69.81 352 ALA A CA 1
ATOM 2718 C C . ALA A 1 352 ? -28.927 20.524 33.218 1.00 69.81 352 ALA A C 1
ATOM 2720 O O . ALA A 1 352 ? -28.125 20.932 32.377 1.00 69.81 352 ALA A O 1
ATOM 2721 N N . ALA A 1 353 ? -30.107 21.119 33.434 1.00 62.12 353 ALA A N 1
ATOM 2722 C CA . ALA A 1 353 ? -30.452 22.374 32.771 1.00 62.12 353 ALA A CA 1
ATOM 2723 C C . ALA A 1 353 ? -29.410 23.428 33.162 1.00 62.12 353 ALA A C 1
ATOM 2725 O O . ALA A 1 353 ? -29.408 23.924 34.287 1.00 62.12 353 ALA A O 1
ATOM 2726 N N . SER A 1 354 ? -28.488 23.734 32.253 1.00 53.34 354 SER A N 1
ATOM 2727 C CA . SER A 1 354 ? -27.524 24.802 32.451 1.00 53.34 354 SER A CA 1
ATOM 2728 C C . SER A 1 354 ? -28.274 26.124 32.343 1.00 53.34 354 SER A C 1
ATOM 2730 O O . SER A 1 354 ? -28.719 26.494 31.261 1.00 53.34 354 SER A O 1
ATOM 2732 N N . GLY A 1 355 ? -28.415 26.845 33.454 1.00 49.62 355 GLY A N 1
ATOM 2733 C CA . GLY A 1 355 ? -29.030 28.177 33.503 1.00 49.62 355 GLY A CA 1
ATOM 2734 C C . GLY A 1 355 ? -28.207 29.295 32.845 1.00 49.62 355 GLY A C 1
ATOM 2735 O O . GLY A 1 355 ? -28.362 30.449 33.223 1.00 49.62 355 GLY A O 1
ATOM 2736 N N . GLY A 1 356 ? -27.311 28.981 31.905 1.00 56.22 356 GLY A N 1
ATOM 2737 C CA . GLY A 1 356 ? -26.519 29.960 31.163 1.00 56.22 356 GLY A CA 1
ATOM 2738 C C . GLY A 1 356 ? -26.764 29.801 29.671 1.00 56.22 356 GLY A C 1
ATOM 2739 O O . GLY A 1 356 ? -26.381 28.780 29.103 1.00 56.22 356 GLY A O 1
ATOM 2740 N N . CYS A 1 357 ? -27.396 30.796 29.045 1.00 59.56 357 CYS A N 1
ATOM 2741 C CA . CYS A 1 357 ? -27.542 30.840 27.592 1.00 59.56 357 CYS A CA 1
ATOM 2742 C C . CYS A 1 357 ? -26.140 30.897 26.970 1.00 59.56 357 CYS A C 1
ATOM 2744 O O . CYS A 1 357 ? -25.357 31.806 27.259 1.00 59.56 357 CYS A O 1
ATOM 2746 N N . THR A 1 358 ? -25.806 29.931 26.121 1.00 62.50 358 THR A N 1
ATOM 2747 C CA . THR A 1 358 ? -24.569 29.994 25.333 1.00 62.50 358 THR A CA 1
ATOM 2748 C C . THR A 1 358 ? -24.860 30.719 24.031 1.00 62.50 358 THR A C 1
ATOM 2750 O O . THR A 1 358 ? -25.850 30.420 23.381 1.00 62.50 358 THR A O 1
ATOM 2753 N N . TYR A 1 359 ? -24.011 31.658 23.618 1.00 72.12 359 TYR A N 1
ATOM 2754 C CA . TYR A 1 359 ? -24.120 32.295 22.304 1.00 72.12 359 TYR A CA 1
ATOM 2755 C C . TYR A 1 359 ? -23.073 31.725 21.351 1.00 72.12 359 TYR A C 1
ATOM 2757 O O . TYR A 1 359 ? -21.949 31.410 21.741 1.00 72.12 359 TYR A O 1
ATOM 2765 N N . VAL A 1 360 ? -23.434 31.613 20.076 1.00 80.81 360 VAL A N 1
ATOM 2766 C CA . VAL A 1 360 ? -22.534 31.215 18.995 1.00 80.81 360 VAL A CA 1
ATOM 2767 C C . VAL A 1 360 ? -22.451 32.317 17.948 1.00 80.81 360 VAL A C 1
ATOM 2769 O O . VAL A 1 360 ? -23.449 32.930 17.568 1.00 80.81 360 VAL A O 1
ATOM 2772 N N . LEU A 1 361 ? -21.245 32.553 17.434 1.00 84.81 361 LEU A N 1
ATOM 2773 C CA . LEU A 1 361 ? -21.030 33.454 16.309 1.00 84.81 361 LEU A CA 1
ATOM 2774 C C . LEU A 1 361 ? -21.210 32.676 14.994 1.00 84.81 361 LEU A C 1
ATOM 2776 O O . LEU A 1 361 ? -20.375 31.854 14.593 1.00 84.81 361 LEU A O 1
ATOM 2780 N N . SER A 1 362 ? -22.319 32.912 14.300 1.00 84.88 362 SER A N 1
ATOM 2781 C CA . SER A 1 362 ? -22.706 32.179 13.086 1.00 84.88 362 SER A CA 1
ATOM 2782 C C . SER A 1 362 ? -22.879 33.118 11.893 1.00 84.88 362 SER A C 1
ATOM 2784 O O . SER A 1 362 ? -23.080 34.315 12.065 1.00 84.88 362 SER A O 1
ATOM 2786 N N . SER A 1 363 ? -22.727 32.591 10.674 1.00 83.06 363 SER A N 1
ATOM 2787 C CA . SER A 1 363 ? -23.027 33.366 9.465 1.00 83.06 363 SER A CA 1
ATOM 2788 C C . SER A 1 363 ? -24.531 33.305 9.219 1.00 83.06 363 SER A C 1
ATOM 2790 O O . SER A 1 363 ? -25.104 32.217 9.240 1.00 83.06 363 SER A O 1
ATOM 2792 N N . THR A 1 364 ? -25.166 34.459 9.033 1.00 74.50 364 THR A N 1
ATOM 2793 C CA . THR A 1 364 ? -26.622 34.576 8.838 1.00 74.50 364 THR A CA 1
ATOM 2794 C C . THR A 1 364 ? -26.996 34.776 7.374 1.00 74.50 364 THR A C 1
ATOM 2796 O O . THR A 1 364 ? -28.083 34.387 6.958 1.00 74.50 364 THR A O 1
ATOM 2799 N N . ALA A 1 365 ? -26.080 35.346 6.596 1.00 79.75 365 ALA A N 1
ATOM 2800 C CA . ALA A 1 365 ? -26.126 35.494 5.149 1.00 79.75 365 ALA A CA 1
ATOM 2801 C C . ALA A 1 365 ? -24.686 35.594 4.619 1.00 79.75 365 ALA A C 1
ATOM 2803 O O . ALA A 1 365 ? -23.732 35.656 5.404 1.00 79.75 365 ALA A O 1
ATOM 2804 N N . GLN A 1 366 ? -24.504 35.638 3.295 1.00 80.81 366 GLN A N 1
ATOM 2805 C CA . GLN A 1 366 ? -23.181 35.863 2.704 1.00 80.81 366 GLN A CA 1
ATOM 2806 C C . GLN A 1 366 ? -22.540 37.124 3.301 1.00 80.81 366 GLN A C 1
ATOM 2808 O O . GLN A 1 366 ? -23.088 38.214 3.198 1.00 80.81 366 GLN A O 1
ATOM 2813 N N . ASN A 1 367 ? -21.371 36.956 3.923 1.00 84.44 367 ASN A N 1
ATOM 2814 C CA . ASN A 1 367 ? -20.592 38.005 4.591 1.00 84.44 367 ASN A CA 1
ATOM 2815 C C . ASN A 1 367 ? -21.204 38.627 5.860 1.00 84.44 367 ASN A C 1
ATOM 2817 O O . ASN A 1 367 ? -20.525 39.441 6.477 1.00 84.44 367 ASN A O 1
ATOM 2821 N N . ILE A 1 368 ? -22.395 38.218 6.307 1.00 87.62 368 ILE A N 1
ATOM 2822 C CA . ILE A 1 368 ? -22.984 38.703 7.564 1.00 87.62 368 ILE A CA 1
ATOM 2823 C C . ILE A 1 368 ? -22.785 37.658 8.659 1.00 87.62 368 ILE A C 1
ATOM 2825 O O . ILE A 1 368 ? -23.119 36.481 8.482 1.00 87.62 368 ILE A O 1
ATOM 2829 N N . TYR A 1 369 ? -22.252 38.094 9.799 1.00 88.25 369 TYR A N 1
ATOM 2830 C CA . TYR A 1 369 ? -22.058 37.272 10.992 1.00 88.25 369 TYR A CA 1
ATOM 2831 C C . TYR A 1 369 ? -22.836 37.858 12.158 1.00 88.25 369 TYR A C 1
ATOM 2833 O O . TYR A 1 369 ? -22.781 39.061 12.371 1.00 88.25 369 TYR A O 1
ATOM 2841 N N . ALA A 1 370 ? -23.531 37.019 12.921 1.00 85.81 370 ALA A N 1
ATOM 2842 C CA . ALA A 1 370 ? -24.268 37.449 14.100 1.00 85.81 370 ALA A CA 1
ATOM 2843 C C . ALA A 1 370 ? -24.026 36.528 15.294 1.00 85.81 370 ALA A C 1
ATOM 2845 O O . ALA A 1 370 ? -23.864 35.310 15.142 1.00 85.81 370 ALA A O 1
ATOM 2846 N N . LEU A 1 371 ? -24.028 37.129 16.481 1.00 82.44 371 LEU A N 1
ATOM 2847 C CA . LEU A 1 371 ? -24.209 36.423 17.741 1.00 82.44 371 LEU A CA 1
ATOM 2848 C C . LEU A 1 371 ? -25.653 35.936 17.795 1.00 82.44 371 LEU A C 1
ATOM 2850 O O . LEU A 1 371 ? -26.589 36.730 17.726 1.00 82.44 371 LEU A O 1
ATOM 2854 N N . ARG A 1 372 ? -25.839 34.625 17.891 1.00 75.38 372 ARG A N 1
ATOM 2855 C CA . ARG A 1 372 ? -27.157 34.019 18.071 1.00 75.38 372 ARG A CA 1
ATOM 2856 C C . ARG A 1 372 ? -27.081 32.952 19.154 1.00 75.38 372 ARG A C 1
ATOM 2858 O O . ARG A 1 372 ? -26.041 32.298 19.259 1.00 75.38 372 ARG A O 1
ATOM 2865 N N . PRO A 1 373 ? -28.152 32.736 19.928 1.00 65.44 373 PRO A N 1
ATOM 2866 C CA . PRO A 1 373 ? -28.275 31.487 20.658 1.00 65.44 373 PRO A CA 1
ATOM 2867 C C . PRO A 1 373 ? -28.255 30.320 19.646 1.00 65.44 373 PRO A C 1
ATOM 2869 O O . PRO A 1 373 ? -28.688 30.497 18.497 1.00 65.44 373 PRO A O 1
ATOM 2872 N N . PRO A 1 374 ? -27.718 29.142 20.005 1.00 63.81 374 PRO A N 1
ATOM 2873 C CA . PRO A 1 374 ? -27.879 27.930 19.220 1.00 63.81 374 PRO A CA 1
ATOM 2874 C C . PRO A 1 374 ? -29.349 27.760 18.829 1.00 63.81 374 PRO A C 1
ATOM 2876 O O . PRO A 1 374 ? -30.239 28.036 19.627 1.00 63.81 374 PRO A O 1
ATOM 2879 N N . ILE A 1 375 ? -29.609 27.293 17.606 1.00 52.31 375 ILE A N 1
ATOM 2880 C CA . ILE A 1 375 ? -30.972 27.108 17.064 1.00 52.31 375 ILE A CA 1
ATOM 2881 C C . ILE A 1 375 ? -31.836 26.179 17.952 1.00 52.31 375 ILE A C 1
ATOM 2883 O O . ILE A 1 375 ? -33.058 26.201 17.859 1.00 52.31 375 ILE A O 1
ATOM 2887 N N . ASP A 1 376 ? -31.210 25.419 18.854 1.00 51.34 376 ASP A N 1
ATOM 2888 C CA . ASP A 1 376 ? -31.841 24.501 19.803 1.00 51.34 376 ASP A CA 1
ATOM 2889 C C . ASP A 1 376 ? -31.734 24.956 21.286 1.00 51.34 376 ASP A C 1
ATOM 2891 O O . ASP A 1 376 ? -31.961 24.145 22.184 1.00 51.34 376 ASP A O 1
ATOM 2895 N N . ASP A 1 377 ? -31.375 26.218 21.570 1.00 48.97 377 ASP A N 1
ATOM 2896 C CA . ASP A 1 377 ? -31.288 26.763 22.938 1.00 48.97 377 ASP A CA 1
ATOM 2897 C C . ASP A 1 377 ? -32.663 27.307 23.408 1.00 48.97 377 ASP A C 1
ATOM 2899 O O . ASP A 1 377 ? -33.288 28.104 22.694 1.00 48.97 377 ASP A O 1
ATOM 2903 N N . PRO A 1 378 ? -33.164 26.923 24.602 1.00 49.66 378 PRO A N 1
ATOM 2904 C CA . PRO A 1 378 ? -34.419 27.433 25.165 1.00 49.66 378 PRO A CA 1
ATOM 2905 C C . PRO A 1 378 ? -34.481 28.963 25.346 1.00 49.66 378 PRO A C 1
ATOM 2907 O O . PRO A 1 378 ? -35.573 29.492 25.543 1.00 49.66 378 PRO A O 1
ATOM 2910 N N . CYS A 1 379 ? -33.365 29.696 25.247 1.00 52.59 379 CYS A N 1
ATOM 2911 C CA . CYS A 1 379 ? -33.364 31.162 25.327 1.00 52.59 379 CYS A CA 1
ATOM 2912 C C . CYS A 1 379 ? -33.918 31.874 24.065 1.00 52.59 379 CYS A C 1
ATOM 2914 O O . CYS A 1 379 ? -34.134 33.087 24.087 1.00 52.59 379 CYS A O 1
ATOM 2916 N N . GLY A 1 380 ? -34.166 31.157 22.959 1.00 46.38 380 GLY A N 1
ATOM 2917 C CA . GLY A 1 380 ? -34.516 31.742 21.655 1.00 46.38 380 GLY A CA 1
ATOM 2918 C C . GLY A 1 380 ? -35.934 32.313 21.491 1.00 46.38 380 GLY A C 1
ATOM 2919 O O . GLY A 1 380 ? -36.204 32.933 20.465 1.00 46.38 380 GLY A O 1
ATOM 2920 N N . SER A 1 381 ? -36.849 32.136 22.452 1.00 44.75 381 SER A N 1
ATOM 2921 C CA . SER A 1 381 ? -38.262 32.514 22.268 1.00 44.75 381 SER A CA 1
ATOM 2922 C C . SER A 1 381 ? -38.657 33.909 22.776 1.00 44.75 381 SER A C 1
ATOM 2924 O O . SER A 1 381 ? -39.772 34.331 22.492 1.00 44.75 381 SER A O 1
ATOM 2926 N N . ASN A 1 382 ? -37.784 34.640 23.489 1.00 41.12 382 ASN A N 1
ATOM 2927 C CA . ASN A 1 382 ? -38.169 35.885 24.189 1.00 41.12 382 ASN A CA 1
ATOM 2928 C C . ASN A 1 382 ? -37.415 37.171 23.784 1.00 41.12 382 ASN A C 1
ATOM 2930 O O . ASN A 1 382 ? -37.617 38.210 24.409 1.00 41.12 382 ASN A O 1
ATOM 2934 N N . LEU A 1 383 ? -36.597 37.168 22.728 1.00 43.34 383 LEU A N 1
ATOM 2935 C CA . LEU A 1 383 ? -36.049 38.412 22.162 1.00 43.34 383 LEU A CA 1
ATOM 2936 C C . LEU A 1 383 ? -36.991 38.920 21.067 1.00 43.34 383 LEU A C 1
ATOM 2938 O O . LEU A 1 383 ? -36.887 38.547 19.901 1.00 43.34 383 LEU A O 1
ATOM 2942 N N . GLY A 1 384 ? -37.970 39.718 21.493 1.00 34.84 384 GLY A N 1
ATOM 2943 C CA . GLY A 1 384 ? -39.055 40.214 20.658 1.00 34.84 384 GLY A CA 1
ATOM 2944 C C . GLY A 1 384 ? -38.585 40.948 19.402 1.00 34.84 384 GLY A C 1
ATOM 2945 O O . GLY A 1 384 ? -37.783 41.879 19.451 1.00 34.84 384 GLY A O 1
ATOM 2946 N N . THR A 1 385 ? -39.197 40.590 18.277 1.00 32.88 385 THR A N 1
ATOM 2947 C CA . THR A 1 385 ? -39.519 41.527 17.201 1.00 32.88 385 THR A CA 1
ATOM 2948 C C . THR A 1 385 ? -40.337 42.677 17.789 1.00 32.88 385 THR A C 1
ATOM 2950 O O . THR A 1 385 ? -41.565 42.633 17.810 1.00 32.88 385 THR A O 1
ATOM 2953 N N . ALA A 1 386 ? -39.666 43.714 18.288 1.00 31.44 386 ALA A N 1
ATOM 2954 C CA . ALA A 1 386 ? -40.285 45.016 18.478 1.00 31.44 386 ALA A CA 1
ATOM 2955 C C . ALA A 1 386 ? -40.495 45.633 17.088 1.00 31.44 386 ALA A C 1
ATOM 2957 O O . ALA A 1 386 ? -39.672 46.389 16.576 1.00 31.44 386 ALA A O 1
ATOM 2958 N N . THR A 1 387 ? -41.596 45.255 16.443 1.00 28.34 387 THR A N 1
ATOM 2959 C CA . THR A 1 387 ? -42.213 46.057 15.389 1.00 28.34 387 THR A CA 1
ATOM 2960 C C . THR A 1 387 ? -42.461 47.457 15.947 1.00 28.34 387 THR A C 1
ATOM 2962 O O . THR A 1 387 ? -43.157 47.615 16.949 1.00 28.34 387 THR A O 1
ATOM 2965 N N . LEU A 1 388 ? -41.875 48.467 15.303 1.00 33.50 388 LEU A N 1
ATOM 2966 C CA . LEU A 1 388 ? -42.184 49.883 15.499 1.00 33.50 388 LEU A CA 1
ATOM 2967 C C . LEU A 1 388 ? -43.658 50.126 15.145 1.00 33.50 388 LEU A C 1
ATOM 2969 O O . LEU A 1 388 ? -43.988 50.431 14.003 1.00 33.50 388 LEU A O 1
ATOM 2973 N N . ALA A 1 389 ? -44.551 49.965 16.115 1.00 28.30 389 ALA A N 1
ATOM 2974 C CA . ALA A 1 389 ? -45.941 50.380 16.006 1.00 28.30 389 ALA A CA 1
ATOM 2975 C C . ALA A 1 389 ? -46.415 50.916 17.364 1.00 28.30 389 ALA A C 1
ATOM 2977 O O . ALA A 1 389 ? -46.737 50.157 18.269 1.00 28.30 389 ALA A O 1
ATOM 2978 N N . GLY A 1 390 ? -46.371 52.248 17.468 1.00 34.44 390 GLY A N 1
ATOM 2979 C CA . GLY A 1 390 ? -47.141 53.127 18.352 1.00 34.44 390 GLY A CA 1
ATOM 2980 C C . GLY A 1 390 ? -47.399 52.704 19.795 1.00 34.44 390 GLY A C 1
ATOM 2981 O O . GLY A 1 390 ? -48.345 51.971 20.040 1.00 34.44 390 GLY A O 1
ATOM 2982 N N . ILE A 1 391 ? -46.707 53.339 20.750 1.00 31.48 391 ILE A N 1
ATOM 2983 C CA . ILE A 1 391 ? -47.296 53.672 22.057 1.00 31.48 391 ILE A CA 1
ATOM 2984 C C . ILE A 1 391 ? -46.816 55.067 22.481 1.00 31.48 391 ILE A C 1
ATOM 2986 O O . ILE A 1 391 ? -45.641 55.299 22.760 1.00 31.48 391 ILE A O 1
ATOM 2990 N N . SER A 1 392 ? -47.768 55.995 22.497 1.00 31.03 392 SER A N 1
ATOM 2991 C CA . SER A 1 392 ? -47.744 57.287 23.177 1.00 31.03 392 SER A CA 1
ATOM 2992 C C . SER A 1 392 ? -47.866 57.107 24.693 1.00 31.03 392 SER A C 1
ATOM 2994 O O . SER A 1 392 ? -48.680 56.303 25.133 1.00 31.03 392 SER A O 1
ATOM 2996 N N . ASN A 1 393 ? -47.128 57.917 25.458 1.00 39.56 393 ASN A N 1
ATOM 2997 C CA . ASN A 1 393 ? -47.331 58.243 26.877 1.00 39.56 393 ASN A CA 1
ATOM 2998 C C . ASN A 1 393 ? -47.732 57.093 27.820 1.00 39.56 393 ASN A C 1
ATOM 3000 O O . ASN A 1 393 ? -48.908 56.830 28.051 1.00 39.56 393 ASN A O 1
ATOM 3004 N N . GLY A 1 394 ? -46.737 56.513 28.488 1.00 29.95 394 GLY A N 1
ATOM 3005 C CA . GLY A 1 394 ? -46.953 55.670 29.659 1.00 29.95 394 GLY A CA 1
ATOM 3006 C C . GLY A 1 394 ? -45.640 55.104 30.176 1.00 29.95 394 GLY A C 1
ATOM 3007 O O . GLY A 1 394 ? -45.013 54.276 29.525 1.00 29.95 394 GLY A O 1
ATOM 3008 N N . THR A 1 395 ? -45.204 55.586 31.333 1.00 35.09 395 THR A N 1
ATOM 3009 C CA . THR A 1 395 ? -43.991 55.174 32.040 1.00 35.09 395 THR A CA 1
ATOM 3010 C C . THR A 1 395 ? -43.975 53.659 32.273 1.00 35.09 395 THR A C 1
ATOM 3012 O O . THR A 1 395 ? -44.735 53.154 33.094 1.00 35.09 395 THR A O 1
ATOM 3015 N N . ILE A 1 396 ? -43.079 52.935 31.596 1.00 29.72 396 ILE A N 1
ATOM 3016 C CA . ILE A 1 396 ? -42.690 51.570 31.973 1.00 29.72 396 ILE A CA 1
ATOM 3017 C C . ILE A 1 396 ? -41.283 51.646 32.560 1.00 29.72 396 ILE A C 1
ATOM 3019 O O . ILE A 1 396 ? -40.301 51.877 31.857 1.00 29.72 396 ILE A O 1
ATOM 3023 N N . SER A 1 397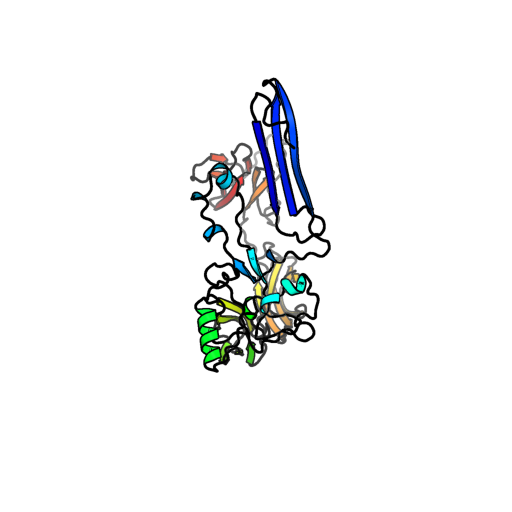 ? -41.211 51.465 33.876 1.00 36.22 397 SER A N 1
ATOM 3024 C CA . SER A 1 397 ? -39.974 51.185 34.595 1.00 36.22 397 SER A CA 1
ATOM 3025 C C . SER A 1 397 ? -39.573 49.739 34.301 1.00 36.22 397 SER A C 1
ATOM 3027 O O . SER A 1 397 ? -40.191 48.806 34.809 1.00 36.22 397 SER A O 1
ATOM 3029 N N . ALA A 1 398 ? -38.567 49.549 33.449 1.00 32.12 398 ALA A N 1
ATOM 3030 C CA . ALA A 1 398 ? -37.896 48.270 33.267 1.00 32.12 398 ALA A CA 1
ATOM 3031 C C . ALA A 1 398 ? -36.407 48.461 33.555 1.00 32.12 398 ALA A C 1
ATOM 3033 O O . ALA A 1 398 ? -35.665 49.073 32.788 1.00 32.12 398 ALA A O 1
ATOM 3034 N N . ASN A 1 399 ? -35.988 47.917 34.693 1.00 34.97 399 ASN A N 1
ATOM 3035 C CA . ASN A 1 399 ? -34.600 47.742 35.091 1.00 34.97 399 ASN A CA 1
ATOM 3036 C C . ASN A 1 399 ? -33.982 46.617 34.235 1.00 34.97 399 ASN A C 1
ATOM 3038 O O . ASN A 1 399 ? -33.702 45.524 34.714 1.00 34.97 399 ASN A O 1
ATOM 3042 N N . THR A 1 400 ? -33.854 46.838 32.929 1.00 37.94 400 THR A N 1
ATOM 3043 C CA . THR A 1 400 ? -33.124 45.941 32.027 1.00 37.94 400 THR A CA 1
ATOM 3044 C C . THR A 1 400 ? -31.715 46.481 31.877 1.00 37.94 400 THR A C 1
ATOM 3046 O O . THR A 1 400 ? -31.494 47.446 31.144 1.00 37.94 400 THR A O 1
ATOM 3049 N N . THR A 1 401 ? -30.755 45.857 32.562 1.00 41.19 401 THR A N 1
ATOM 3050 C CA . THR A 1 401 ? -29.354 45.868 32.130 1.00 41.19 401 THR A CA 1
ATOM 3051 C C . THR A 1 401 ? -29.345 45.499 30.653 1.00 41.19 401 THR A C 1
ATOM 3053 O O . THR A 1 401 ? -29.637 44.359 30.301 1.00 41.19 401 THR A O 1
ATOM 3056 N N . ARG A 1 402 ? -29.119 46.480 29.773 1.00 53.88 402 ARG A N 1
ATOM 3057 C CA . ARG A 1 402 ? -28.943 46.200 28.349 1.00 53.88 402 ARG A CA 1
ATOM 3058 C C . ARG A 1 402 ? -27.720 45.303 28.240 1.00 53.88 402 ARG A C 1
ATOM 3060 O O . ARG A 1 402 ? -26.641 45.713 28.666 1.00 53.88 402 ARG A O 1
ATOM 3067 N N . ASP A 1 403 ? -27.909 44.093 27.720 1.00 62.84 403 ASP A N 1
ATOM 3068 C CA . ASP A 1 403 ? -26.799 43.218 27.361 1.00 62.84 403 ASP A CA 1
ATOM 3069 C C . ASP A 1 403 ? -25.786 44.030 26.550 1.00 62.84 403 ASP A C 1
ATOM 3071 O O . ASP A 1 403 ? -26.141 44.723 25.590 1.00 62.84 403 ASP A O 1
ATOM 3075 N N . THR A 1 404 ? -24.527 43.985 26.972 1.00 71.56 404 THR A N 1
ATOM 3076 C CA . THR A 1 404 ? -23.451 44.692 26.275 1.00 71.56 404 THR A CA 1
ATOM 3077 C C . THR A 1 404 ? -22.869 43.755 25.228 1.00 71.56 404 THR A C 1
ATOM 3079 O O . THR A 1 404 ? -22.424 42.650 25.549 1.00 71.56 404 THR A O 1
ATOM 3082 N N . PHE A 1 405 ? -22.908 44.185 23.967 1.00 81.88 405 PHE A N 1
ATOM 3083 C CA . PHE A 1 405 ? -22.371 43.450 22.826 1.00 81.88 405 PHE A CA 1
ATOM 3084 C C . PHE A 1 405 ? -21.259 44.269 22.181 1.00 81.88 405 PHE A C 1
ATOM 3086 O O . PHE A 1 405 ? -21.407 45.472 22.007 1.00 81.88 405 PHE A O 1
ATOM 3093 N N . SER A 1 406 ? -20.170 43.613 21.792 1.00 89.00 406 SER A N 1
ATOM 3094 C CA . SER A 1 406 ? -19.142 44.215 20.940 1.00 89.00 406 SER A CA 1
ATOM 3095 C C . SER A 1 406 ? -18.584 43.155 20.000 1.00 89.00 406 SER A C 1
ATOM 3097 O O . SER A 1 406 ? -18.144 42.098 20.448 1.00 89.00 406 SER A O 1
ATOM 3099 N N . ILE A 1 407 ? -18.615 43.403 18.694 1.00 92.25 407 ILE A N 1
ATOM 3100 C CA . ILE A 1 407 ? -18.031 42.542 17.666 1.00 92.25 407 ILE A CA 1
ATOM 3101 C C . ILE A 1 407 ? -16.884 43.296 17.000 1.00 92.25 407 ILE A C 1
ATOM 3103 O O . ILE A 1 407 ? -17.079 44.346 16.396 1.00 92.25 407 ILE A O 1
ATOM 3107 N N . LYS A 1 408 ? -15.687 42.720 17.069 1.00 95.44 408 LYS A N 1
ATOM 3108 C CA . LYS A 1 408 ? -14.436 43.253 16.524 1.00 95.44 408 LYS A CA 1
ATOM 3109 C C . LYS A 1 408 ? -13.882 42.307 15.468 1.00 95.44 408 LYS A C 1
ATOM 3111 O O . LYS A 1 408 ? -13.921 41.090 15.640 1.00 95.44 408 LYS A O 1
ATOM 3116 N N . VAL A 1 409 ? -13.337 42.844 14.383 1.00 95.25 409 VAL A N 1
ATOM 3117 C CA . VAL A 1 409 ? -12.767 42.066 13.275 1.00 95.25 409 VAL A CA 1
ATOM 3118 C C . VAL A 1 409 ? -11.307 42.426 13.108 1.00 95.25 409 VAL A C 1
ATOM 3120 O O . VAL A 1 409 ? -10.978 43.584 12.881 1.00 95.25 409 VAL A O 1
ATOM 3123 N N . PHE A 1 410 ? -10.440 41.425 13.156 1.00 96.69 410 PHE A N 1
ATOM 3124 C CA . PHE A 1 410 ? -8.999 41.564 13.012 1.00 96.69 410 PHE A CA 1
ATOM 3125 C C . PHE A 1 410 ? -8.526 40.901 11.720 1.00 96.69 410 PHE A C 1
ATOM 3127 O O . PHE A 1 410 ? -9.062 39.868 11.310 1.00 96.69 410 PHE A O 1
ATOM 3134 N N . ASN A 1 411 ? -7.515 41.471 11.070 1.00 95.31 411 ASN A N 1
ATOM 3135 C CA . ASN A 1 411 ? -6.803 40.797 9.981 1.00 95.31 411 ASN A CA 1
ATOM 3136 C C . ASN A 1 411 ? -5.763 39.792 10.536 1.00 95.31 411 ASN A C 1
ATOM 3138 O O . ASN A 1 411 ? -5.580 39.665 11.746 1.00 95.31 411 ASN A O 1
ATOM 3142 N N . MET A 1 412 ? -5.041 39.083 9.658 1.00 92.62 412 MET A N 1
ATOM 3143 C CA . MET A 1 412 ? -4.003 38.126 10.086 1.00 92.62 412 MET A CA 1
ATOM 3144 C C . MET A 1 412 ? -2.805 38.750 10.812 1.00 92.62 412 MET A C 1
ATOM 3146 O O . MET A 1 412 ? -2.105 38.029 11.514 1.00 92.62 412 MET A O 1
ATOM 3150 N N . SER A 1 413 ? -2.553 40.053 10.653 1.00 90.81 413 SER A N 1
ATOM 3151 C CA . SER A 1 413 ? -1.490 40.743 11.393 1.00 90.81 413 SER A CA 1
ATOM 3152 C C . SER A 1 413 ? -1.945 41.203 12.782 1.00 90.81 413 SER A C 1
ATOM 3154 O O . SER A 1 413 ? -1.191 41.884 13.467 1.00 90.81 413 SER A O 1
ATOM 3156 N N . GLY A 1 414 ? -3.180 40.881 13.189 1.00 91.38 414 GLY A N 1
ATOM 3157 C CA . GLY A 1 414 ? -3.757 41.302 14.464 1.00 91.38 414 GLY A CA 1
ATOM 3158 C C . GLY A 1 414 ? -4.247 42.753 14.488 1.00 91.38 414 GLY A C 1
ATOM 3159 O O . GLY A 1 414 ? -4.616 43.242 15.551 1.00 91.38 414 GLY A O 1
ATOM 3160 N N . ALA A 1 415 ? -4.284 43.448 13.346 1.00 92.62 415 ALA A N 1
ATOM 3161 C CA . ALA A 1 415 ? -4.806 44.810 13.273 1.00 92.62 415 ALA A CA 1
ATOM 3162 C C . ALA A 1 415 ? -6.341 44.799 13.247 1.00 92.62 415 ALA A C 1
ATOM 3164 O O . ALA A 1 415 ? -6.941 44.024 12.496 1.00 92.62 415 ALA A O 1
ATOM 3165 N N . LEU A 1 416 ? -6.964 45.665 14.052 1.00 95.19 416 LEU A N 1
ATOM 3166 C CA . LEU A 1 416 ? -8.411 45.881 14.068 1.00 95.19 416 LEU A CA 1
ATOM 3167 C C . LEU A 1 416 ? -8.849 46.557 12.762 1.00 95.19 416 LEU A C 1
ATOM 3169 O O . LEU A 1 416 ? -8.298 47.581 12.371 1.00 95.19 416 LEU A O 1
ATOM 3173 N N . ILE A 1 417 ? -9.837 45.970 12.093 1.00 96.31 417 ILE A N 1
ATOM 3174 C CA . ILE A 1 417 ? -10.351 46.410 10.792 1.00 96.31 417 ILE A CA 1
ATOM 3175 C C . ILE A 1 417 ? -11.753 47.002 10.917 1.00 96.31 417 ILE A C 1
ATOM 3177 O O . ILE A 1 417 ? -12.050 48.003 10.275 1.00 96.31 417 ILE A O 1
ATOM 3181 N N . LEU A 1 418 ? -12.615 46.380 11.724 1.00 94.19 418 LEU A N 1
ATOM 3182 C CA . LEU A 1 418 ? -13.997 46.806 11.953 1.00 94.19 418 LEU A CA 1
ATOM 3183 C C . LEU A 1 418 ? -14.389 46.538 13.407 1.00 94.19 418 LEU A C 1
ATOM 3185 O O . LEU A 1 418 ? -13.956 45.544 13.992 1.00 94.19 418 LEU A O 1
ATOM 3189 N N . GLU A 1 419 ? -15.255 47.385 13.953 1.00 94.44 419 GLU A N 1
ATOM 3190 C CA . GLU A 1 419 ? -15.888 47.208 15.259 1.00 94.44 419 GLU A CA 1
ATOM 3191 C C . GLU A 1 419 ? -17.354 47.650 15.191 1.00 94.44 419 GLU A C 1
ATOM 3193 O O . GLU A 1 419 ? -17.695 48.592 14.475 1.00 94.44 419 GLU A O 1
ATOM 3198 N N . THR A 1 420 ? -18.230 46.946 15.904 1.00 89.94 420 THR A N 1
ATOM 3199 C CA . THR A 1 420 ? -19.638 47.313 16.068 1.00 89.94 420 THR A CA 1
ATOM 3200 C C . THR A 1 420 ? -20.149 46.871 17.432 1.00 89.94 420 THR A C 1
ATOM 3202 O O . THR A 1 420 ? -19.783 45.801 17.910 1.00 89.94 420 THR A O 1
ATOM 3205 N N . ASP A 1 421 ? -21.056 47.652 18.014 1.00 87.25 421 ASP A N 1
ATOM 3206 C CA . ASP A 1 421 ? -21.758 47.303 19.258 1.00 87.25 421 ASP A CA 1
ATOM 3207 C C . ASP A 1 421 ? -23.123 46.645 18.995 1.00 87.25 421 ASP A C 1
ATOM 3209 O O . ASP A 1 421 ? -23.974 46.517 19.875 1.00 87.25 421 ASP A O 1
ATOM 3213 N N . THR A 1 422 ? -23.367 46.240 17.747 1.00 86.19 422 THR A N 1
ATOM 3214 C CA . THR A 1 422 ? -24.576 45.511 17.359 1.00 86.19 422 THR A CA 1
ATOM 3215 C C . THR A 1 422 ? -24.341 44.000 17.395 1.00 86.19 422 THR A C 1
ATOM 3217 O O . THR A 1 422 ? -23.213 43.513 17.351 1.00 86.19 422 THR A O 1
ATOM 3220 N N . GLN A 1 423 ? -25.424 43.221 17.444 1.00 84.25 423 GLN A N 1
ATOM 3221 C CA . GLN A 1 423 ? -25.355 41.753 17.472 1.00 84.25 423 GLN A CA 1
ATOM 3222 C C . GLN A 1 423 ? -24.910 41.129 16.139 1.00 84.25 423 GLN A C 1
ATOM 3224 O O . GLN A 1 423 ? -24.780 39.906 16.051 1.00 84.25 423 GLN A O 1
ATOM 3229 N N . SER A 1 424 ? -24.680 41.934 15.097 1.00 88.62 424 SER A N 1
ATOM 3230 C CA . SER A 1 424 ? -24.275 41.462 13.776 1.00 88.62 424 SER A CA 1
ATOM 3231 C C . SER A 1 424 ? -23.279 42.387 13.097 1.00 88.62 424 SER A C 1
ATOM 3233 O O . SER A 1 424 ? -23.365 43.597 13.237 1.00 88.62 424 SER A O 1
ATOM 3235 N N . ILE A 1 425 ? -22.397 41.831 12.275 1.00 92.38 425 ILE A N 1
ATOM 3236 C CA . ILE A 1 425 ? -21.443 42.592 11.476 1.00 92.38 425 ILE A CA 1
ATOM 3237 C C . ILE A 1 425 ? -21.492 42.148 10.013 1.00 92.38 425 ILE A C 1
ATOM 3239 O O . ILE A 1 425 ? -21.499 40.950 9.714 1.00 92.38 425 ILE A O 1
ATOM 3243 N N . ASP A 1 426 ? -21.538 43.124 9.107 1.00 92.00 426 ASP A N 1
ATOM 3244 C CA . ASP A 1 426 ? -21.458 42.918 7.662 1.00 92.00 426 ASP A CA 1
ATOM 3245 C C . ASP A 1 426 ? -20.008 43.099 7.203 1.00 92.00 426 ASP A C 1
ATOM 3247 O O . ASP A 1 426 ? -19.376 44.127 7.438 1.00 92.00 426 ASP A O 1
ATOM 3251 N N . LEU A 1 427 ? -19.468 42.066 6.566 1.00 92.38 427 LEU A N 1
ATOM 3252 C CA . LEU A 1 427 ? -18.089 42.008 6.105 1.00 92.38 427 LEU A CA 1
ATOM 3253 C C . LEU A 1 427 ? -17.979 42.155 4.589 1.00 92.38 427 LEU A C 1
ATOM 3255 O O . LEU A 1 427 ? -16.911 41.867 4.044 1.00 92.38 427 LEU A O 1
ATOM 3259 N N . LYS A 1 428 ? -19.046 42.548 3.877 1.00 91.62 428 LYS A N 1
ATOM 3260 C CA . LYS A 1 428 ? -19.079 42.617 2.404 1.00 91.62 428 LYS A CA 1
ATOM 3261 C C . LYS A 1 428 ? -17.976 43.489 1.795 1.00 91.62 428 LYS A C 1
ATOM 3263 O O . LYS A 1 428 ? -17.445 43.107 0.754 1.00 91.62 428 LYS A O 1
ATOM 3268 N N . ASP A 1 429 ? -17.538 44.537 2.488 1.00 91.75 429 ASP A N 1
ATOM 3269 C CA . ASP A 1 429 ? -16.562 45.508 1.970 1.00 91.75 429 ASP A CA 1
ATOM 3270 C C . ASP A 1 429 ? -15.099 45.125 2.266 1.00 91.75 429 ASP A C 1
ATOM 3272 O O . ASP A 1 429 ? -14.161 45.772 1.802 1.00 91.75 429 ASP A O 1
ATOM 3276 N N . LEU A 1 430 ? -14.867 44.031 3.004 1.00 92.75 430 LEU A N 1
ATOM 3277 C CA . LEU A 1 430 ? -13.512 43.535 3.257 1.00 92.75 430 LEU A CA 1
ATOM 3278 C C . LEU A 1 430 ? -12.858 42.962 1.991 1.00 92.75 430 LEU A C 1
ATOM 3280 O O . LEU A 1 430 ? -13.505 42.291 1.186 1.00 92.75 430 LEU A O 1
ATOM 3284 N N . LYS A 1 431 ? -11.548 43.158 1.832 1.00 93.31 431 LYS A N 1
ATOM 3285 C CA . LYS A 1 431 ? -10.773 42.512 0.759 1.00 93.31 431 LYS A CA 1
ATOM 3286 C C . LYS A 1 431 ? -10.719 40.988 0.960 1.00 93.31 431 LYS A C 1
ATOM 3288 O O . LYS A 1 431 ? -11.028 40.469 2.031 1.00 93.31 431 LYS A O 1
ATOM 3293 N N . LYS A 1 432 ? -10.320 40.255 -0.083 1.00 92.75 432 LYS A N 1
ATOM 3294 C CA . LYS A 1 432 ? -10.047 38.812 0.021 1.00 92.75 432 LYS A CA 1
ATOM 3295 C C . LYS A 1 432 ? -8.926 38.576 1.032 1.00 92.75 432 LYS A C 1
ATOM 3297 O O . LYS A 1 432 ? -7.912 39.272 0.994 1.00 92.75 432 LYS A O 1
ATOM 3302 N N . GLY A 1 433 ? -9.104 37.616 1.933 1.00 92.50 433 GLY A N 1
ATOM 3303 C CA . GLY A 1 433 ? -8.157 37.388 3.022 1.00 92.50 433 GLY A CA 1
ATOM 3304 C C . GLY A 1 433 ? -8.734 36.596 4.190 1.00 92.50 433 GLY A C 1
ATOM 3305 O O . GLY A 1 433 ? -9.890 36.172 4.179 1.00 92.50 433 GLY A O 1
ATOM 3306 N N . ILE A 1 434 ? -7.905 36.381 5.210 1.00 94.19 434 ILE A N 1
ATOM 3307 C CA . ILE A 1 434 ? -8.284 35.688 6.444 1.00 94.19 434 ILE A CA 1
ATOM 3308 C C . ILE A 1 434 ? -8.491 36.724 7.549 1.00 94.19 434 ILE A C 1
ATOM 3310 O O . ILE A 1 434 ? -7.637 37.587 7.764 1.00 94.19 434 ILE A O 1
ATOM 3314 N N . TYR A 1 435 ? -9.606 36.594 8.265 1.00 95.44 435 TYR A N 1
ATOM 3315 C CA . TYR A 1 435 ? -9.989 37.485 9.356 1.00 95.44 435 TYR A CA 1
ATOM 3316 C C . TYR A 1 435 ? -10.375 36.692 10.606 1.00 95.44 435 TYR A C 1
ATOM 3318 O O . TYR A 1 435 ? -10.816 35.542 10.521 1.00 95.44 435 TYR A O 1
ATOM 3326 N N . ILE A 1 436 ? -10.220 37.318 11.769 1.00 95.88 436 ILE A N 1
ATOM 3327 C CA . ILE A 1 436 ? -10.670 36.812 13.066 1.00 95.88 436 ILE A CA 1
ATOM 3328 C C . ILE A 1 436 ? -11.769 37.742 13.560 1.00 95.88 436 ILE A C 1
ATOM 3330 O O . ILE A 1 436 ? -11.536 38.930 13.747 1.00 95.88 436 ILE A O 1
ATOM 3334 N N . ILE A 1 437 ? -12.961 37.206 13.782 1.00 95.00 437 ILE A N 1
ATOM 3335 C CA . ILE A 1 437 ? -14.058 37.927 14.418 1.00 95.00 437 ILE A CA 1
ATOM 3336 C C . ILE A 1 437 ? -14.050 37.563 15.901 1.00 95.00 437 ILE A C 1
ATOM 3338 O O . ILE A 1 437 ? -14.057 36.382 16.244 1.00 95.00 437 ILE A O 1
ATOM 3342 N N . LYS A 1 438 ? -14.035 38.566 16.770 1.00 95.06 438 LYS A N 1
ATOM 3343 C CA . LYS A 1 438 ? -14.101 38.453 18.225 1.00 95.06 438 LYS A CA 1
ATOM 3344 C C . LYS A 1 438 ? -15.366 39.149 18.695 1.00 95.06 438 LYS A C 1
ATOM 3346 O O . LYS A 1 438 ? -15.519 40.343 18.480 1.00 95.06 438 LYS A O 1
ATOM 3351 N N . ALA A 1 439 ? -16.263 38.403 19.310 1.00 90.56 439 ALA A N 1
ATOM 3352 C CA . ALA A 1 439 ? -17.515 38.895 19.845 1.00 90.56 439 ALA A CA 1
ATOM 3353 C C . ALA A 1 439 ? -17.480 38.808 21.376 1.00 90.56 439 ALA A C 1
ATOM 3355 O O . ALA A 1 439 ? -17.096 37.778 21.924 1.00 90.56 439 ALA A O 1
ATOM 3356 N N . ILE A 1 440 ? -17.848 39.889 22.054 1.00 86.62 440 ILE A N 1
ATOM 3357 C CA . ILE A 1 440 ? -17.892 40.007 23.509 1.00 86.62 440 ILE A CA 1
ATOM 3358 C C . ILE A 1 440 ? -19.356 40.185 23.906 1.00 86.62 440 ILE A C 1
ATOM 3360 O O . ILE A 1 440 ? -20.022 41.081 23.389 1.00 86.62 440 ILE A O 1
ATOM 3364 N N . TRP A 1 441 ? -19.848 39.336 24.806 1.00 83.31 441 TRP A N 1
ATOM 3365 C CA . TRP A 1 441 ? -21.198 39.410 25.365 1.00 83.31 441 TRP A CA 1
ATOM 3366 C C . TRP A 1 441 ? -21.145 39.264 26.882 1.00 83.31 441 TRP A C 1
ATOM 3368 O O . TRP A 1 441 ? -20.710 38.225 27.380 1.00 83.31 441 TRP A O 1
ATOM 3378 N N . ASN A 1 442 ? -21.574 40.296 27.615 1.00 77.94 442 ASN A N 1
ATOM 3379 C CA . ASN A 1 442 ? -21.585 40.310 29.085 1.00 77.94 442 ASN A CA 1
ATOM 3380 C C . ASN A 1 442 ? -20.254 39.818 29.704 1.00 77.94 442 ASN A C 1
ATOM 3382 O O . ASN A 1 442 ? -20.237 39.054 30.665 1.00 77.94 442 ASN A O 1
ATOM 3386 N N . GLY A 1 443 ? -19.126 40.223 29.105 1.00 76.31 443 GLY A N 1
ATOM 3387 C CA . GLY A 1 443 ? -17.771 39.835 29.519 1.00 76.31 443 GLY A CA 1
ATOM 3388 C C . GLY A 1 443 ? -17.261 38.494 28.970 1.00 76.31 443 GLY A C 1
ATOM 3389 O O . GLY A 1 443 ? -16.068 38.223 29.074 1.00 76.31 443 GLY A O 1
ATOM 3390 N N . ASN A 1 444 ? -18.110 37.682 28.335 1.00 78.94 444 ASN A N 1
ATOM 3391 C CA . ASN A 1 444 ? -17.708 36.432 27.690 1.00 78.94 444 ASN A CA 1
ATOM 3392 C C . ASN A 1 444 ? -17.200 36.679 26.270 1.00 78.94 444 ASN A C 1
ATOM 3394 O O . ASN A 1 444 ? -17.842 37.376 25.485 1.00 78.94 444 ASN A O 1
ATOM 3398 N N . GLU A 1 445 ? -16.075 36.060 25.923 1.00 87.56 445 GLU A N 1
ATOM 3399 C CA . GLU A 1 445 ? -15.426 36.209 24.623 1.00 87.56 445 GLU A CA 1
ATOM 3400 C C . GLU A 1 445 ? -15.649 34.980 23.731 1.00 87.56 445 GLU A C 1
ATOM 3402 O O . GLU A 1 445 ? -15.375 33.846 24.119 1.00 87.56 445 GLU A O 1
ATOM 3407 N N . ILE A 1 446 ? -16.104 35.215 22.501 1.00 88.31 446 ILE A N 1
ATOM 3408 C CA . ILE A 1 446 ? -16.330 34.203 21.467 1.00 88.31 446 ILE A CA 1
ATOM 3409 C C . ILE A 1 446 ? -15.537 34.609 20.227 1.00 88.31 446 ILE A C 1
ATOM 3411 O O . ILE A 1 446 ? -15.679 35.724 19.730 1.00 88.31 446 ILE A O 1
ATOM 3415 N N . THR A 1 447 ? -14.719 33.708 19.681 1.00 91.56 447 THR A N 1
ATOM 3416 C CA . THR A 1 447 ? -13.894 33.999 18.499 1.00 91.56 447 THR A CA 1
ATOM 3417 C C . THR A 1 447 ? -14.204 33.073 17.328 1.00 91.56 447 THR A C 1
ATOM 3419 O O . THR A 1 447 ? -14.590 31.916 17.498 1.00 91.56 447 THR A O 1
ATOM 3422 N N . LYS A 1 448 ? -14.044 33.583 16.102 1.00 91.81 448 LYS A N 1
ATOM 3423 C CA . LYS A 1 448 ? -14.223 32.819 14.865 1.00 91.81 448 LYS A CA 1
ATOM 3424 C C . LYS A 1 448 ? -13.250 33.260 13.786 1.00 91.81 448 LYS A C 1
ATOM 3426 O O . LYS A 1 448 ? -13.193 34.432 13.428 1.00 91.81 448 LYS A O 1
ATOM 3431 N N . LYS A 1 449 ? -12.541 32.297 13.202 1.00 93.81 449 LYS A N 1
ATOM 3432 C CA . LYS A 1 449 ? -11.713 32.507 12.012 1.00 93.81 449 LYS A CA 1
ATOM 3433 C C . LYS A 1 449 ? -12.561 32.359 10.751 1.00 93.81 449 LYS A C 1
ATOM 3435 O O . LYS A 1 449 ? -13.318 31.397 10.626 1.00 93.81 449 LYS A O 1
ATOM 3440 N N . ILE A 1 450 ? -12.395 33.276 9.805 1.00 91.94 450 ILE A N 1
ATOM 3441 C CA . ILE A 1 450 ? -13.073 33.249 8.509 1.00 91.94 450 ILE A CA 1
ATOM 3442 C C . ILE A 1 450 ? -12.065 33.444 7.372 1.00 91.94 450 ILE A C 1
ATOM 3444 O O . ILE A 1 450 ? -11.047 34.115 7.538 1.00 91.94 450 ILE A O 1
ATOM 3448 N N . ALA A 1 451 ? -12.353 32.859 6.210 1.00 91.44 451 ALA A N 1
ATOM 3449 C CA . ALA A 1 451 ? -11.601 33.074 4.978 1.00 91.44 451 ALA A CA 1
ATOM 3450 C C . ALA A 1 451 ? -12.545 33.666 3.927 1.00 91.44 451 ALA A C 1
ATOM 3452 O O . ALA A 1 451 ? -13.471 32.992 3.473 1.00 91.44 451 ALA A O 1
ATOM 3453 N N . LYS A 1 452 ? -12.328 34.933 3.571 1.00 85.69 452 LYS A N 1
ATOM 3454 C CA . LYS A 1 452 ? -13.088 35.633 2.538 1.00 85.69 452 LYS A CA 1
ATOM 3455 C C . LYS A 1 452 ? -12.446 35.372 1.175 1.00 85.69 452 LYS A C 1
ATOM 3457 O O . LYS A 1 452 ? -11.278 35.712 0.974 1.00 85.69 452 LYS A O 1
ATOM 3462 N N . LYS A 1 453 ? -13.205 34.720 0.291 1.00 84.00 453 LYS A N 1
ATOM 3463 C CA . LYS A 1 453 ? -12.764 34.266 -1.037 1.00 84.00 453 LYS A CA 1
ATOM 3464 C C . LYS A 1 453 ? -12.917 35.317 -2.124 1.00 84.00 453 LYS A C 1
ATOM 3466 O O . LYS A 1 453 ? -13.778 36.209 -1.986 1.00 84.00 453 LYS A O 1
#